Protein AF-A0A8J4AU70-F1 (afdb_monomer)

Solvent-accessible surface area (backbone atoms only — not comparable to full-atom values): 25425 Å² total; per-residue (Å²): 101,74,60,89,65,55,47,58,56,49,57,64,94,78,70,31,67,93,62,70,98,65,76,53,72,70,60,50,52,51,53,49,53,51,52,73,71,67,51,85,75,78,54,46,36,60,39,61,92,27,20,70,64,27,55,66,44,67,64,73,86,74,88,73,57,68,82,81,68,62,37,62,70,50,45,68,74,64,62,68,60,63,74,89,75,40,54,100,86,74,53,77,91,75,81,95,68,91,64,76,87,48,81,40,48,69,57,46,61,51,48,53,29,43,31,68,66,69,51,63,60,67,60,43,40,68,76,26,75,69,40,26,79,46,65,28,30,35,77,78,30,40,71,56,24,33,31,35,67,27,69,70,67,40,65,47,82,57,95,35,69,63,63,49,46,52,48,54,48,47,49,40,56,38,13,30,62,29,10,14,16,22,40,46,76,38,41,46,33,44,35,73,77,59,33,14,79,54,39,76,46,86,76,68,59,62,56,69,91,50,34,46,70,26,39,60,86,92,55,39,82,85,50,37,21,28,36,52,50,53,58,40,21,41,45,40,19,42,59,44,63,52,34,16,17,17,31,51,46,62,53,42,55,49,52,52,50,52,53,52,54,46,38,52,48,80,76,52,93,73,95,60,91,45,76,64,58,59,38,44,74,72,71,45,89,74,84,71,68,64,80,84,64,80,55,58,85,59,36,65,41,73,46,56,53,79,80,49,50,46,62,85,92,45,88,40,26,54,43,52,62,50,23,52,53,49,20,73,74,48,58,44,72,22,58,27,53,66,48,51,82,52,87,85,58,58,76,71,52,49,52,52,52,34,51,50,53,52,48,63,57,67,64,73,71,72,46,42,39,32,38,25,36,66,55,82,53,54,58,49,92,64,72,36,74,31,54,48,49,50,51,46,30,48,73,76,35,87,44,42,82,84,31,53,32,59,24,76,76,64,74,37,68,64,81,67,61,64,58,59,53,50,52,51,53,49,52,53,51,53,52,51,51,56,50,54,52,53,51,50,54,61,61,73,75,106

Structure (mmCIF, N/CA/C/O backbone):
data_AF-A0A8J4AU70-F1
#
_entry.id   AF-A0A8J4AU70-F1
#
loop_
_atom_site.group_PDB
_atom_site.id
_atom_site.type_symbol
_atom_site.label_atom_id
_atom_site.label_alt_id
_atom_site.label_comp_id
_atom_site.label_asym_id
_atom_site.label_entity_id
_atom_site.label_seq_id
_atom_site.pdbx_PDB_ins_code
_atom_site.Cartn_x
_atom_site.Cartn_y
_atom_site.Cartn_z
_atom_site.occupancy
_atom_site.B_iso_or_equiv
_atom_site.auth_seq_id
_atom_site.auth_comp_id
_atom_site.auth_asym_id
_atom_site.auth_atom_id
_atom_site.pdbx_PDB_model_num
ATOM 1 N N . MET A 1 1 ? -30.962 -13.116 16.122 1.00 38.38 1 MET A N 1
ATOM 2 C CA . MET A 1 1 ? -29.828 -13.464 17.013 1.00 38.38 1 MET A CA 1
ATOM 3 C C . MET A 1 1 ? -30.234 -13.045 18.427 1.00 38.38 1 MET A C 1
ATOM 5 O O . MET A 1 1 ? -31.052 -12.138 18.524 1.00 38.38 1 MET A O 1
ATOM 9 N N . ARG A 1 2 ? -29.794 -13.724 19.498 1.00 42.50 2 ARG A N 1
ATOM 10 C CA . ARG A 1 2 ? -30.059 -13.245 20.872 1.00 42.50 2 ARG A CA 1
ATOM 11 C C . ARG A 1 2 ? -28.990 -12.219 21.234 1.00 42.50 2 ARG A C 1
ATOM 13 O O . ARG A 1 2 ? -27.820 -12.469 20.954 1.00 42.50 2 ARG A O 1
ATOM 20 N N . ILE A 1 3 ? -29.397 -11.089 21.804 1.00 45.28 3 ILE A N 1
ATOM 21 C CA . ILE A 1 3 ? -28.472 -10.045 22.256 1.0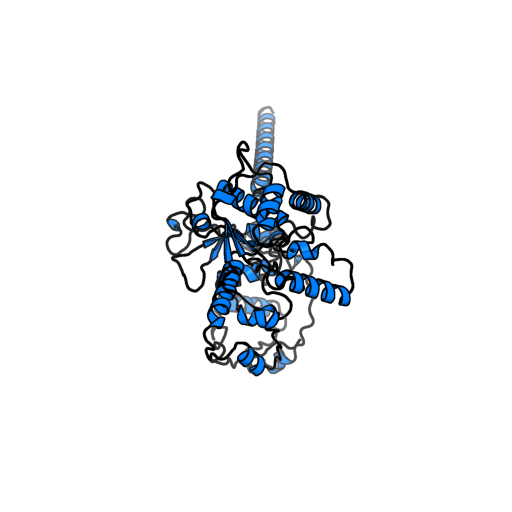0 45.28 3 ILE A CA 1
ATOM 22 C C . ILE A 1 3 ? -27.633 -10.636 23.406 1.00 45.28 3 ILE A C 1
ATOM 24 O O . ILE A 1 3 ? -28.222 -11.192 24.338 1.00 45.28 3 ILE A O 1
ATOM 28 N N . PRO A 1 4 ? -26.287 -10.588 23.346 1.00 52.06 4 PRO A N 1
ATOM 29 C CA . PRO A 1 4 ? -25.442 -10.957 24.478 1.00 52.06 4 PRO A CA 1
ATOM 30 C C . PRO A 1 4 ? -25.825 -10.122 25.705 1.00 52.06 4 PRO A C 1
ATOM 32 O O . PRO A 1 4 ? -25.989 -8.911 25.592 1.00 52.06 4 PRO A O 1
ATOM 35 N N . ASN A 1 5 ? -25.992 -10.769 26.857 1.00 61.25 5 ASN A N 1
ATOM 36 C CA . ASN A 1 5 ? -26.475 -10.134 28.079 1.00 61.25 5 ASN A CA 1
ATOM 37 C C . ASN A 1 5 ? -25.555 -10.532 29.241 1.00 61.25 5 ASN A C 1
ATOM 39 O O . ASN A 1 5 ? -25.441 -11.718 29.552 1.00 61.25 5 ASN A O 1
ATOM 43 N N . SER A 1 6 ? -24.895 -9.541 29.839 1.00 64.88 6 SER A N 1
ATOM 44 C CA . SER A 1 6 ? -23.997 -9.687 30.992 1.00 64.88 6 SER A CA 1
ATOM 45 C C . SER A 1 6 ? -24.759 -9.883 32.308 1.00 64.88 6 SER A C 1
ATOM 47 O O . SER A 1 6 ? -24.189 -10.323 33.297 1.00 64.88 6 SER A O 1
ATOM 49 N N . ARG A 1 7 ? -26.048 -9.524 32.348 1.00 69.44 7 ARG A N 1
ATOM 50 C CA . ARG A 1 7 ? -26.884 -9.403 33.551 1.00 69.44 7 ARG A CA 1
ATOM 51 C C . ARG A 1 7 ? -26.278 -8.463 34.596 1.00 69.44 7 ARG A C 1
ATOM 53 O O . ARG A 1 7 ? -26.506 -8.636 35.789 1.00 69.44 7 ARG A O 1
ATOM 60 N N . GLY A 1 8 ? -25.482 -7.494 34.143 1.00 67.56 8 GLY A N 1
ATOM 61 C CA . GLY A 1 8 ? -24.691 -6.615 35.001 1.00 67.56 8 GLY A CA 1
ATOM 62 C C . GLY A 1 8 ? -23.435 -7.275 35.588 1.00 67.56 8 GLY A C 1
ATOM 63 O O . GLY A 1 8 ? -22.677 -6.609 36.293 1.00 67.56 8 GLY A O 1
ATOM 64 N N . GLU A 1 9 ? -23.172 -8.551 35.291 1.00 74.44 9 GLU A N 1
ATOM 65 C CA . GLU A 1 9 ? -21.960 -9.266 35.685 1.00 74.44 9 GLU A CA 1
ATOM 66 C C . GLU A 1 9 ? -20.942 -9.238 34.543 1.00 74.44 9 GLU A C 1
ATOM 68 O O . GLU A 1 9 ? -21.080 -9.906 33.518 1.00 74.44 9 GLU A O 1
ATOM 73 N N . TRP A 1 10 ? -19.887 -8.449 34.729 1.00 64.75 10 TRP A N 1
ATOM 74 C CA . TRP A 1 10 ? -18.794 -8.350 33.771 1.00 64.75 10 TRP A CA 1
ATOM 75 C C . TRP A 1 10 ? -17.584 -9.141 34.269 1.00 64.75 10 TRP A C 1
ATOM 77 O O . TRP A 1 10 ? -16.979 -8.729 35.265 1.00 64.75 10 TRP A O 1
ATOM 87 N N . PRO A 1 11 ? -17.197 -10.242 33.595 1.00 68.75 11 PRO A N 1
ATOM 88 C CA . PRO A 1 11 ? -16.044 -11.034 34.001 1.00 68.75 11 PRO A CA 1
ATOM 89 C C . PRO A 1 11 ? -14.784 -10.167 34.006 1.00 68.75 11 PRO A C 1
ATOM 91 O O . PRO A 1 11 ? -14.420 -9.559 32.994 1.00 68.75 11 PRO A O 1
ATOM 94 N N . VAL A 1 12 ? -14.117 -10.086 35.155 1.00 69.25 12 VAL A N 1
ATOM 95 C CA . VAL A 1 12 ? -12.923 -9.243 35.332 1.00 69.25 12 VAL A CA 1
ATOM 96 C C . VAL A 1 12 ? -11.791 -9.747 34.436 1.00 69.25 12 VAL A C 1
ATOM 98 O O . VAL A 1 12 ? -11.057 -8.957 33.847 1.00 69.25 12 VAL A O 1
ATOM 101 N N . GLU A 1 13 ? -11.714 -11.063 34.258 1.00 61.31 13 GLU A N 1
ATOM 102 C CA . GLU A 1 13 ? -10.812 -11.760 33.348 1.00 61.31 13 GLU A CA 1
ATOM 103 C C . GLU A 1 13 ? -11.030 -11.413 31.864 1.00 61.31 13 GLU A C 1
ATOM 105 O O . GLU A 1 13 ? -10.115 -11.596 31.065 1.00 61.31 13 GLU A O 1
ATOM 110 N N . LEU A 1 14 ? -12.198 -10.867 31.495 1.00 47.66 14 LEU A N 1
ATOM 111 C CA . LEU A 1 14 ? -12.515 -10.390 30.141 1.00 47.66 14 LEU A CA 1
ATOM 112 C C . LEU A 1 14 ? -12.484 -8.856 30.023 1.00 47.66 14 LEU A C 1
ATOM 114 O O . LEU A 1 14 ? -12.974 -8.299 29.042 1.00 47.66 14 LEU A O 1
ATOM 118 N N . GLY A 1 15 ? -11.898 -8.166 31.006 1.00 52.50 15 GLY A N 1
ATOM 119 C CA . GLY A 1 15 ? -11.736 -6.710 31.000 1.00 52.50 15 GLY A CA 1
ATOM 120 C C . GLY A 1 15 ? -12.751 -5.945 31.850 1.00 52.50 15 GLY A C 1
ATOM 121 O O . GLY A 1 15 ? -12.663 -4.720 31.918 1.00 52.50 15 GLY A O 1
ATOM 122 N N . GLY A 1 16 ? -13.662 -6.639 32.543 1.00 65.25 16 GLY A N 1
ATOM 123 C CA . GLY A 1 16 ? -14.624 -6.014 33.449 1.00 65.25 16 GLY A CA 1
ATOM 124 C C . GLY A 1 16 ? -15.659 -5.131 32.731 1.00 65.25 16 GLY A C 1
ATOM 125 O O . GLY A 1 16 ? -15.886 -5.291 31.529 1.00 65.25 16 GLY A O 1
ATOM 126 N N . PRO A 1 17 ? -16.353 -4.239 33.462 1.00 58.09 17 PRO A N 1
ATOM 127 C CA . PRO A 1 17 ? -17.435 -3.437 32.905 1.00 58.09 17 PRO A CA 1
ATOM 128 C C . PRO A 1 17 ? -16.954 -2.524 31.779 1.00 58.09 17 PRO A C 1
ATOM 130 O O . PRO A 1 17 ? -16.087 -1.673 31.974 1.00 58.09 17 PRO A O 1
ATOM 133 N N . MET A 1 18 ? -17.559 -2.683 30.597 1.00 47.88 18 MET A N 1
ATOM 134 C CA . MET A 1 18 ? -17.223 -1.886 29.411 1.00 47.88 18 MET A CA 1
ATOM 135 C C . MET A 1 18 ? -17.611 -0.406 29.574 1.00 47.88 18 MET A C 1
ATOM 137 O O . MET A 1 18 ? -17.007 0.470 28.952 1.00 47.88 18 MET A O 1
ATOM 141 N N . TYR A 1 19 ? -18.605 -0.119 30.419 1.00 58.59 19 TYR A N 1
ATOM 142 C CA . TYR A 1 19 ? -19.099 1.227 30.692 1.00 58.59 19 TYR A CA 1
ATOM 143 C C . TYR A 1 19 ? -18.862 1.627 32.154 1.00 58.59 19 TYR A C 1
ATOM 145 O O . TYR A 1 19 ? -18.938 0.780 33.045 1.00 58.59 19 TYR A O 1
ATOM 153 N N . PRO A 1 20 ? -18.607 2.919 32.434 1.00 61.44 20 PRO A N 1
ATOM 154 C CA . PRO A 1 20 ? -18.536 3.403 33.805 1.00 61.44 20 PRO A CA 1
ATOM 155 C C . PRO A 1 20 ? -19.882 3.188 34.523 1.00 61.44 20 PRO A C 1
ATOM 157 O O . PRO A 1 20 ? -20.933 3.337 33.893 1.00 61.44 20 PRO A O 1
ATOM 160 N N . PRO A 1 21 ? -19.874 2.910 35.842 1.00 66.69 21 PRO A N 1
ATOM 161 C CA . PRO A 1 21 ? -21.088 2.609 36.611 1.00 66.69 21 PRO A CA 1
ATOM 162 C C . PRO A 1 21 ? -22.080 3.779 36.639 1.00 66.69 21 PRO A C 1
ATOM 164 O O . PRO A 1 21 ? -23.276 3.588 36.839 1.00 66.69 21 PRO A O 1
ATOM 167 N N . THR A 1 22 ? -21.586 4.994 36.396 1.00 69.44 22 THR A N 1
ATOM 168 C CA . THR A 1 22 ? -22.397 6.200 36.269 1.00 69.44 22 THR A CA 1
ATOM 169 C C . THR A 1 22 ? -22.279 6.733 34.848 1.00 69.44 22 THR A C 1
ATOM 171 O O . THR A 1 22 ? -21.188 7.075 34.385 1.00 69.44 22 THR A O 1
ATOM 174 N N . ARG A 1 23 ? -23.415 6.843 34.153 1.00 67.50 23 ARG A N 1
ATOM 175 C CA . ARG A 1 23 ? -23.488 7.493 32.837 1.00 67.50 23 ARG A CA 1
ATOM 176 C C . ARG A 1 23 ? -23.142 8.979 32.990 1.00 67.50 23 ARG A C 1
ATOM 178 O O . ARG A 1 23 ? -23.670 9.632 33.886 1.00 67.50 23 ARG A O 1
ATOM 185 N N . GLY A 1 24 ? -22.292 9.513 32.115 1.00 58.88 24 GLY A N 1
ATOM 186 C CA . GLY A 1 24 ? -21.985 10.948 32.087 1.00 58.88 24 GLY A CA 1
ATOM 187 C C . GLY A 1 24 ? -23.171 11.803 31.618 1.00 58.88 24 GLY A C 1
ATOM 188 O O . GLY A 1 24 ? -24.104 11.293 30.994 1.00 58.88 24 GLY A O 1
ATOM 189 N N . ASP A 1 25 ? -23.106 13.110 31.874 1.00 63.28 25 ASP A N 1
ATOM 190 C CA . ASP A 1 25 ? -24.200 14.075 31.666 1.00 63.28 25 ASP A CA 1
ATOM 191 C C . ASP A 1 25 ? -24.818 14.028 30.261 1.00 63.28 25 ASP A C 1
ATOM 193 O O . ASP A 1 25 ? -26.036 14.092 30.099 1.00 63.28 25 ASP A O 1
ATOM 197 N N . THR A 1 26 ? -23.996 13.875 29.220 1.00 51.31 26 THR A N 1
ATOM 198 C CA . THR A 1 26 ? -24.477 13.794 27.832 1.00 51.31 26 THR A CA 1
ATOM 199 C C . THR A 1 26 ? -25.331 12.548 27.594 1.00 51.31 26 THR A C 1
ATOM 201 O O . THR A 1 26 ? -26.385 12.635 26.967 1.00 51.31 26 THR A O 1
ATOM 204 N N . SER A 1 27 ? -24.915 11.398 28.130 1.00 57.25 27 SER A N 1
ATOM 205 C CA . SER A 1 27 ? -25.658 10.139 28.017 1.00 57.25 27 SER A CA 1
ATOM 206 C C . SER A 1 27 ? -26.961 10.179 28.815 1.00 57.25 27 SER A C 1
ATOM 208 O O . SER A 1 27 ? -27.971 9.649 28.358 1.00 57.25 27 SER A O 1
ATOM 210 N N . GLN A 1 28 ? -26.962 10.832 29.981 1.00 71.56 28 GLN A N 1
ATOM 211 C CA . GLN A 1 28 ? -28.182 11.051 30.766 1.00 71.56 28 GLN A CA 1
ATOM 212 C C . GLN A 1 28 ? -29.173 11.949 30.018 1.00 71.56 28 GLN A C 1
ATOM 214 O O . GLN A 1 28 ? -30.357 11.636 29.935 1.00 71.56 28 GLN A O 1
ATOM 219 N N . ARG A 1 29 ? -28.689 13.032 29.401 1.00 65.31 29 ARG A N 1
ATOM 220 C CA . ARG A 1 29 ? -29.532 13.945 28.620 1.00 65.31 29 ARG A CA 1
ATOM 221 C C . ARG A 1 29 ? -30.136 13.275 27.388 1.00 65.31 29 ARG A C 1
ATOM 223 O O . ARG A 1 29 ? -31.277 13.557 27.046 1.00 65.31 29 ARG A O 1
ATOM 230 N N . TRP A 1 30 ? -29.394 12.374 26.749 1.00 68.12 30 TRP A N 1
ATOM 231 C CA . TRP A 1 30 ? -29.913 11.551 25.661 1.00 68.12 30 TRP A CA 1
ATOM 232 C C . TRP A 1 30 ? -31.048 10.621 26.118 1.00 68.12 30 TRP A C 1
ATOM 234 O O . TRP A 1 30 ? -32.102 10.588 25.489 1.00 68.12 30 TRP A O 1
ATOM 244 N N . MET A 1 31 ? -30.863 9.920 27.241 1.00 69.31 31 MET A N 1
ATOM 245 C CA . MET A 1 31 ? -31.908 9.076 27.838 1.00 69.31 31 MET A CA 1
ATOM 246 C C . MET A 1 31 ? -33.173 9.874 28.166 1.00 69.31 31 MET A C 1
ATOM 248 O O . MET A 1 31 ? -34.272 9.397 27.903 1.00 69.31 31 MET A O 1
ATOM 252 N N . GLN A 1 32 ? -33.016 11.093 28.686 1.00 77.44 32 GLN A N 1
ATOM 253 C CA . GLN A 1 32 ? -34.140 11.975 28.992 1.00 77.44 32 GLN A CA 1
ATOM 254 C C . GLN A 1 32 ? -34.934 12.342 27.734 1.00 77.44 32 GLN A C 1
ATOM 256 O O . GLN A 1 32 ? -36.151 12.245 27.747 1.00 77.44 32 GLN A O 1
ATOM 261 N N . ILE A 1 33 ? -34.261 12.686 26.629 1.00 73.88 33 ILE A N 1
ATOM 262 C CA . ILE A 1 33 ? -34.930 12.995 25.351 1.00 73.88 33 ILE A CA 1
ATOM 263 C C . ILE A 1 33 ? -35.776 11.804 24.881 1.00 73.88 33 ILE A C 1
ATOM 265 O O . ILE A 1 33 ? -36.930 11.980 24.509 1.00 73.88 33 ILE A O 1
ATOM 269 N N . LEU A 1 34 ? -35.225 10.587 24.943 1.00 68.25 34 LEU A N 1
ATOM 270 C CA . LEU A 1 34 ? -35.953 9.380 24.543 1.00 68.25 34 LEU A CA 1
ATOM 271 C C . LEU A 1 34 ? -37.185 9.109 25.419 1.00 68.25 34 LEU A C 1
ATOM 273 O O . LEU A 1 34 ? -38.208 8.651 24.914 1.00 68.25 34 LEU A O 1
ATOM 277 N N . GLN A 1 35 ? -37.090 9.393 26.719 1.00 78.44 35 GLN A N 1
ATOM 278 C CA . GLN A 1 35 ? -38.210 9.276 27.653 1.00 78.44 35 GLN A CA 1
ATOM 279 C C . GLN A 1 35 ? -39.273 10.353 27.402 1.00 78.44 35 GLN A C 1
ATOM 281 O O . GLN A 1 35 ? -40.467 10.051 27.424 1.00 78.44 35 GLN A O 1
ATOM 286 N N . ASP A 1 36 ? -38.845 11.587 27.135 1.00 78.56 36 ASP A N 1
ATOM 287 C CA . ASP A 1 36 ? -39.720 12.731 26.866 1.00 78.56 36 ASP A CA 1
ATOM 288 C C . ASP A 1 36 ? -40.505 12.553 25.552 1.00 78.56 36 ASP A C 1
ATOM 290 O O . ASP A 1 36 ? -41.663 12.964 25.466 1.00 78.56 36 ASP A O 1
ATOM 294 N N . ASP A 1 37 ? -39.922 11.870 24.559 1.00 74.19 37 ASP A N 1
ATOM 295 C CA . ASP A 1 37 ? -40.578 11.507 23.293 1.00 74.19 37 ASP A CA 1
ATOM 296 C C . ASP A 1 37 ? -41.683 10.434 23.464 1.00 74.19 37 ASP A C 1
ATOM 298 O O . ASP A 1 37 ? -42.395 10.100 22.513 1.00 74.19 37 ASP A O 1
ATOM 302 N N . GLY A 1 38 ? -41.874 9.908 24.682 1.00 73.50 38 GLY A N 1
ATOM 303 C CA . GLY A 1 38 ? -43.037 9.105 25.077 1.00 73.50 38 GLY A CA 1
ATOM 304 C C . GLY A 1 38 ? -43.024 7.647 24.609 1.00 73.50 38 GLY A C 1
ATOM 305 O O . GLY A 1 38 ? -44.008 6.929 24.802 1.00 73.50 38 GLY A O 1
ATOM 306 N N . GLY A 1 39 ? -41.929 7.188 24.000 1.00 70.62 39 GLY A N 1
ATOM 307 C CA . GLY A 1 39 ? -41.739 5.784 23.649 1.00 70.62 39 GLY A CA 1
ATOM 308 C C . GLY A 1 39 ? -41.383 4.936 24.878 1.00 70.62 39 GLY A C 1
ATOM 309 O O . GLY A 1 39 ? -40.660 5.404 25.758 1.00 70.62 39 GLY A O 1
ATOM 310 N N . PRO A 1 40 ? -41.843 3.673 24.967 1.00 71.94 40 PRO A N 1
ATOM 311 C CA . PRO A 1 40 ? -41.308 2.756 25.962 1.00 71.94 40 PRO A CA 1
ATOM 312 C C . PRO A 1 40 ? -39.809 2.562 25.704 1.00 71.94 40 PRO A C 1
ATOM 314 O O . PRO A 1 40 ? -39.406 2.162 24.610 1.00 71.94 40 PRO A O 1
ATOM 317 N N . MET A 1 41 ? -38.989 2.854 26.713 1.00 69.62 41 MET A N 1
ATOM 318 C CA . MET A 1 41 ? -37.553 2.591 26.656 1.00 69.62 41 MET A CA 1
ATOM 319 C C . MET A 1 41 ? -37.308 1.091 26.507 1.00 69.62 41 MET A C 1
ATOM 321 O O . MET A 1 41 ? -37.999 0.275 27.122 1.00 69.62 41 MET A O 1
ATOM 325 N N . TRP A 1 42 ? -36.311 0.724 25.703 1.00 74.38 42 TRP A N 1
ATOM 326 C CA . TRP A 1 42 ? -35.863 -0.663 25.663 1.00 74.38 42 TRP A CA 1
ATOM 327 C C . TRP A 1 42 ? -35.314 -1.070 27.037 1.00 74.38 42 TRP A C 1
ATOM 329 O O . TRP A 1 42 ? -34.643 -0.253 27.674 1.00 74.38 42 TRP A O 1
ATOM 339 N N . PRO A 1 43 ? -35.580 -2.307 27.490 1.00 75.19 43 PRO A N 1
ATOM 340 C CA . PRO A 1 43 ? -35.003 -2.828 28.717 1.00 75.19 43 PRO A CA 1
ATOM 341 C C . PRO A 1 43 ? -33.475 -2.811 28.624 1.00 75.19 43 PRO A C 1
ATOM 343 O O . PRO A 1 43 ? -32.909 -3.266 27.627 1.00 75.19 43 PRO A O 1
ATOM 346 N N . ASP A 1 44 ? -32.819 -2.267 29.648 1.00 72.06 44 ASP A N 1
ATOM 347 C CA . ASP A 1 44 ? -31.357 -2.189 29.704 1.00 72.06 44 ASP A CA 1
ATOM 348 C C . ASP A 1 44 ? -30.787 -3.602 29.951 1.00 72.06 44 ASP A C 1
ATOM 350 O O . ASP A 1 44 ? -31.063 -4.186 31.002 1.00 72.06 44 ASP A O 1
ATOM 354 N N . PRO A 1 45 ? -30.019 -4.197 29.014 1.00 64.31 45 PRO A N 1
ATOM 355 C CA . PRO A 1 45 ? -29.443 -5.529 29.211 1.00 64.31 45 PRO A CA 1
ATOM 356 C C . PRO A 1 45 ? -28.407 -5.567 30.344 1.00 64.31 45 PRO A C 1
ATOM 358 O O . PRO A 1 45 ? -28.106 -6.646 30.847 1.00 64.31 45 PRO A O 1
ATOM 361 N N . GLU A 1 46 ? -27.887 -4.409 30.756 1.00 67.19 46 GLU A N 1
ATOM 362 C CA . GLU A 1 46 ? -26.921 -4.273 31.846 1.00 67.19 46 GLU A CA 1
ATOM 363 C C . GLU A 1 46 ? -27.588 -4.057 33.211 1.00 67.19 46 GLU A C 1
ATOM 365 O O . GLU A 1 46 ? -26.920 -4.151 34.240 1.00 67.19 46 GLU A O 1
ATOM 370 N N . ASP A 1 47 ? -28.896 -3.777 33.241 1.00 72.75 47 ASP A N 1
ATOM 371 C CA . ASP A 1 47 ? -29.675 -3.705 34.475 1.00 72.75 47 ASP A CA 1
ATOM 372 C C . ASP A 1 47 ? -30.165 -5.118 34.842 1.00 72.75 47 ASP A C 1
ATOM 374 O O . ASP A 1 47 ? -31.007 -5.682 34.129 1.00 72.75 47 ASP A O 1
ATOM 378 N N . PRO A 1 48 ? -29.711 -5.705 35.969 1.00 77.06 48 PRO A N 1
ATOM 379 C CA . PRO A 1 48 ? -30.120 -7.046 36.384 1.00 77.06 48 PRO A CA 1
ATOM 380 C C . PRO A 1 48 ? -31.640 -7.196 36.520 1.00 77.06 48 PRO A C 1
ATOM 382 O O . PRO A 1 48 ? -32.174 -8.291 36.353 1.00 77.06 48 PRO A O 1
ATOM 385 N N . THR A 1 49 ? -32.352 -6.101 36.803 1.00 81.38 49 THR A N 1
ATOM 386 C CA . THR A 1 49 ? -33.812 -6.095 36.956 1.00 81.38 49 THR A CA 1
ATOM 387 C C . THR A 1 49 ? -34.559 -6.118 35.621 1.00 81.38 49 THR A C 1
ATOM 389 O O . THR A 1 49 ? -35.741 -6.459 35.584 1.00 81.38 49 THR A O 1
ATOM 392 N N . GLN A 1 50 ? -33.876 -5.802 34.518 1.00 79.00 50 GLN A N 1
ATOM 393 C CA . GLN A 1 50 ? -34.438 -5.736 33.167 1.00 79.00 50 GLN A CA 1
ATOM 394 C C . GLN A 1 50 ? -33.823 -6.778 32.222 1.00 79.00 50 GLN A C 1
ATOM 396 O O . GLN A 1 50 ? -34.326 -6.984 31.117 1.00 79.00 50 GLN A O 1
ATOM 401 N N . ALA A 1 51 ? -32.778 -7.483 32.660 1.00 72.06 51 ALA A N 1
ATOM 402 C CA . ALA A 1 51 ? -32.002 -8.403 31.844 1.00 72.06 51 ALA A CA 1
ATOM 403 C C . ALA A 1 51 ? -32.838 -9.522 31.194 1.00 72.06 51 ALA A C 1
ATOM 405 O O . ALA A 1 51 ? -32.657 -9.807 30.012 1.00 72.06 51 ALA A O 1
ATOM 406 N N . ASP A 1 52 ? -33.788 -10.133 31.905 1.00 78.94 52 ASP A N 1
ATOM 407 C CA . ASP A 1 52 ? -34.637 -11.181 31.316 1.00 78.94 52 ASP A CA 1
ATOM 408 C C . ASP A 1 52 ? -35.613 -10.616 30.270 1.00 78.94 52 ASP A C 1
ATOM 410 O O . ASP A 1 52 ? -35.850 -11.245 29.236 1.00 78.94 52 ASP A O 1
ATOM 414 N N . ALA A 1 53 ? -36.116 -9.394 30.485 1.00 76.69 53 ALA A N 1
ATOM 415 C CA . ALA A 1 53 ? -36.920 -8.681 29.495 1.00 76.69 53 ALA A CA 1
ATOM 416 C C . ALA A 1 53 ? -36.082 -8.317 28.257 1.00 76.69 53 ALA A C 1
ATOM 418 O O . ALA A 1 53 ? -36.552 -8.485 27.135 1.00 76.69 53 ALA A O 1
ATOM 419 N N . ALA A 1 54 ? -34.826 -7.900 28.444 1.00 68.25 54 ALA A N 1
ATOM 420 C CA . ALA A 1 54 ? -33.884 -7.632 27.359 1.00 68.25 54 ALA A CA 1
ATOM 421 C C . ALA A 1 54 ? -33.491 -8.906 26.591 1.00 68.25 54 ALA A C 1
ATOM 423 O O . ALA A 1 54 ? -33.449 -8.900 25.364 1.00 68.25 54 ALA A O 1
ATOM 424 N N . ALA A 1 55 ? -33.273 -10.026 27.285 1.00 68.75 55 ALA A N 1
ATOM 425 C CA . ALA A 1 55 ? -32.950 -11.317 26.674 1.00 68.75 55 ALA A CA 1
ATOM 426 C C . ALA A 1 55 ? -34.118 -11.905 25.860 1.00 68.75 55 ALA A C 1
ATOM 428 O O . ALA A 1 55 ? -33.897 -12.699 24.940 1.00 68.75 55 ALA A O 1
ATOM 429 N N . ALA A 1 56 ? -35.354 -11.514 26.186 1.00 69.62 56 ALA A N 1
ATOM 430 C CA . ALA A 1 56 ? -36.551 -11.865 25.430 1.00 69.62 56 ALA A CA 1
ATOM 431 C C . ALA A 1 56 ? -36.720 -11.033 24.145 1.00 69.62 56 ALA A C 1
ATOM 433 O O . ALA A 1 56 ? -37.506 -11.419 23.275 1.00 69.62 56 ALA A O 1
ATOM 434 N N . ILE A 1 57 ? -35.974 -9.931 23.981 1.00 63.59 57 ILE A N 1
ATOM 435 C CA . ILE A 1 57 ? -35.977 -9.150 22.743 1.00 63.59 57 ILE A CA 1
ATOM 436 C C . ILE A 1 57 ? -35.202 -9.914 21.675 1.00 63.59 57 ILE A C 1
ATOM 438 O O . ILE A 1 57 ? -33.975 -10.017 21.677 1.00 63.59 57 ILE A O 1
ATOM 442 N N . THR A 1 58 ? -35.944 -10.439 20.710 1.00 50.25 58 THR A N 1
ATOM 443 C CA . THR A 1 58 ? -35.376 -10.931 19.462 1.00 50.25 58 THR A CA 1
ATOM 444 C C . THR A 1 58 ? -35.180 -9.756 18.519 1.00 50.25 58 THR A C 1
ATOM 446 O O . THR A 1 58 ? -36.152 -9.134 18.094 1.00 50.25 58 THR A O 1
ATOM 449 N N . GLU A 1 59 ? -33.932 -9.458 18.171 1.00 43.12 59 GLU A N 1
ATOM 450 C CA . GLU A 1 59 ? -33.618 -8.422 17.192 1.00 43.12 59 GLU A CA 1
ATOM 451 C C . GLU A 1 59 ? -34.145 -8.846 15.807 1.00 43.12 59 GLU A C 1
ATOM 453 O O . GLU A 1 59 ? -33.594 -9.732 15.146 1.00 43.12 59 GLU A O 1
ATOM 458 N N . THR A 1 60 ? -35.257 -8.249 15.379 1.00 40.22 60 THR A N 1
ATOM 459 C CA . THR A 1 60 ? -35.684 -8.223 13.977 1.00 40.22 60 THR A CA 1
ATOM 460 C C . THR A 1 60 ? -35.014 -7.027 13.326 1.00 40.22 60 THR A C 1
ATOM 462 O O . THR A 1 60 ? -35.347 -5.888 13.645 1.00 40.22 60 THR A O 1
ATOM 465 N N . PHE A 1 61 ? -34.056 -7.277 12.437 1.00 36.31 61 PHE A N 1
ATOM 466 C CA . PHE A 1 61 ? -33.394 -6.226 11.670 1.00 36.31 61 PHE A CA 1
ATOM 467 C C . PHE A 1 61 ? -34.433 -5.292 11.032 1.00 36.31 61 PHE A C 1
ATOM 469 O O . PHE A 1 61 ? -35.315 -5.745 10.302 1.00 36.31 61 PHE A O 1
ATOM 476 N N . ALA A 1 62 ? -34.318 -3.990 11.291 1.00 33.31 62 ALA A N 1
ATOM 477 C CA . ALA A 1 62 ? -35.056 -2.973 10.557 1.00 33.31 62 ALA A CA 1
ATOM 478 C C . ALA A 1 62 ? -34.186 -2.473 9.399 1.00 33.31 62 ALA A C 1
ATOM 480 O O . ALA A 1 62 ? -33.050 -2.039 9.597 1.00 33.31 62 ALA A O 1
ATOM 481 N N . TYR A 1 63 ? -34.724 -2.511 8.182 1.00 36.03 63 TYR A N 1
ATOM 482 C CA . TYR A 1 63 ? -34.130 -1.799 7.057 1.00 36.03 63 TYR A CA 1
ATOM 483 C C . TYR A 1 63 ? -34.337 -0.301 7.284 1.00 36.03 63 TYR A C 1
ATOM 485 O O . TYR A 1 63 ? -35.458 0.197 7.206 1.00 36.03 63 TYR A O 1
ATOM 493 N N . LEU A 1 64 ? -33.260 0.419 7.591 1.00 35.94 64 LEU A N 1
ATOM 494 C CA . LEU A 1 64 ? -33.306 1.874 7.669 1.00 35.94 64 LEU A CA 1
ATOM 495 C C . LEU A 1 64 ? -33.366 2.459 6.248 1.00 35.94 64 LEU A C 1
ATOM 497 O O . LEU A 1 64 ? -32.556 2.079 5.397 1.00 35.94 64 LEU A O 1
ATOM 501 N N . PRO A 1 65 ? -34.280 3.403 5.972 1.00 34.06 65 PRO A N 1
ATOM 502 C CA . PRO A 1 65 ? -34.254 4.165 4.733 1.00 34.06 65 PRO A CA 1
ATOM 503 C C . PRO A 1 65 ? -32.934 4.934 4.608 1.00 34.06 65 PRO A C 1
ATOM 505 O O . PRO A 1 65 ? -32.435 5.486 5.587 1.00 34.06 65 PRO A O 1
ATOM 508 N N . THR A 1 66 ? -32.382 5.032 3.398 1.00 34.50 66 THR A N 1
ATOM 509 C CA . THR A 1 66 ? -31.059 5.634 3.140 1.00 34.50 66 THR A CA 1
ATOM 510 C C . THR A 1 66 ? -30.913 7.069 3.670 1.00 34.50 66 THR A C 1
ATOM 512 O O . THR A 1 66 ? -29.811 7.471 4.016 1.00 34.50 66 THR A O 1
ATOM 515 N N . TYR A 1 67 ? -32.007 7.829 3.797 1.00 39.03 67 TYR A N 1
ATOM 516 C CA . TYR A 1 67 ? -31.991 9.194 4.344 1.00 39.03 67 TYR A CA 1
ATOM 517 C C . TYR A 1 67 ? -31.814 9.260 5.872 1.00 39.03 67 TYR A C 1
ATOM 519 O O . TYR A 1 67 ? -31.428 10.297 6.394 1.00 39.03 67 TYR A O 1
ATOM 527 N N . LEU A 1 68 ? -32.088 8.169 6.596 1.00 37.66 68 LEU A N 1
ATOM 528 C CA . LEU A 1 68 ? -31.784 8.031 8.028 1.00 37.66 68 LEU A CA 1
ATOM 529 C C . LEU A 1 68 ? -30.333 7.565 8.252 1.00 37.66 68 LEU A C 1
ATOM 531 O O . LEU A 1 68 ? -29.793 7.694 9.347 1.00 37.66 68 LEU A O 1
ATOM 535 N N . ALA A 1 69 ? -29.696 7.060 7.193 1.00 41.03 69 ALA A N 1
ATOM 536 C CA . ALA A 1 69 ? -28.287 6.701 7.116 1.00 41.03 69 ALA A CA 1
ATOM 537 C C . ALA A 1 69 ? -27.482 7.808 6.409 1.00 41.03 69 ALA A C 1
ATOM 539 O O . ALA A 1 69 ? -26.721 7.548 5.478 1.00 41.03 69 ALA A O 1
ATOM 540 N N . GLU A 1 70 ? -27.660 9.062 6.822 1.00 41.03 70 GLU A N 1
ATOM 541 C CA . GLU A 1 70 ? -26.842 10.168 6.328 1.00 41.03 70 GLU A CA 1
ATOM 542 C C . GLU A 1 70 ? -25.637 10.377 7.258 1.00 41.03 70 GLU A C 1
ATOM 544 O O . GLU A 1 70 ? -25.753 10.375 8.484 1.00 41.03 70 GLU A O 1
ATOM 549 N N . THR A 1 71 ? -24.436 10.505 6.694 1.00 47.47 71 THR A N 1
ATOM 550 C CA . THR A 1 71 ? -23.221 10.655 7.501 1.00 47.47 71 THR A CA 1
ATOM 551 C C . THR A 1 71 ? -23.161 12.058 8.112 1.00 47.47 71 THR A C 1
ATOM 553 O O . THR A 1 71 ? -23.476 13.053 7.454 1.00 47.47 71 THR A O 1
ATOM 556 N N . TRP A 1 72 ? -22.657 12.180 9.348 1.00 40.34 72 TRP A N 1
ATOM 557 C CA . TRP A 1 72 ? -22.320 13.478 9.966 1.00 40.34 72 TRP A CA 1
ATOM 558 C C . TRP A 1 72 ? -21.455 14.357 9.039 1.00 40.34 72 TRP A C 1
ATOM 560 O O . TRP A 1 72 ? -21.546 15.582 9.046 1.00 40.34 72 TRP A O 1
ATOM 570 N N . SER A 1 73 ? -20.656 13.730 8.172 1.00 38.75 73 SER A N 1
ATOM 571 C CA . SER A 1 73 ? -19.821 14.388 7.165 1.00 38.75 73 SER A CA 1
ATOM 572 C C . SER A 1 73 ? -20.621 15.174 6.115 1.00 38.75 73 SER A C 1
ATOM 574 O O . SER A 1 73 ? -20.103 16.152 5.585 1.00 38.75 73 SER A O 1
ATOM 576 N N . ILE A 1 74 ? -21.849 14.758 5.792 1.00 37.69 74 ILE A N 1
ATOM 577 C CA . ILE A 1 74 ? -22.713 15.408 4.793 1.00 37.69 74 ILE A CA 1
ATOM 578 C C . ILE A 1 74 ? -23.712 16.347 5.483 1.00 37.69 74 ILE A C 1
ATOM 580 O O . ILE A 1 74 ? -23.818 17.511 5.099 1.00 37.69 74 ILE A O 1
ATOM 584 N N . GLY A 1 75 ? -24.367 15.903 6.558 1.00 39.00 75 GLY A N 1
ATOM 585 C CA . GLY A 1 75 ? -25.315 16.741 7.301 1.00 39.00 75 GLY A CA 1
ATOM 586 C C . GLY A 1 75 ? -24.632 17.819 8.152 1.00 39.00 75 GLY A C 1
ATOM 587 O O . GLY A 1 75 ? -24.947 19.001 8.040 1.00 39.00 75 GLY A O 1
ATOM 588 N N . GLY A 1 76 ? -23.661 17.433 8.984 1.00 40.78 76 GLY A N 1
ATOM 589 C CA . GLY A 1 76 ? -22.984 18.318 9.941 1.00 40.78 76 GLY A CA 1
ATOM 590 C C . GLY A 1 76 ? -21.882 19.187 9.328 1.00 40.78 76 GLY A C 1
ATOM 591 O O . GLY A 1 76 ? -21.838 20.387 9.580 1.00 40.78 76 GLY A O 1
ATOM 592 N N . ALA A 1 77 ? -21.006 18.618 8.493 1.00 34.69 77 ALA A N 1
ATOM 593 C CA . ALA A 1 77 ? -19.855 19.357 7.953 1.00 34.69 77 ALA A CA 1
ATOM 594 C C . ALA A 1 77 ? -20.126 20.115 6.634 1.00 34.69 77 ALA A C 1
ATOM 596 O O . ALA A 1 77 ? -19.338 20.995 6.278 1.00 34.69 77 ALA A O 1
ATOM 597 N N . LEU A 1 78 ? -21.201 19.790 5.897 1.00 38.44 78 LEU A N 1
ATOM 598 C CA . LEU A 1 78 ? -21.561 20.447 4.625 1.00 38.44 78 LEU A CA 1
ATOM 599 C C . LEU A 1 78 ? -22.885 21.233 4.672 1.00 38.44 78 LEU A C 1
ATOM 601 O O . LEU A 1 78 ? -23.172 21.959 3.723 1.00 38.44 78 LEU A O 1
ATOM 605 N N . GLY A 1 79 ? -23.647 21.159 5.771 1.00 40.53 79 GLY A N 1
ATOM 606 C CA . GLY A 1 79 ? -24.786 22.050 6.029 1.00 40.53 79 GLY A CA 1
ATOM 607 C C . GLY A 1 79 ? -26.084 21.695 5.297 1.00 40.53 79 GLY A C 1
ATOM 608 O O . GLY A 1 79 ? -26.863 22.590 4.988 1.00 40.53 79 GLY A O 1
ATOM 609 N N . HIS A 1 80 ? -26.329 20.414 5.009 1.00 39.19 80 HIS A N 1
ATOM 610 C CA . HIS A 1 80 ? -27.523 19.958 4.279 1.00 39.19 80 HIS A CA 1
ATOM 611 C C . HIS A 1 80 ? -28.795 19.782 5.134 1.00 39.19 80 HIS A C 1
ATOM 613 O O . HIS A 1 80 ? -29.814 19.326 4.620 1.00 39.19 80 HIS A O 1
ATOM 619 N N . TRP A 1 81 ? -28.787 20.183 6.409 1.00 45.44 81 TRP A N 1
ATOM 620 C CA . TRP A 1 81 ? -30.003 20.196 7.228 1.00 45.44 81 TRP A CA 1
ATOM 621 C C . TRP A 1 81 ? -31.011 21.224 6.712 1.00 45.44 81 TRP A C 1
ATOM 623 O O . TRP A 1 81 ? -30.650 22.349 6.365 1.00 45.44 81 TRP A O 1
ATOM 633 N N . ASN A 1 82 ? -32.297 20.863 6.722 1.00 44.41 82 ASN A N 1
ATOM 634 C CA . ASN A 1 82 ? -33.365 21.844 6.569 1.00 44.41 82 ASN A CA 1
ATOM 635 C C . ASN A 1 82 ? -33.220 22.890 7.697 1.00 44.41 82 ASN A C 1
ATOM 637 O O . ASN A 1 82 ? -33.259 22.497 8.865 1.00 44.41 82 ASN A O 1
ATOM 641 N N . PRO A 1 83 ? -33.068 24.194 7.392 1.00 50.50 83 PRO A N 1
ATOM 642 C CA . PRO A 1 83 ? -32.861 25.234 8.403 1.00 50.50 83 PRO A CA 1
ATOM 643 C C . PRO A 1 83 ? -33.947 25.282 9.482 1.00 50.50 83 PRO A C 1
ATOM 645 O O . PRO A 1 83 ? -33.674 25.714 10.596 1.00 50.50 83 PRO A O 1
ATOM 648 N N . ALA A 1 84 ? -35.158 24.805 9.174 1.00 50.44 84 ALA A N 1
ATOM 649 C CA . ALA A 1 84 ? -36.264 24.710 10.124 1.00 50.44 84 ALA A CA 1
ATOM 650 C C . ALA A 1 84 ? -36.062 23.649 11.227 1.00 50.44 84 ALA A C 1
ATOM 652 O O . ALA A 1 84 ? -36.789 23.661 12.213 1.00 50.44 84 ALA A O 1
ATOM 653 N N . LEU A 1 85 ? -35.100 22.734 11.066 1.00 42.16 85 LEU A N 1
ATOM 654 C CA . LEU A 1 85 ? -34.775 21.669 12.026 1.00 42.16 85 LEU A CA 1
ATOM 655 C C . LEU A 1 85 ? -33.573 22.018 12.922 1.00 42.16 85 LEU A C 1
ATOM 657 O O . LEU A 1 85 ? -33.162 21.201 13.745 1.00 42.16 85 LEU A O 1
ATOM 661 N N . LEU A 1 86 ? -32.987 23.209 12.761 1.00 48.22 86 LEU A N 1
ATOM 662 C CA . LEU A 1 86 ? -31.868 23.672 13.578 1.00 48.22 86 LEU A CA 1
ATOM 663 C C . LEU A 1 86 ? -32.384 24.497 14.771 1.00 48.22 86 LEU A C 1
ATOM 665 O O . LEU A 1 86 ? -33.169 25.426 14.568 1.00 48.22 86 LEU A O 1
ATOM 669 N N . PRO A 1 87 ? -31.935 24.225 16.010 1.00 47.59 87 PRO A N 1
ATOM 670 C CA . PRO A 1 87 ? -32.230 25.095 17.142 1.00 47.59 87 PRO A CA 1
ATOM 671 C C . PRO A 1 87 ? -31.546 26.471 16.987 1.00 47.59 87 PRO A C 1
ATOM 673 O O . PRO A 1 87 ? -30.580 26.609 16.221 1.00 47.59 87 PRO A O 1
ATOM 676 N N . PRO A 1 88 ? -31.993 27.501 17.737 1.00 45.47 88 PRO A N 1
ATOM 677 C CA . PRO A 1 88 ? -31.342 28.810 17.763 1.00 45.47 88 PRO A CA 1
ATOM 678 C C . PRO A 1 88 ? -29.875 28.656 18.198 1.00 45.47 88 PRO A C 1
ATOM 680 O O . PRO A 1 88 ? -29.592 28.341 19.350 1.00 45.47 88 PRO A O 1
ATOM 683 N N . GLY A 1 89 ? -28.938 28.814 17.258 1.00 56.09 89 GLY A N 1
ATOM 684 C CA . GLY A 1 89 ? -27.509 28.527 17.462 1.00 56.09 89 GLY A CA 1
ATOM 685 C C . GLY A 1 89 ? -26.874 27.644 16.379 1.00 56.09 89 GLY A C 1
ATOM 686 O O . GLY A 1 89 ? -25.651 27.554 16.316 1.00 56.09 89 GLY A O 1
ATOM 687 N N . GLY A 1 90 ? -27.675 27.037 15.492 1.00 49.72 90 GLY A N 1
ATOM 688 C CA . GLY A 1 90 ? -27.195 26.421 14.245 1.00 49.72 90 GLY A CA 1
ATOM 689 C C . GLY A 1 90 ? -26.452 25.088 14.394 1.00 49.72 90 GLY A C 1
ATOM 690 O O . GLY A 1 90 ? -25.889 24.603 13.416 1.00 49.72 90 GLY A O 1
ATOM 691 N N . GLN A 1 91 ? -26.444 24.490 15.586 1.00 45.94 91 GLN A N 1
ATOM 692 C CA . GLN A 1 91 ? -25.849 23.174 15.836 1.00 45.94 91 GLN A CA 1
ATOM 693 C C . GLN A 1 91 ? -26.951 22.103 15.855 1.00 45.94 91 GLN A C 1
ATOM 695 O O . GLN A 1 91 ? -27.946 22.293 16.559 1.00 45.94 91 GLN A O 1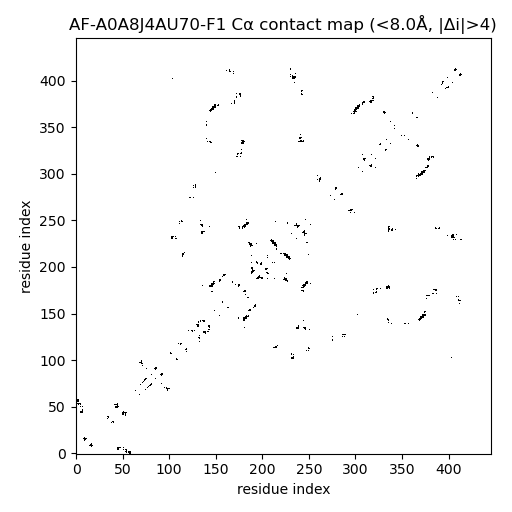
ATOM 700 N N . PRO A 1 92 ? -26.816 20.989 15.111 1.00 47.69 92 PRO A N 1
ATOM 701 C CA . PRO A 1 92 ? -27.768 19.886 15.194 1.00 47.69 92 PRO A CA 1
ATOM 702 C C . PRO A 1 92 ? -27.749 19.284 16.614 1.00 47.69 92 PRO A C 1
ATOM 704 O O . PRO A 1 92 ? -26.668 19.139 17.190 1.00 47.69 92 PRO A O 1
ATOM 707 N N . PRO A 1 93 ? -28.913 18.943 17.196 1.00 45.47 93 PRO A N 1
ATOM 708 C CA . PRO A 1 93 ? -29.014 18.691 18.630 1.00 45.47 93 PRO A CA 1
ATOM 709 C C . PRO A 1 93 ? -28.305 17.411 19.099 1.00 45.47 93 PRO A C 1
ATOM 711 O O . PRO A 1 93 ? -27.727 17.429 20.180 1.00 45.47 93 PRO A O 1
ATOM 714 N N . VAL A 1 94 ? -28.298 16.317 18.325 1.00 49.88 94 VAL A N 1
ATOM 715 C CA . VAL A 1 94 ? -27.614 15.060 18.697 1.00 49.88 94 VAL A CA 1
ATOM 716 C C . VAL A 1 94 ? -27.412 14.180 17.453 1.00 49.88 94 VAL A C 1
ATOM 718 O O . VAL A 1 94 ? -28.240 14.202 16.544 1.00 49.88 94 VAL A O 1
ATOM 721 N N . ALA A 1 95 ? -26.345 13.376 17.404 1.00 44.03 95 ALA A N 1
ATOM 722 C CA . ALA A 1 95 ? -26.211 12.278 16.442 1.00 44.03 95 ALA A CA 1
ATOM 723 C C . ALA A 1 95 ? -26.661 10.959 17.099 1.00 44.03 95 ALA A C 1
ATOM 725 O O . ALA A 1 95 ? -26.046 10.525 18.068 1.00 44.03 95 ALA A O 1
ATOM 726 N N . LEU A 1 96 ? -27.719 10.331 16.566 1.00 41.72 96 LEU A N 1
ATOM 727 C CA . LEU A 1 96 ? -28.326 9.092 17.086 1.00 41.72 96 LEU A CA 1
ATOM 728 C C . LEU A 1 96 ? -27.375 7.883 17.019 1.00 41.72 96 LEU A C 1
ATOM 730 O O . LEU A 1 96 ? -27.399 7.003 17.872 1.00 41.72 96 LEU A O 1
ATOM 734 N N . ALA A 1 97 ? -26.546 7.832 15.978 1.00 42.16 97 ALA A N 1
ATOM 735 C CA . ALA A 1 97 ? -25.599 6.759 15.725 1.00 42.16 97 ALA A CA 1
ATOM 736 C C . ALA A 1 97 ? -24.512 7.228 14.748 1.00 42.16 97 ALA A C 1
ATOM 738 O O . ALA A 1 97 ? -24.740 8.093 13.900 1.00 42.16 97 ALA A O 1
ATOM 739 N N . HIS A 1 98 ? -23.323 6.631 14.837 1.00 39.91 98 HIS A N 1
ATOM 740 C CA . HIS A 1 98 ? -22.213 6.900 13.925 1.00 39.91 98 HIS A CA 1
ATOM 741 C C . HIS A 1 98 ? -22.121 5.803 12.855 1.00 39.91 98 HIS A C 1
ATOM 743 O O . HIS A 1 98 ? -21.323 4.867 12.945 1.00 39.91 98 HIS A O 1
ATOM 749 N N . PHE A 1 99 ? -22.947 5.918 11.815 1.00 41.19 99 PHE A N 1
ATOM 750 C CA . PHE A 1 99 ? -22.861 5.054 10.639 1.00 41.19 99 PHE A CA 1
ATOM 751 C C . PHE A 1 99 ? -21.899 5.668 9.621 1.00 41.19 99 PHE A C 1
ATOM 753 O O . PHE A 1 99 ? -22.258 6.540 8.834 1.00 41.19 99 PHE A O 1
ATOM 760 N N . VAL A 1 100 ? -20.641 5.229 9.643 1.00 42.69 100 VAL A N 1
ATOM 761 C CA . VAL A 1 100 ? -19.671 5.629 8.617 1.00 42.69 100 VAL A CA 1
ATOM 762 C C . VAL A 1 100 ? -19.770 4.674 7.439 1.00 42.69 100 VAL A C 1
ATOM 764 O O . VAL A 1 100 ? -19.350 3.518 7.539 1.00 42.69 100 VAL A O 1
ATOM 767 N N . HIS A 1 101 ? -20.262 5.175 6.309 1.00 38.59 101 HIS A N 1
ATOM 768 C CA . HIS A 1 101 ? -19.911 4.607 5.015 1.00 38.59 101 HIS A CA 1
ATOM 769 C C . HIS A 1 101 ? -18.481 5.048 4.694 1.00 38.59 101 HIS A C 1
ATOM 771 O O . HIS A 1 101 ? -18.246 6.185 4.282 1.00 38.59 101 HIS A O 1
ATOM 777 N N . VAL A 1 102 ? -17.509 4.182 4.977 1.00 44.44 102 VAL A N 1
ATOM 778 C CA . VAL A 1 102 ? -16.107 4.460 4.659 1.00 44.44 102 VAL A CA 1
ATOM 779 C C . VAL A 1 102 ? -15.865 4.032 3.208 1.00 44.44 102 VAL A C 1
ATOM 781 O O . VAL A 1 102 ? -16.139 2.873 2.893 1.00 44.44 102 VAL A O 1
ATOM 784 N N . PRO A 1 103 ? -15.381 4.907 2.308 1.00 38.81 103 PRO A N 1
ATOM 785 C CA . PRO A 1 103 ? -15.021 4.503 0.948 1.00 38.81 103 PRO A CA 1
ATOM 786 C C . PRO A 1 103 ? -13.960 3.393 0.992 1.00 38.81 103 PRO A C 1
ATOM 788 O O . PRO A 1 103 ? -12.863 3.648 1.467 1.00 38.81 103 PRO A O 1
ATOM 791 N N . GLY A 1 104 ? -14.290 2.177 0.547 1.00 42.22 104 GLY A N 1
ATOM 792 C CA . GLY A 1 104 ? -13.482 0.960 0.770 1.00 42.22 104 GLY A CA 1
ATOM 793 C C . GLY A 1 104 ? -14.211 -0.125 1.578 1.00 42.22 104 GLY A C 1
ATOM 794 O O . GLY A 1 104 ? -13.889 -1.302 1.470 1.00 42.22 104 GLY A O 1
ATOM 795 N N . GLY A 1 105 ? -15.281 0.230 2.297 1.00 54.72 105 GLY A N 1
ATOM 796 C CA . GLY A 1 105 ? -16.112 -0.710 3.050 1.00 54.72 105 GLY A CA 1
ATOM 797 C C . GLY A 1 105 ? -15.532 -1.051 4.425 1.00 54.72 105 GLY A C 1
ATOM 798 O O . GLY A 1 105 ? -14.975 -0.193 5.112 1.00 54.72 105 GLY A O 1
ATOM 799 N N . ALA A 1 106 ? -15.706 -2.302 4.860 1.00 55.47 106 ALA A N 1
ATOM 800 C CA . ALA A 1 106 ? -15.209 -2.775 6.154 1.00 55.47 106 ALA A CA 1
ATOM 801 C C . ALA A 1 106 ? -13.677 -2.668 6.275 1.00 55.47 106 ALA A C 1
ATOM 803 O O . ALA A 1 106 ? -13.186 -2.422 7.377 1.00 55.47 106 ALA A O 1
ATOM 804 N N . THR A 1 107 ? -12.941 -2.777 5.160 1.00 63.47 107 THR A N 1
ATOM 805 C CA . THR A 1 107 ? -11.468 -2.790 5.121 1.00 63.47 107 THR A CA 1
ATOM 806 C C . THR A 1 107 ? -10.857 -1.575 5.810 1.00 63.47 107 THR A C 1
ATOM 808 O O . THR A 1 107 ? -9.963 -1.746 6.626 1.00 63.47 107 THR A O 1
ATOM 811 N N . ASN A 1 108 ? -11.404 -0.368 5.633 1.00 67.12 108 ASN A N 1
ATOM 812 C CA . ASN A 1 108 ? -10.874 0.835 6.288 1.00 67.12 108 ASN A CA 1
ATOM 813 C C . ASN A 1 108 ? -10.953 0.767 7.817 1.00 67.12 108 ASN A C 1
ATOM 815 O O . ASN A 1 108 ? -10.048 1.235 8.507 1.00 67.12 108 ASN A O 1
ATOM 819 N N . LYS A 1 109 ? -12.040 0.202 8.363 1.00 71.62 109 LYS A N 1
ATOM 820 C CA . LYS A 1 109 ? -12.178 0.021 9.817 1.00 71.62 109 LYS A CA 1
ATOM 821 C C . LYS A 1 109 ? -11.190 -1.025 10.321 1.00 71.62 109 LYS A C 1
ATOM 823 O O . LYS A 1 109 ? -10.635 -0.849 11.403 1.00 71.62 109 LYS A O 1
ATOM 828 N N . LEU A 1 110 ? -10.957 -2.078 9.535 1.00 76.38 110 LEU A N 1
ATOM 829 C CA . LEU A 1 110 ? -9.933 -3.075 9.836 1.00 76.38 110 LEU A CA 1
ATOM 830 C C . LEU A 1 110 ? -8.543 -2.436 9.827 1.00 76.38 110 LEU A C 1
ATOM 832 O O . LEU A 1 110 ? -7.787 -2.638 10.769 1.00 76.38 110 LEU A O 1
ATOM 836 N N . THR A 1 111 ? -8.237 -1.579 8.851 1.00 82.88 111 THR A N 1
ATOM 837 C CA . THR A 1 111 ? -6.959 -0.863 8.793 1.00 82.88 111 THR A CA 1
ATOM 838 C C . THR A 1 111 ? -6.708 -0.013 10.022 1.00 82.88 111 THR A C 1
ATOM 840 O O . THR A 1 111 ? -5.595 -0.022 10.526 1.00 82.88 111 THR A O 1
ATOM 843 N N . VAL A 1 112 ? -7.712 0.704 10.534 1.00 78.62 112 VAL A N 1
ATOM 844 C CA . VAL A 1 112 ? -7.531 1.487 11.766 1.00 78.62 112 VAL A CA 1
ATOM 845 C C . VAL A 1 112 ? -7.202 0.573 12.947 1.00 78.62 112 VAL A C 1
ATOM 847 O O . VAL A 1 112 ? -6.301 0.900 13.712 1.00 78.62 112 VAL A O 1
ATOM 850 N N . LYS A 1 113 ? -7.862 -0.590 13.065 1.00 77.50 113 LYS A N 1
ATOM 851 C CA . LYS A 1 113 ? -7.531 -1.584 14.100 1.00 77.50 113 LYS A CA 1
ATOM 852 C C . LYS A 1 113 ? -6.106 -2.114 13.944 1.00 77.50 113 LYS A C 1
ATOM 854 O O . LYS A 1 113 ? -5.385 -2.179 14.935 1.00 77.50 113 LYS A O 1
ATOM 859 N N . MET A 1 114 ? -5.699 -2.449 12.717 1.00 83.81 114 MET A N 1
ATOM 860 C CA . MET A 1 114 ? -4.340 -2.906 12.406 1.00 83.81 114 MET A CA 1
ATOM 861 C C . MET A 1 114 ? -3.305 -1.831 12.753 1.00 83.81 114 MET A C 1
ATOM 863 O O . MET A 1 114 ? -2.348 -2.099 13.467 1.00 83.81 114 MET A O 1
ATOM 867 N N . ALA A 1 115 ? -3.539 -0.591 12.324 1.00 81.44 115 ALA A N 1
ATOM 868 C CA . ALA A 1 115 ? -2.654 0.542 12.565 1.00 81.44 115 ALA A CA 1
ATOM 869 C C . ALA A 1 115 ? -2.520 0.900 14.055 1.00 81.44 115 ALA A C 1
ATOM 871 O O . ALA A 1 115 ? -1.467 1.359 14.492 1.00 81.44 115 ALA A O 1
ATOM 872 N N . SER A 1 116 ? -3.574 0.687 14.847 1.00 75.50 116 SER A N 1
ATOM 873 C CA . SER A 1 116 ? -3.555 0.923 16.291 1.00 75.50 116 SER A CA 1
ATOM 874 C C . SER A 1 116 ? -3.101 -0.292 17.109 1.00 75.50 116 SER A C 1
ATOM 876 O O . SER A 1 116 ? -3.263 -0.263 18.325 1.00 75.50 116 SER A O 1
ATOM 878 N N . ASN A 1 117 ? -2.612 -1.365 16.473 1.00 74.56 117 ASN A N 1
ATOM 879 C CA . ASN A 1 117 ? -2.262 -2.639 17.120 1.00 74.56 117 ASN A CA 1
ATOM 880 C C . ASN A 1 117 ? -3.414 -3.270 17.939 1.00 74.56 117 ASN A C 1
ATOM 882 O O . ASN A 1 117 ? -3.175 -4.012 18.882 1.00 74.56 117 ASN A O 1
ATOM 886 N N . ASN A 1 118 ? -4.669 -2.985 17.571 1.00 75.12 118 ASN A N 1
ATOM 887 C CA . ASN A 1 118 ? -5.879 -3.578 18.167 1.00 75.12 118 ASN A CA 1
ATOM 888 C C . ASN A 1 118 ? -6.475 -4.686 17.279 1.00 75.12 118 ASN A C 1
ATOM 890 O O . ASN A 1 118 ? -7.629 -5.084 17.450 1.00 75.12 118 ASN A O 1
ATOM 894 N N . TRP A 1 119 ? -5.736 -5.111 16.256 1.00 78.44 119 TRP A N 1
ATOM 895 C CA . TRP A 1 119 ? -6.107 -6.222 15.396 1.00 78.44 119 TRP A CA 1
ATOM 896 C C . TRP A 1 119 ? -5.392 -7.480 15.872 1.00 78.44 119 TRP A C 1
ATOM 898 O O . TRP A 1 119 ? -4.164 -7.521 15.895 1.00 78.44 119 TRP A O 1
ATOM 908 N N . ASP A 1 120 ? -6.174 -8.485 16.250 1.00 80.00 120 ASP A N 1
ATOM 909 C CA . ASP A 1 120 ? -5.658 -9.782 16.659 1.00 80.00 120 ASP A CA 1
ATOM 910 C C . ASP A 1 120 ? -5.418 -10.644 15.415 1.00 80.00 120 ASP A C 1
ATOM 912 O O . ASP A 1 120 ? -6.348 -11.169 14.791 1.00 80.00 120 ASP A O 1
ATOM 916 N N . TRP A 1 121 ? -4.151 -10.725 15.019 1.00 84.12 121 TRP A N 1
ATOM 917 C CA . TRP A 1 121 ? -3.733 -11.482 13.849 1.00 84.12 121 TRP A CA 1
ATOM 918 C C . TRP A 1 121 ? -3.890 -12.992 14.021 1.00 84.12 121 TRP A C 1
ATOM 920 O O . TRP A 1 121 ? -4.166 -13.675 13.035 1.00 84.12 121 TRP A O 1
ATOM 930 N N . ASP A 1 122 ? -3.755 -13.508 15.241 1.00 82.94 122 ASP A N 1
ATOM 931 C CA . ASP A 1 122 ? -3.868 -14.938 15.523 1.00 82.94 122 ASP A CA 1
ATOM 932 C C . ASP A 1 122 ? -5.318 -15.390 15.369 1.00 82.94 122 ASP A C 1
ATOM 934 O O . ASP A 1 122 ? -5.606 -16.374 14.682 1.00 82.94 122 ASP A O 1
ATOM 938 N N . VAL A 1 123 ? -6.250 -14.614 15.932 1.00 77.12 123 VAL A N 1
ATOM 939 C CA . VAL A 1 123 ? -7.688 -14.831 15.742 1.00 77.12 123 VAL A CA 1
ATOM 940 C C . VAL A 1 123 ? -8.057 -14.701 14.266 1.00 77.12 123 VAL A C 1
ATOM 942 O O . VAL A 1 123 ? -8.826 -15.519 13.761 1.00 77.12 123 VAL A O 1
ATOM 945 N N . ALA A 1 124 ? -7.503 -13.719 13.548 1.00 79.69 124 ALA A N 1
ATOM 946 C CA . ALA A 1 124 ? -7.759 -13.559 12.118 1.00 79.69 124 ALA A CA 1
ATOM 947 C C . ALA A 1 124 ? -7.293 -14.780 11.306 1.00 79.69 124 ALA A C 1
ATOM 949 O O . ALA A 1 124 ? -8.049 -15.278 10.469 1.00 79.69 124 ALA A O 1
ATOM 950 N N . HIS A 1 125 ? -6.086 -15.289 11.572 1.00 79.56 125 HIS A N 1
ATOM 951 C CA . HIS A 1 125 ? -5.543 -16.481 10.909 1.00 79.56 125 HIS A CA 1
ATOM 952 C C . HIS A 1 125 ? -6.391 -17.712 11.183 1.00 79.56 125 HIS A C 1
ATOM 954 O O . HIS A 1 125 ? -6.738 -18.453 10.263 1.00 79.56 125 HIS A O 1
ATOM 960 N N . ALA A 1 126 ? -6.796 -17.904 12.432 1.00 73.81 126 ALA A N 1
ATOM 961 C CA . ALA A 1 126 ? -7.566 -19.075 12.799 1.00 73.81 126 ALA A CA 1
ATOM 962 C C . ALA A 1 126 ? -9.036 -19.017 12.355 1.00 73.81 126 ALA A C 1
ATOM 964 O O . ALA A 1 126 ? -9.634 -20.055 12.076 1.00 73.81 126 ALA A O 1
ATOM 965 N N . ALA A 1 127 ? -9.615 -17.820 12.234 1.00 71.50 127 ALA A N 1
ATOM 966 C CA . ALA A 1 127 ? -10.939 -17.622 11.644 1.00 71.50 127 ALA A CA 1
ATOM 967 C C . ALA A 1 127 ? -10.941 -17.835 10.120 1.00 71.50 127 ALA A C 1
ATOM 969 O O . ALA A 1 127 ? -11.999 -18.058 9.519 1.00 71.50 127 ALA A O 1
ATOM 970 N N . HIS A 1 128 ? -9.769 -17.776 9.481 1.00 70.44 128 HIS A N 1
ATOM 971 C CA . HIS A 1 128 ? -9.631 -17.859 8.035 1.00 70.44 128 HIS A CA 1
ATOM 972 C C . HIS A 1 128 ? -8.531 -18.838 7.564 1.00 70.44 128 HIS A C 1
ATOM 974 O O . HIS A 1 128 ? -7.685 -18.474 6.748 1.00 70.44 128 HIS A O 1
ATOM 980 N N . PRO A 1 129 ? -8.586 -20.127 7.957 1.00 60.66 129 PRO A N 1
ATOM 981 C CA . PRO A 1 129 ? -7.501 -21.084 7.708 1.00 60.66 129 PRO A CA 1
ATOM 982 C C . PRO A 1 129 ? -7.230 -21.341 6.213 1.00 60.66 129 PRO A C 1
ATOM 984 O O . PRO A 1 129 ? -6.114 -21.671 5.836 1.00 60.66 129 PRO A O 1
ATOM 987 N N . ASN A 1 130 ? -8.236 -21.134 5.351 1.00 54.47 130 ASN A N 1
ATOM 988 C CA . ASN A 1 130 ? -8.161 -21.340 3.894 1.00 54.47 130 ASN A CA 1
ATOM 989 C C . ASN A 1 130 ? -8.408 -20.052 3.085 1.00 54.47 130 ASN A C 1
ATOM 991 O O . ASN A 1 130 ? -8.687 -20.092 1.883 1.00 54.47 130 ASN A O 1
ATOM 995 N N . ARG A 1 131 ? -8.425 -18.896 3.754 1.00 57.56 131 ARG A N 1
ATOM 996 C CA . ARG A 1 131 ? -8.651 -17.581 3.145 1.00 57.56 131 ARG A CA 1
ATOM 997 C C . ARG A 1 131 ? -7.647 -16.646 3.790 1.00 57.56 131 ARG A C 1
ATOM 999 O O . ARG A 1 131 ? -7.884 -16.198 4.893 1.00 57.56 131 ARG A O 1
ATOM 1006 N N . GLY A 1 132 ? -6.503 -16.418 3.159 1.00 69.25 132 GLY A N 1
ATOM 1007 C CA . GLY A 1 132 ? -5.437 -15.675 3.828 1.00 69.25 132 GLY A CA 1
ATOM 1008 C C . GLY A 1 132 ? -5.903 -14.355 4.454 1.00 69.25 132 GLY A C 1
ATOM 1009 O O . GLY A 1 132 ? -6.827 -13.700 3.969 1.00 69.25 132 GLY A O 1
ATOM 1010 N N . VAL A 1 133 ? -5.266 -13.989 5.561 1.00 83.88 133 VAL A N 1
ATOM 1011 C CA . VAL A 1 133 ? -5.645 -12.835 6.395 1.00 83.88 133 VAL A CA 1
ATOM 1012 C C . VAL A 1 133 ? -5.381 -11.483 5.743 1.00 83.88 133 VAL A C 1
ATOM 1014 O O . VAL A 1 133 ? -5.866 -10.462 6.225 1.00 83.88 133 VAL A O 1
ATOM 1017 N N . PHE A 1 134 ? -4.603 -11.474 4.663 1.00 89.31 134 PHE A N 1
ATOM 1018 C CA . PHE A 1 134 ? -4.253 -10.274 3.915 1.00 89.31 134 PHE A CA 1
ATOM 1019 C C . PHE A 1 134 ? -5.320 -9.971 2.868 1.00 89.31 134 PHE A C 1
ATOM 1021 O O . PHE A 1 134 ? -5.869 -10.888 2.255 1.00 89.31 134 PHE A O 1
ATOM 1028 N N . PHE A 1 135 ? -5.560 -8.699 2.573 1.00 87.50 135 PHE A N 1
ATOM 1029 C CA . PHE A 1 135 ? -6.514 -8.284 1.545 1.00 87.50 135 PHE A CA 1
ATOM 1030 C C . PHE A 1 135 ? -6.148 -8.784 0.142 1.00 87.50 135 PHE A C 1
ATOM 1032 O O . PHE A 1 135 ? -7.037 -9.019 -0.677 1.00 87.50 135 PHE A O 1
ATOM 1039 N N . ALA A 1 136 ? -4.856 -9.001 -0.113 1.00 89.56 136 ALA A N 1
ATOM 1040 C CA . ALA A 1 136 ? -4.345 -9.593 -1.347 1.00 89.56 136 ALA A CA 1
ATOM 1041 C C . ALA A 1 136 ? -4.345 -11.138 -1.348 1.00 89.56 136 ALA A C 1
ATOM 1043 O O . ALA A 1 136 ? -3.827 -11.759 -2.275 1.00 89.56 136 ALA A O 1
ATOM 1044 N N . SER A 1 137 ? -4.898 -11.785 -0.320 1.00 85.25 137 SER A N 1
ATOM 1045 C CA . SER A 1 137 ? -4.961 -13.246 -0.263 1.00 85.25 137 SER A CA 1
ATOM 1046 C C . SER A 1 137 ? -6.071 -13.795 -1.151 1.00 85.25 137 SER A C 1
ATOM 1048 O O . SER A 1 137 ? -7.150 -13.216 -1.285 1.00 85.25 137 SER A O 1
ATOM 1050 N N . THR A 1 138 ? -5.845 -14.982 -1.702 1.00 80.50 138 THR A N 1
ATOM 1051 C CA . THR A 1 138 ? -6.863 -15.755 -2.425 1.00 80.50 138 THR A CA 1
ATOM 1052 C C . THR A 1 138 ? -6.924 -17.185 -1.898 1.00 80.50 138 THR A C 1
ATOM 1054 O O . THR A 1 138 ? -6.104 -17.584 -1.075 1.00 80.50 138 THR A O 1
ATOM 1057 N N . ARG A 1 139 ? -7.887 -17.982 -2.381 1.00 75.75 139 ARG A N 1
ATOM 1058 C CA . ARG A 1 139 ? -7.946 -19.419 -2.055 1.00 75.75 139 ARG A CA 1
ATOM 1059 C C . ARG A 1 139 ? -6.696 -20.168 -2.530 1.00 75.75 139 ARG A C 1
ATOM 1061 O O . ARG A 1 139 ? -6.209 -21.038 -1.826 1.00 75.75 139 ARG A O 1
ATOM 1068 N N . THR A 1 140 ? -6.182 -19.817 -3.708 1.00 73.62 140 THR A N 1
ATOM 1069 C CA . THR A 1 140 ? -5.023 -20.475 -4.332 1.00 73.62 140 THR A CA 1
ATOM 1070 C C . THR A 1 140 ? -3.687 -19.871 -3.893 1.00 73.62 140 THR A C 1
ATOM 1072 O O . THR A 1 140 ? -2.634 -20.452 -4.128 1.00 73.62 140 THR A O 1
ATOM 1075 N N . ALA A 1 141 ? -3.720 -18.690 -3.275 1.00 78.31 141 ALA A N 1
ATOM 1076 C CA . ALA A 1 141 ? -2.566 -17.989 -2.728 1.00 78.31 141 ALA A CA 1
ATOM 1077 C C . ALA A 1 141 ? -2.953 -17.327 -1.394 1.00 78.31 141 ALA A C 1
ATOM 1079 O O . ALA A 1 141 ? -3.187 -16.115 -1.355 1.00 78.31 141 ALA A O 1
ATOM 1080 N N . PRO A 1 142 ? -3.073 -18.110 -0.305 1.00 79.69 142 PRO A N 1
ATOM 1081 C CA . PRO A 1 142 ? -3.396 -17.574 1.018 1.00 79.69 142 PRO A CA 1
ATOM 1082 C C . PRO A 1 142 ? -2.274 -16.679 1.561 1.00 79.69 142 PRO A C 1
ATOM 1084 O O . PRO A 1 142 ? -2.526 -15.780 2.353 1.00 79.69 142 PRO A O 1
ATOM 1087 N N . LEU A 1 143 ? -1.041 -16.881 1.096 1.00 86.00 143 LEU A N 1
ATOM 1088 C CA . LEU A 1 143 ? 0.075 -15.969 1.309 1.00 86.00 143 LEU A CA 1
ATOM 1089 C C . LEU A 1 143 ? 0.483 -15.384 -0.047 1.00 86.00 143 LEU A C 1
ATOM 1091 O O . LEU A 1 143 ? 1.004 -16.130 -0.885 1.00 86.00 143 LEU A O 1
ATOM 1095 N N . PRO A 1 144 ? 0.221 -14.093 -0.303 1.00 88.75 144 PRO A N 1
ATOM 1096 C CA . PRO A 1 144 ? 0.553 -13.484 -1.583 1.00 88.75 144 PRO A CA 1
ATOM 1097 C C . PRO A 1 144 ? 2.071 -13.386 -1.761 1.00 88.75 144 PRO A C 1
ATOM 1099 O O . PRO A 1 144 ? 2.806 -13.140 -0.805 1.00 88.75 144 PRO A O 1
ATOM 1102 N N . ASP A 1 145 ? 2.551 -13.535 -2.997 1.00 93.31 145 ASP A N 1
ATOM 1103 C CA . ASP A 1 145 ? 3.905 -13.083 -3.330 1.00 93.31 145 ASP A CA 1
ATOM 1104 C C . ASP A 1 145 ? 3.915 -11.564 -3.410 1.00 93.31 145 ASP A C 1
ATOM 1106 O O . ASP A 1 145 ? 3.042 -10.973 -4.043 1.00 93.31 145 ASP A O 1
ATOM 1110 N N . VAL A 1 146 ? 4.915 -10.937 -2.806 1.00 96.38 146 VAL A N 1
ATOM 1111 C CA . VAL A 1 146 ? 4.953 -9.492 -2.601 1.00 96.38 146 VAL A CA 1
ATOM 1112 C C . VAL A 1 146 ? 6.162 -8.879 -3.295 1.00 96.38 146 VAL A C 1
ATOM 1114 O O . VAL A 1 146 ? 7.244 -9.469 -3.334 1.00 96.38 146 VAL A O 1
ATOM 1117 N N . LEU A 1 147 ? 5.962 -7.686 -3.849 1.00 98.00 147 LEU A N 1
ATOM 1118 C CA . LEU A 1 147 ? 7.024 -6.752 -4.198 1.00 98.00 147 LEU A CA 1
ATOM 1119 C C . LEU A 1 147 ? 6.922 -5.548 -3.254 1.00 98.00 147 LEU A C 1
ATOM 1121 O O . LEU A 1 147 ? 5.845 -4.965 -3.110 1.00 98.00 147 LEU A O 1
ATOM 1125 N N . ALA A 1 148 ? 8.029 -5.185 -2.616 1.00 98.00 148 ALA A N 1
ATOM 1126 C CA . ALA A 1 148 ? 8.104 -4.113 -1.630 1.00 98.00 148 ALA A CA 1
ATOM 1127 C C . ALA A 1 148 ? 9.288 -3.178 -1.901 1.00 98.00 148 ALA A C 1
ATOM 1129 O O . ALA A 1 148 ? 10.203 -3.515 -2.656 1.00 98.00 148 ALA A O 1
ATOM 1130 N N . LEU A 1 149 ? 9.283 -2.003 -1.270 1.00 97.50 149 LEU A N 1
ATOM 1131 C CA . LEU A 1 149 ? 10.466 -1.148 -1.204 1.00 97.50 149 LEU A CA 1
ATOM 1132 C C . LEU A 1 149 ? 11.365 -1.582 -0.048 1.00 97.50 149 LEU A C 1
ATOM 1134 O O . LEU A 1 149 ? 10.895 -2.083 0.972 1.00 97.50 149 LEU A O 1
ATOM 1138 N N . ASP A 1 150 ? 12.669 -1.368 -0.197 1.00 96.00 150 ASP A N 1
ATOM 1139 C CA . ASP A 1 150 ? 13.590 -1.510 0.924 1.00 96.00 150 ASP A CA 1
ATOM 1140 C C . ASP A 1 150 ? 13.258 -0.497 2.037 1.00 96.00 150 ASP A C 1
ATOM 1142 O O . ASP A 1 150 ? 12.972 0.670 1.731 1.00 96.00 150 ASP A O 1
ATOM 1146 N N . PRO A 1 151 ? 13.339 -0.878 3.329 1.00 92.12 151 PRO A N 1
ATOM 1147 C CA . PRO A 1 151 ? 13.081 0.039 4.436 1.00 92.12 151 PRO A CA 1
ATOM 1148 C C . PRO A 1 151 ? 13.917 1.324 4.386 1.00 92.12 151 PRO A C 1
ATOM 1150 O O . PRO A 1 151 ? 13.468 2.364 4.865 1.00 92.12 151 PRO A O 1
ATOM 1153 N N . SER A 1 152 ? 15.121 1.303 3.805 1.00 93.00 152 SER A N 1
ATOM 1154 C CA . SER A 1 152 ? 15.931 2.515 3.620 1.00 93.00 152 SER A CA 1
ATOM 1155 C C . SER A 1 152 ? 15.302 3.508 2.634 1.00 93.00 152 SER A C 1
ATOM 1157 O O . SER A 1 152 ? 15.422 4.719 2.830 1.00 93.00 152 SER A O 1
ATOM 1159 N N . LEU A 1 153 ? 14.576 3.026 1.618 1.00 93.56 153 LEU A N 1
ATOM 1160 C CA . LEU A 1 153 ? 13.828 3.865 0.682 1.00 93.56 153 LEU A CA 1
ATOM 1161 C C . LEU A 1 153 ? 12.556 4.421 1.320 1.00 93.56 153 LEU A C 1
ATOM 1163 O O . LEU A 1 153 ? 12.229 5.588 1.109 1.00 93.56 153 LEU A O 1
ATOM 1167 N N . GLU A 1 154 ? 11.852 3.619 2.118 1.00 88.50 154 GLU A N 1
ATOM 1168 C CA . GLU A 1 154 ? 10.662 4.077 2.846 1.00 88.50 154 GLU A CA 1
ATOM 1169 C C . GLU A 1 154 ? 11.013 5.159 3.876 1.00 88.50 154 GLU A C 1
ATOM 1171 O O . GLU A 1 154 ? 10.311 6.165 4.003 1.00 88.50 154 GLU A O 1
ATOM 1176 N N . ASN A 1 155 ? 12.153 4.993 4.555 1.00 89.88 155 ASN A N 1
ATOM 1177 C CA . ASN A 1 155 ? 12.623 5.893 5.606 1.00 89.88 155 ASN A CA 1
ATOM 1178 C C . ASN A 1 155 ? 13.370 7.136 5.103 1.00 89.88 155 ASN A C 1
ATOM 1180 O O . ASN A 1 155 ? 13.714 8.003 5.912 1.00 89.88 155 ASN A O 1
ATOM 1184 N N . ARG A 1 156 ? 13.636 7.263 3.798 1.00 92.62 156 ARG A N 1
ATOM 1185 C CA . ARG A 1 156 ? 14.358 8.427 3.264 1.00 92.62 156 ARG A CA 1
ATOM 1186 C C . ARG A 1 156 ? 13.516 9.702 3.331 1.00 92.62 156 ARG A C 1
ATOM 1188 O O . ARG A 1 156 ? 12.286 9.671 3.298 1.00 92.62 156 ARG A O 1
ATOM 1195 N N . GLU A 1 157 ? 14.186 10.850 3.364 1.00 94.12 157 GLU A N 1
ATOM 1196 C CA . GLU A 1 157 ? 13.515 12.145 3.233 1.00 94.12 157 GLU A CA 1
ATOM 1197 C C . GLU A 1 157 ? 13.142 12.388 1.766 1.00 94.12 157 GLU A C 1
ATOM 1199 O O . GLU A 1 157 ? 13.969 12.781 0.942 1.00 94.12 157 GLU A O 1
ATOM 1204 N N . TRP A 1 158 ? 11.885 12.115 1.424 1.00 93.25 158 TRP A N 1
ATOM 1205 C CA . TRP A 1 158 ? 11.358 12.402 0.094 1.00 93.25 158 TRP A CA 1
ATOM 1206 C C . TRP A 1 158 ? 11.187 13.912 -0.091 1.00 93.25 158 TRP A C 1
ATOM 1208 O O . TRP A 1 158 ? 10.625 14.563 0.790 1.00 93.25 158 TRP A O 1
ATOM 1218 N N . PRO A 1 159 ? 11.590 14.483 -1.241 1.00 92.44 159 PRO A N 1
ATOM 1219 C CA . PRO A 1 159 ? 11.556 15.931 -1.440 1.00 92.44 159 PRO A CA 1
ATOM 1220 C C . PRO A 1 159 ? 10.133 16.506 -1.426 1.00 92.44 159 PRO A C 1
ATOM 1222 O O . PRO A 1 159 ? 9.947 17.690 -1.158 1.00 92.44 159 PRO A O 1
ATOM 1225 N N . ASN A 1 160 ? 9.126 15.695 -1.762 1.00 92.19 160 ASN A N 1
ATOM 1226 C CA . ASN A 1 160 ? 7.711 16.047 -1.709 1.00 92.19 160 ASN A CA 1
ATOM 1227 C C . ASN A 1 160 ? 6.828 14.793 -1.863 1.00 92.19 160 ASN A C 1
ATOM 1229 O O . ASN A 1 160 ? 7.302 13.720 -2.240 1.00 92.19 160 ASN A O 1
ATOM 1233 N N . GLU A 1 161 ? 5.524 14.972 -1.629 1.00 89.94 161 GLU A N 1
ATOM 1234 C CA . GLU A 1 161 ? 4.477 13.952 -1.802 1.00 89.94 161 GLU A CA 1
ATOM 1235 C C . GLU A 1 161 ? 4.465 13.340 -3.216 1.00 89.94 161 GLU A C 1
ATOM 1237 O O . GLU A 1 161 ? 4.206 12.150 -3.359 1.00 89.94 161 GLU A O 1
ATOM 1242 N N . ALA A 1 162 ? 4.765 14.121 -4.264 1.00 90.44 162 ALA A N 1
ATOM 1243 C CA . ALA A 1 162 ? 4.732 13.636 -5.646 1.00 90.44 162 ALA A CA 1
ATOM 1244 C C . ALA A 1 162 ? 5.877 12.659 -5.943 1.00 90.44 162 ALA A C 1
ATOM 1246 O O . ALA A 1 162 ? 5.628 11.597 -6.493 1.00 90.44 162 ALA A O 1
ATOM 1247 N N . ALA A 1 163 ? 7.099 12.955 -5.494 1.00 92.69 163 ALA A N 1
ATOM 1248 C CA . ALA A 1 163 ? 8.234 12.048 -5.655 1.00 92.69 163 ALA A CA 1
ATOM 1249 C C . ALA A 1 163 ? 8.011 10.708 -4.933 1.00 92.69 163 ALA A C 1
ATOM 1251 O O . ALA A 1 163 ? 8.389 9.658 -5.447 1.00 92.69 163 ALA A O 1
ATOM 1252 N N . PHE A 1 164 ? 7.383 10.741 -3.751 1.00 93.31 164 PHE A N 1
ATOM 1253 C CA . PHE A 1 164 ? 6.958 9.525 -3.060 1.00 93.31 164 PHE A CA 1
ATOM 1254 C C . PHE A 1 164 ? 5.890 8.778 -3.872 1.00 93.31 164 PHE A C 1
ATOM 1256 O O . PHE A 1 164 ? 6.041 7.587 -4.124 1.00 93.31 164 PHE A O 1
ATOM 1263 N N . ALA A 1 165 ? 4.858 9.479 -4.355 1.00 91.88 165 ALA A N 1
ATOM 1264 C CA . ALA A 1 165 ? 3.809 8.895 -5.193 1.00 91.88 165 ALA A CA 1
ATOM 1265 C C . ALA A 1 165 ? 4.365 8.213 -6.453 1.00 91.88 165 ALA A C 1
ATOM 1267 O O . ALA A 1 165 ? 3.932 7.112 -6.787 1.00 91.88 165 ALA A O 1
ATOM 1268 N N . ASP A 1 166 ? 5.332 8.840 -7.124 1.00 92.31 166 ASP A N 1
ATOM 1269 C CA . ASP A 1 166 ? 5.969 8.311 -8.332 1.00 92.31 166 ASP A CA 1
ATOM 1270 C C . ASP A 1 166 ? 6.712 7.002 -8.039 1.00 92.31 166 ASP A C 1
ATOM 1272 O O . ASP A 1 166 ? 6.585 6.035 -8.788 1.00 92.31 166 ASP A O 1
ATOM 1276 N N . ALA A 1 167 ? 7.411 6.916 -6.904 1.00 95.25 167 ALA A N 1
ATOM 1277 C CA . ALA A 1 167 ? 8.048 5.674 -6.475 1.00 95.25 167 ALA A CA 1
ATOM 1278 C C . ALA A 1 167 ? 7.036 4.561 -6.170 1.00 95.25 167 ALA A C 1
ATOM 1280 O O . ALA A 1 167 ? 7.245 3.414 -6.568 1.00 95.25 167 ALA A O 1
ATOM 1281 N N . VAL A 1 168 ? 5.915 4.894 -5.522 1.00 94.88 168 VAL A N 1
ATOM 1282 C CA . VAL A 1 168 ? 4.830 3.932 -5.268 1.00 94.88 168 VAL A CA 1
ATOM 1283 C C . VAL A 1 168 ? 4.182 3.469 -6.579 1.00 94.88 168 VAL A C 1
ATOM 1285 O O . VAL A 1 168 ? 3.862 2.290 -6.726 1.00 94.88 168 VAL A O 1
ATOM 1288 N N . LEU A 1 169 ? 4.019 4.359 -7.564 1.00 93.69 169 LEU A N 1
ATOM 1289 C CA . LEU A 1 169 ? 3.530 3.992 -8.896 1.00 93.69 169 LEU A CA 1
ATOM 1290 C C . LEU A 1 169 ? 4.513 3.082 -9.631 1.00 93.69 169 LEU A C 1
ATOM 1292 O O . LEU A 1 169 ? 4.075 2.128 -10.265 1.00 93.69 169 LEU A O 1
ATOM 1296 N N . THR A 1 170 ? 5.818 3.339 -9.544 1.00 96.06 170 THR A N 1
ATOM 1297 C CA . THR A 1 170 ? 6.847 2.451 -10.101 1.00 96.06 170 THR A CA 1
ATOM 1298 C C . THR A 1 170 ? 6.781 1.062 -9.472 1.00 96.06 170 THR A C 1
ATOM 1300 O O . THR A 1 170 ? 6.734 0.073 -10.205 1.00 96.06 170 THR A O 1
ATOM 1303 N N . LEU A 1 171 ? 6.703 0.986 -8.137 1.00 97.19 171 LEU A N 1
ATOM 1304 C CA . LEU A 1 171 ? 6.530 -0.271 -7.406 1.00 97.19 171 LEU A CA 1
ATOM 1305 C C . LEU A 1 171 ? 5.307 -1.036 -7.917 1.00 97.19 171 LEU A C 1
ATOM 1307 O O . LEU A 1 171 ? 5.410 -2.203 -8.282 1.00 97.19 171 LEU A O 1
ATOM 1311 N N . LEU A 1 172 ? 4.157 -0.367 -7.968 1.00 95.31 172 LEU A N 1
ATOM 1312 C CA . LEU A 1 172 ? 2.907 -0.959 -8.418 1.00 95.31 172 LEU A CA 1
ATOM 1313 C C . LEU A 1 172 ? 2.999 -1.459 -9.861 1.00 95.31 172 LEU A C 1
ATOM 1315 O O . LEU A 1 172 ? 2.605 -2.585 -10.140 1.00 95.31 172 LEU A O 1
ATOM 1319 N N . ARG A 1 173 ? 3.503 -0.625 -10.778 1.00 94.88 173 ARG A N 1
ATOM 1320 C CA . ARG A 1 173 ? 3.647 -0.966 -12.199 1.00 94.88 173 ARG A CA 1
ATOM 1321 C C . ARG A 1 173 ? 4.435 -2.255 -12.367 1.00 94.88 173 ARG A C 1
ATOM 1323 O O . ARG A 1 173 ? 4.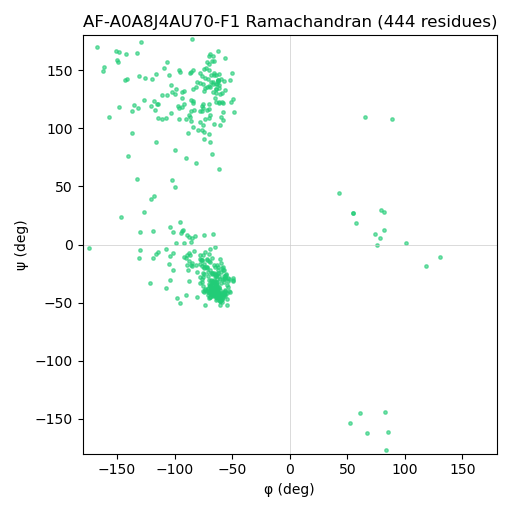005 -3.137 -13.099 1.00 94.88 173 ARG A O 1
ATOM 1330 N N . LEU A 1 174 ? 5.555 -2.361 -11.662 1.00 97.19 174 LEU A N 1
ATOM 1331 C CA . LEU A 1 174 ? 6.396 -3.544 -11.705 1.00 97.19 174 LEU A CA 1
ATOM 1332 C C . LEU A 1 174 ? 5.712 -4.750 -11.041 1.00 97.19 174 LEU A C 1
ATOM 1334 O O . LEU A 1 174 ? 5.669 -5.826 -11.631 1.00 97.19 174 LEU A O 1
ATOM 1338 N N . ALA A 1 175 ? 5.104 -4.565 -9.865 1.00 96.38 175 ALA A N 1
ATOM 1339 C CA . ALA A 1 175 ? 4.380 -5.617 -9.151 1.00 96.38 175 ALA A CA 1
ATOM 1340 C C . ALA A 1 175 ? 3.257 -6.228 -10.007 1.00 96.38 175 ALA A C 1
ATOM 1342 O O . ALA A 1 175 ? 3.118 -7.448 -10.059 1.00 96.38 175 ALA A O 1
ATOM 1343 N N . MET A 1 176 ? 2.506 -5.389 -10.728 1.00 93.81 176 MET A N 1
ATOM 1344 C CA . MET A 1 176 ? 1.434 -5.811 -11.629 1.00 93.81 176 MET A CA 1
ATOM 1345 C C . MET A 1 176 ? 1.932 -6.708 -12.757 1.00 93.81 176 MET A C 1
ATOM 1347 O O . MET A 1 176 ? 1.348 -7.768 -12.977 1.00 93.81 176 MET A O 1
ATOM 1351 N N . GLU A 1 177 ? 3.002 -6.313 -13.450 1.00 95.50 177 GLU A N 1
ATOM 1352 C CA . GLU A 1 177 ? 3.550 -7.110 -14.555 1.00 95.50 177 GLU A CA 1
ATOM 1353 C C . GLU A 1 177 ? 4.207 -8.405 -14.057 1.00 95.50 177 GLU A C 1
ATOM 1355 O O . GLU A 1 177 ? 4.105 -9.438 -14.711 1.00 95.50 177 GLU A O 1
ATOM 1360 N N . MET A 1 178 ? 4.769 -8.401 -12.845 1.00 95.00 178 MET A N 1
ATOM 1361 C CA . MET A 1 178 ? 5.259 -9.616 -12.181 1.00 95.00 178 MET A CA 1
ATOM 1362 C C . MET A 1 178 ? 4.135 -10.474 -11.567 1.00 95.00 178 MET A C 1
ATOM 1364 O O . MET A 1 178 ? 4.397 -11.561 -11.056 1.00 95.00 178 MET A O 1
ATOM 1368 N N . GLY A 1 179 ? 2.902 -9.954 -11.531 1.00 93.25 179 GLY A N 1
ATOM 1369 C CA . GLY A 1 179 ? 1.760 -10.423 -10.737 1.00 93.25 179 GLY A CA 1
ATOM 1370 C C . GLY A 1 179 ? 2.084 -10.802 -9.299 1.00 93.25 179 GLY A C 1
ATOM 1371 O O . GLY A 1 179 ? 1.556 -11.783 -8.763 1.00 93.25 179 GLY A O 1
ATOM 1372 N N . ARG A 1 180 ? 2.876 -9.955 -8.656 1.00 95.19 180 ARG A N 1
ATOM 1373 C CA . ARG A 1 180 ? 3.051 -9.899 -7.206 1.00 95.19 180 ARG A CA 1
ATOM 1374 C C . ARG A 1 180 ? 2.133 -8.819 -6.633 1.00 95.19 180 ARG A C 1
ATOM 1376 O O . ARG A 1 180 ? 1.823 -7.839 -7.307 1.00 95.19 180 ARG A O 1
ATOM 1383 N N . ALA A 1 181 ? 1.679 -8.995 -5.400 1.00 95.88 181 ALA A N 1
ATOM 1384 C CA . ALA A 1 181 ? 0.987 -7.942 -4.676 1.00 95.88 181 ALA A CA 1
ATOM 1385 C C . ALA A 1 181 ? 1.974 -6.815 -4.336 1.00 95.88 181 ALA A C 1
ATOM 1387 O O . ALA A 1 181 ? 3.125 -7.074 -3.977 1.00 95.88 181 ALA A O 1
ATOM 1388 N N . ALA A 1 182 ? 1.541 -5.561 -4.445 1.00 96.75 182 ALA A N 1
ATOM 1389 C CA . ALA A 1 182 ? 2.371 -4.424 -4.047 1.00 96.75 182 ALA A CA 1
ATOM 1390 C C . ALA A 1 182 ? 2.243 -4.188 -2.534 1.00 96.75 182 ALA A C 1
ATOM 1392 O O . ALA A 1 182 ? 1.136 -3.967 -2.043 1.00 96.75 182 ALA A O 1
ATOM 1393 N N . ALA A 1 183 ? 3.350 -4.196 -1.790 1.00 97.31 183 ALA A N 1
ATOM 1394 C CA . ALA A 1 183 ? 3.356 -3.697 -0.415 1.00 97.31 183 ALA A CA 1
ATOM 1395 C C . ALA A 1 183 ? 3.386 -2.169 -0.442 1.00 97.31 183 ALA A C 1
ATOM 1397 O O . ALA A 1 183 ? 4.408 -1.566 -0.765 1.00 97.31 183 ALA A O 1
ATOM 1398 N N . PHE A 1 184 ? 2.256 -1.529 -0.149 1.00 95.62 184 PHE A N 1
ATOM 1399 C CA . PHE A 1 184 ? 2.173 -0.077 -0.172 1.00 95.62 184 PHE A CA 1
ATOM 1400 C C . PHE A 1 184 ? 2.980 0.523 0.985 1.00 95.62 184 PHE A C 1
ATOM 1402 O O . PHE A 1 184 ? 2.608 0.325 2.148 1.00 95.62 184 PHE A O 1
ATOM 1409 N N . PRO A 1 185 ? 4.038 1.299 0.691 1.00 95.44 185 PRO A N 1
ATOM 1410 C CA . PRO A 1 185 ? 4.908 1.835 1.722 1.00 95.44 185 PRO A CA 1
ATOM 1411 C C . PRO A 1 185 ? 4.198 2.947 2.492 1.00 95.44 185 PRO A C 1
ATOM 1413 O O . PRO A 1 185 ? 3.354 3.679 1.952 1.00 95.44 185 PRO A O 1
ATOM 1416 N N . ALA A 1 186 ? 4.592 3.122 3.748 1.00 94.38 186 ALA A N 1
ATOM 1417 C CA . ALA A 1 186 ? 4.153 4.229 4.582 1.00 94.38 186 ALA A CA 1
ATOM 1418 C C . ALA A 1 186 ? 5.365 5.092 4.963 1.00 94.38 186 ALA A C 1
ATOM 1420 O O . ALA A 1 186 ? 6.249 4.611 5.670 1.00 94.38 186 ALA A O 1
ATOM 1421 N N . PRO A 1 187 ? 5.425 6.363 4.529 1.00 94.06 187 PRO A N 1
ATOM 1422 C CA . PRO A 1 187 ? 6.533 7.239 4.881 1.00 94.06 187 PRO A CA 1
ATOM 1423 C C . PRO A 1 187 ? 6.526 7.511 6.387 1.00 94.06 187 PRO A C 1
ATOM 1425 O O . PRO A 1 187 ? 5.478 7.451 7.040 1.00 94.06 187 PRO A O 1
ATOM 1428 N N . ARG A 1 188 ? 7.674 7.902 6.941 1.00 94.25 188 ARG A N 1
ATOM 1429 C CA . ARG A 1 188 ? 7.734 8.392 8.325 1.00 94.25 188 ARG A CA 1
ATOM 1430 C C . ARG A 1 188 ? 6.795 9.585 8.501 1.00 94.25 188 ARG A C 1
ATOM 1432 O O . ARG A 1 188 ? 6.725 10.461 7.639 1.00 94.25 188 ARG A O 1
ATOM 1439 N N . CYS A 1 189 ? 6.105 9.675 9.634 1.00 91.56 189 CYS A N 1
ATOM 1440 C CA . CYS A 1 189 ? 5.209 10.809 9.885 1.00 91.56 189 CYS A CA 1
ATOM 1441 C C . CYS A 1 189 ? 5.941 12.155 9.998 1.00 91.56 189 CYS A C 1
ATOM 1443 O O . CYS A 1 189 ? 5.317 13.207 9.850 1.00 91.56 189 CYS A O 1
ATOM 1445 N N . ASN A 1 190 ? 7.249 12.130 10.256 1.00 92.06 190 ASN A N 1
ATOM 1446 C CA . ASN A 1 190 ? 8.086 13.311 10.428 1.00 92.06 190 ASN A CA 1
ATOM 1447 C C . ASN A 1 190 ? 8.803 13.773 9.151 1.00 92.06 190 ASN A C 1
ATOM 1449 O O . ASN A 1 190 ? 9.638 14.670 9.231 1.00 92.06 190 ASN A O 1
ATOM 1453 N N . VAL A 1 191 ? 8.477 13.219 7.977 1.00 93.50 191 VAL A N 1
ATOM 1454 C CA . VAL A 1 191 ? 8.940 13.819 6.717 1.00 93.50 191 VAL A CA 1
ATOM 1455 C C . VAL A 1 191 ? 8.296 15.192 6.522 1.00 93.50 191 VAL A C 1
ATOM 1457 O O . VAL A 1 191 ? 7.143 15.435 6.911 1.00 93.50 191 VAL A O 1
ATOM 1460 N N . SER A 1 192 ? 9.043 16.106 5.912 1.00 92.25 192 SER A N 1
ATOM 1461 C CA . SER A 1 192 ? 8.710 17.532 5.789 1.00 92.25 192 SER A CA 1
ATOM 1462 C C . SER A 1 192 ? 7.328 17.819 5.187 1.00 92.25 192 SER A C 1
ATOM 1464 O O . SER A 1 192 ? 6.642 18.743 5.623 1.00 92.25 192 SER A O 1
ATOM 1466 N N . TRP A 1 193 ? 6.881 17.015 4.220 1.00 90.56 193 TRP A N 1
ATOM 1467 C CA . TRP A 1 193 ? 5.597 17.189 3.525 1.00 90.56 193 TRP A CA 1
ATOM 1468 C C . TRP A 1 193 ? 4.399 16.503 4.206 1.00 90.56 193 TRP A C 1
ATOM 1470 O O . TRP A 1 193 ? 3.263 16.724 3.784 1.00 90.56 193 TRP A O 1
ATOM 1480 N N . VAL A 1 194 ? 4.622 15.708 5.258 1.00 89.75 194 VAL A N 1
ATOM 1481 C CA . VAL A 1 194 ? 3.548 15.137 6.094 1.00 89.75 194 VAL A CA 1
ATOM 1482 C C . VAL A 1 194 ? 3.313 16.012 7.324 1.00 89.75 194 VAL A C 1
ATOM 1484 O O . VAL A 1 194 ? 2.181 16.413 7.589 1.00 89.75 194 VAL A O 1
ATOM 1487 N N . GLY A 1 195 ? 4.383 16.349 8.044 1.00 85.44 195 GLY A N 1
ATOM 1488 C CA . GLY A 1 195 ? 4.324 17.269 9.185 1.00 85.44 195 GLY A CA 1
ATOM 1489 C C . GLY A 1 195 ? 5.675 17.627 9.805 1.00 85.44 195 GLY A C 1
ATOM 1490 O O . GLY A 1 195 ? 5.717 18.473 10.700 1.00 85.44 195 GLY A O 1
ATOM 1491 N N . GLY A 1 196 ? 6.781 17.053 9.318 1.00 89.75 196 GLY A N 1
ATOM 1492 C CA . GLY A 1 196 ? 8.121 17.420 9.767 1.00 89.75 196 GLY A CA 1
ATOM 1493 C C . GLY A 1 196 ? 8.332 17.164 11.260 1.00 89.75 196 GLY A C 1
ATOM 1494 O O . GLY A 1 196 ? 7.731 16.271 11.863 1.00 89.75 196 GLY A O 1
ATOM 1495 N N . ASP A 1 197 ? 9.118 18.040 11.883 1.00 89.69 197 ASP A N 1
ATOM 1496 C CA . ASP A 1 197 ? 9.466 17.955 13.305 1.00 89.69 197 ASP A CA 1
ATOM 1497 C C . ASP A 1 197 ? 8.271 17.987 14.263 1.00 89.69 197 ASP A C 1
ATOM 1499 O O . ASP A 1 197 ? 8.372 17.541 15.408 1.00 89.69 197 ASP A O 1
ATOM 1503 N N . LYS A 1 198 ? 7.116 18.481 13.811 1.00 82.94 198 LYS A N 1
ATOM 1504 C CA . LYS A 1 198 ? 5.893 18.531 14.619 1.00 82.94 198 LYS A CA 1
ATOM 1505 C C . LYS A 1 198 ? 5.380 17.138 14.976 1.00 82.94 198 LYS A C 1
ATOM 1507 O O . LYS A 1 198 ? 4.792 16.966 16.035 1.00 82.94 198 LYS A O 1
ATOM 1512 N N . ASN A 1 199 ? 5.675 16.141 14.142 1.00 84.88 199 ASN A N 1
ATOM 1513 C CA . ASN A 1 199 ? 5.281 14.750 14.358 1.00 84.88 199 ASN A CA 1
ATOM 1514 C C . ASN A 1 199 ? 6.347 13.921 15.092 1.00 84.88 199 ASN A C 1
ATOM 1516 O O . ASN A 1 199 ? 6.220 12.703 15.166 1.00 84.88 199 ASN A O 1
ATOM 1520 N N . ASN A 1 200 ? 7.370 14.563 15.673 1.00 81.06 200 ASN A N 1
ATOM 1521 C CA . ASN A 1 200 ? 8.350 13.910 16.552 1.00 81.06 200 ASN A CA 1
ATOM 1522 C C . ASN A 1 200 ? 7.897 13.836 18.023 1.00 81.06 200 ASN A C 1
ATOM 1524 O O . ASN A 1 200 ? 8.648 13.367 18.877 1.00 81.06 200 ASN A O 1
ATOM 1528 N N . LYS A 1 201 ? 6.690 14.311 18.346 1.00 76.25 201 LYS A N 1
ATOM 1529 C CA . LYS A 1 201 ? 6.112 14.258 19.694 1.00 76.25 201 LYS A CA 1
ATOM 1530 C C . LYS A 1 201 ? 4.591 14.191 19.635 1.00 76.25 201 LYS A C 1
ATOM 1532 O O . LYS A 1 201 ? 3.992 14.460 18.599 1.00 76.25 201 LYS A O 1
ATOM 1537 N N . LEU A 1 202 ? 3.977 13.861 20.765 1.00 72.56 202 LEU A N 1
ATOM 1538 C CA . LEU A 1 202 ? 2.533 13.978 20.942 1.00 72.56 202 LEU A CA 1
ATOM 1539 C C . LEU A 1 202 ? 2.151 15.404 21.395 1.00 72.56 202 LEU A C 1
ATOM 1541 O O . LEU A 1 202 ? 2.924 16.028 22.130 1.00 72.56 202 LEU A O 1
ATOM 1545 N N . PRO A 1 203 ? 0.961 15.906 21.017 1.00 81.00 203 PRO A N 1
ATOM 1546 C CA . PRO A 1 203 ? 0.038 15.315 20.042 1.00 81.00 203 PRO A CA 1
ATOM 1547 C C . PRO A 1 203 ? 0.591 15.395 18.609 1.00 81.00 203 PRO A C 1
ATOM 1549 O O . PRO A 1 203 ? 1.329 16.319 18.282 1.00 81.00 203 PRO A O 1
ATOM 1552 N N . LEU A 1 204 ? 0.221 14.430 17.761 1.00 71.00 204 LEU A N 1
ATOM 1553 C CA . LEU A 1 204 ? 0.604 14.440 16.346 1.00 71.00 204 LEU A CA 1
ATOM 1554 C C . LEU A 1 204 ? -0.141 15.552 15.595 1.00 71.00 204 LEU A C 1
ATOM 1556 O O . LEU A 1 204 ? -1.353 15.696 15.738 1.00 71.00 204 LEU A O 1
ATOM 1560 N N . GLU A 1 205 ? 0.564 16.282 14.734 1.00 79.69 205 GLU A N 1
ATOM 1561 C CA . GLU A 1 205 ? 0.006 17.279 13.813 1.00 79.69 205 GLU A CA 1
ATOM 1562 C C . GLU A 1 205 ? -0.083 16.693 12.393 1.00 79.69 205 GLU A C 1
ATOM 1564 O O . GLU A 1 205 ? 0.460 17.231 11.425 1.00 79.69 205 GLU A O 1
ATOM 1569 N N . VAL A 1 206 ? -0.765 15.554 12.257 1.00 76.56 206 VAL A N 1
ATOM 1570 C CA . VAL A 1 206 ? -1.000 14.905 10.961 1.00 76.56 206 VAL A CA 1
ATOM 1571 C C . VAL A 1 206 ? -2.355 15.303 10.384 1.00 76.56 206 VAL A C 1
ATOM 1573 O O . VAL A 1 206 ? -3.344 15.494 11.093 1.00 76.56 206 VAL A O 1
ATOM 1576 N N . ASN A 1 207 ? -2.449 15.362 9.057 1.00 81.12 207 ASN A N 1
ATOM 1577 C CA . ASN A 1 207 ? -3.751 15.441 8.407 1.00 81.12 207 ASN A CA 1
ATOM 1578 C C . ASN A 1 207 ? -4.439 14.068 8.476 1.00 81.12 207 ASN A C 1
ATOM 1580 O O . ASN A 1 207 ? -4.268 13.250 7.575 1.00 81.12 207 ASN A O 1
ATOM 1584 N N . HIS A 1 208 ? -5.232 13.828 9.524 1.00 71.62 208 HIS A N 1
ATOM 1585 C CA . HIS A 1 208 ? -5.966 12.571 9.739 1.00 71.62 208 HIS A CA 1
ATOM 1586 C C . HIS A 1 208 ? -6.962 12.219 8.621 1.00 71.62 208 HIS A C 1
ATOM 1588 O O . HIS A 1 208 ? -7.401 11.078 8.517 1.00 71.62 208 HIS A O 1
ATOM 1594 N N . GLY A 1 209 ? -7.317 13.180 7.761 1.00 73.56 209 GLY A N 1
ATOM 1595 C CA . GLY A 1 209 ? -8.096 12.909 6.554 1.00 73.56 209 GLY A CA 1
ATOM 1596 C C . GLY A 1 209 ? -7.274 12.302 5.415 1.00 73.56 209 GLY A C 1
ATOM 1597 O O . GLY A 1 209 ? -7.865 11.855 4.443 1.00 73.56 209 GLY A O 1
ATOM 1598 N N . ILE A 1 210 ? -5.940 12.315 5.505 1.00 79.69 210 ILE A N 1
ATOM 1599 C CA . ILE A 1 210 ? -5.008 11.841 4.469 1.00 79.69 210 ILE A CA 1
ATOM 1600 C C . ILE A 1 210 ? -4.100 10.725 4.998 1.00 79.69 210 ILE A C 1
ATOM 1602 O O . ILE A 1 210 ? -3.773 9.814 4.234 1.00 79.69 210 ILE A O 1
ATOM 1606 N N . TYR A 1 211 ? -3.734 10.743 6.278 1.00 86.06 211 TYR A N 1
ATOM 1607 C CA . TYR A 1 211 ? -2.805 9.782 6.868 1.00 86.06 211 TYR A CA 1
ATOM 1608 C C . TYR A 1 211 ? -3.398 9.083 8.088 1.00 86.06 211 TYR A C 1
ATOM 1610 O O . TYR A 1 211 ? -4.081 9.707 8.901 1.00 86.06 211 TYR A O 1
ATOM 1618 N N . ILE A 1 212 ? -3.075 7.799 8.233 1.00 87.69 212 ILE A N 1
ATOM 1619 C CA . ILE A 1 212 ? -3.298 7.019 9.450 1.00 87.69 212 ILE A CA 1
ATOM 1620 C C . ILE A 1 212 ? -1.929 6.796 10.104 1.00 87.69 212 ILE A C 1
ATOM 1622 O O . ILE A 1 212 ? -1.119 6.049 9.549 1.00 87.69 212 ILE A O 1
ATOM 1626 N N . PRO A 1 213 ? -1.634 7.445 11.244 1.00 87.69 213 PRO A N 1
ATOM 1627 C CA . PRO A 1 213 ? -0.433 7.144 12.008 1.00 87.69 213 PRO A CA 1
ATOM 1628 C C . PRO A 1 213 ? -0.465 5.700 12.486 1.00 87.69 213 PRO A C 1
ATOM 1630 O O . PRO A 1 213 ? -1.487 5.240 12.996 1.00 87.69 213 PRO A O 1
ATOM 1633 N N . TYR A 1 214 ? 0.653 5.008 12.341 1.00 87.06 214 TYR A N 1
ATOM 1634 C CA . TYR A 1 214 ? 0.826 3.666 12.859 1.00 87.06 214 TYR A CA 1
ATOM 1635 C C . TYR A 1 214 ? 2.292 3.428 13.217 1.00 87.06 214 TYR A C 1
ATOM 1637 O O . TYR A 1 214 ? 3.193 4.107 12.727 1.00 87.06 214 TYR A O 1
ATOM 1645 N N . SER A 1 215 ? 2.522 2.457 14.085 1.00 84.94 215 SER A N 1
ATOM 1646 C CA . SER A 1 215 ? 3.846 1.907 14.342 1.00 84.94 215 SER A CA 1
ATOM 1647 C C . SER A 1 215 ? 3.688 0.412 14.569 1.00 84.94 215 SER A C 1
ATOM 1649 O O . SER A 1 215 ? 2.752 0.031 15.285 1.00 84.94 215 SER A O 1
ATOM 1651 N N . PRO A 1 216 ? 4.619 -0.423 14.079 1.00 85.50 216 PRO A N 1
ATOM 1652 C CA . PRO A 1 216 ? 4.710 -1.800 14.541 1.00 85.50 216 PRO A CA 1
ATOM 1653 C C . PRO A 1 216 ? 4.779 -1.841 16.077 1.00 85.50 216 PRO A C 1
ATOM 1655 O O . PRO A 1 216 ? 5.397 -0.965 16.703 1.00 85.50 216 PRO A O 1
ATOM 1658 N N . ALA A 1 217 ? 4.108 -2.824 16.682 1.00 76.94 217 ALA A N 1
ATOM 1659 C CA . ALA A 1 217 ? 3.926 -2.914 18.133 1.00 76.94 217 ALA A CA 1
ATOM 1660 C C . ALA A 1 217 ? 5.255 -2.927 18.914 1.00 76.94 217 ALA A C 1
ATOM 1662 O O . ALA A 1 217 ? 5.336 -2.367 20.005 1.00 76.94 217 ALA A O 1
ATOM 1663 N N . ASP A 1 218 ? 6.310 -3.502 18.333 1.00 79.06 218 ASP A N 1
ATOM 1664 C CA . ASP A 1 218 ? 7.646 -3.635 18.923 1.00 79.06 218 ASP A CA 1
ATOM 1665 C C . ASP A 1 218 ? 8.562 -2.418 18.690 1.00 79.06 218 ASP A C 1
ATOM 1667 O O . ASP A 1 218 ? 9.646 -2.340 19.272 1.00 79.06 218 ASP A O 1
ATOM 1671 N N . LYS A 1 219 ? 8.160 -1.459 17.845 1.00 82.50 219 LYS A N 1
ATOM 1672 C CA . LYS A 1 219 ? 8.989 -0.292 17.487 1.00 82.50 219 LYS A CA 1
ATOM 1673 C C . LYS A 1 219 ? 8.559 1.002 18.172 1.00 82.50 219 LYS A C 1
ATOM 1675 O O . LYS A 1 219 ? 9.398 1.861 18.468 1.00 82.50 219 LYS A O 1
ATOM 1680 N N . GLY A 1 220 ? 7.265 1.132 18.455 1.00 80.00 220 GLY A N 1
ATOM 1681 C CA . GLY A 1 220 ? 6.673 2.326 19.051 1.00 80.00 220 GLY A CA 1
ATOM 1682 C C . GLY A 1 220 ? 7.005 3.626 18.303 1.00 80.00 220 GLY A C 1
ATOM 1683 O O . GLY A 1 220 ? 7.322 3.658 17.120 1.00 80.00 220 GLY A O 1
ATOM 1684 N N . PHE A 1 221 ? 6.982 4.748 19.022 1.00 79.38 221 PHE A N 1
ATOM 1685 C CA . PHE A 1 221 ? 7.065 6.087 18.422 1.00 79.38 221 PHE A CA 1
ATOM 1686 C C . PHE A 1 221 ? 8.318 6.346 17.551 1.00 79.38 221 PHE A C 1
ATOM 1688 O O . PHE A 1 221 ? 8.303 7.226 16.695 1.00 79.38 221 PHE A O 1
ATOM 1695 N N . LYS A 1 222 ? 9.407 5.587 17.741 1.00 82.75 222 LYS A N 1
ATOM 1696 C CA . LYS A 1 222 ? 10.646 5.727 16.954 1.00 82.75 222 LYS A CA 1
ATOM 1697 C C . LYS A 1 222 ? 10.482 5.320 15.488 1.00 82.75 222 LYS A C 1
ATOM 1699 O O . LYS A 1 222 ? 11.245 5.797 14.656 1.00 82.75 222 LYS A O 1
ATOM 1704 N N . ASP A 1 223 ? 9.504 4.470 15.193 1.00 86.69 223 ASP A N 1
ATOM 1705 C CA . ASP A 1 223 ? 9.160 4.016 13.843 1.00 86.69 223 ASP A CA 1
ATOM 1706 C C . ASP A 1 223 ? 7.728 4.444 13.495 1.00 86.69 223 ASP A C 1
ATOM 1708 O O . ASP A 1 223 ? 6.923 3.681 12.966 1.00 86.69 223 ASP A O 1
ATOM 1712 N N . LEU A 1 224 ? 7.376 5.680 13.868 1.00 88.00 224 LEU A N 1
ATOM 1713 C CA . LEU A 1 224 ? 6.072 6.242 13.556 1.00 88.00 224 LEU A CA 1
ATOM 1714 C C . LEU A 1 224 ? 5.961 6.511 12.049 1.00 88.00 224 LEU A C 1
ATOM 1716 O O . LEU A 1 224 ? 6.577 7.434 11.501 1.00 88.00 224 LEU A O 1
ATOM 1720 N N . ARG A 1 225 ? 5.103 5.735 11.396 1.00 93.31 225 ARG A N 1
ATOM 1721 C CA . ARG A 1 225 ? 4.809 5.798 9.966 1.00 93.31 225 ARG A CA 1
ATOM 1722 C C . ARG A 1 225 ? 3.407 6.348 9.732 1.00 93.31 225 ARG A C 1
ATOM 1724 O O . ARG A 1 225 ? 2.510 6.221 10.563 1.00 93.31 225 ARG A O 1
ATOM 1731 N N . CYS A 1 226 ? 3.210 6.983 8.586 1.00 91.88 226 CYS A N 1
ATOM 1732 C CA . CYS A 1 226 ? 1.967 7.639 8.207 1.00 91.88 226 CYS A CA 1
ATOM 1733 C C . CYS A 1 226 ? 1.377 6.947 6.980 1.00 91.88 226 CYS A C 1
ATOM 1735 O O . CYS A 1 226 ? 1.641 7.335 5.844 1.00 91.88 226 CYS A O 1
ATOM 1737 N N . LEU A 1 227 ? 0.561 5.916 7.213 1.00 91.81 227 LEU A N 1
ATOM 1738 C CA . LEU A 1 227 ? -0.092 5.158 6.149 1.00 91.81 227 LEU A CA 1
ATOM 1739 C C . LEU A 1 227 ? -0.989 6.075 5.319 1.00 91.81 227 LEU A C 1
ATOM 1741 O O . LEU A 1 227 ? -1.844 6.787 5.854 1.00 91.81 227 LEU A O 1
ATOM 1745 N N . TRP A 1 228 ? -0.830 6.030 4.000 1.00 89.81 228 TRP A N 1
ATOM 1746 C CA . TRP A 1 228 ? -1.625 6.854 3.106 1.00 89.81 228 TRP A CA 1
ATOM 1747 C C . TRP A 1 228 ? -3.042 6.307 2.959 1.00 89.81 228 TRP A C 1
ATOM 1749 O O . TRP A 1 228 ? -3.261 5.201 2.471 1.00 89.81 228 TRP A O 1
ATOM 1759 N N . THR A 1 229 ? -4.039 7.116 3.304 1.00 84.38 229 THR A N 1
ATOM 1760 C CA . THR A 1 229 ? -5.455 6.734 3.161 1.00 84.38 229 THR A CA 1
ATOM 1761 C C . THR A 1 229 ? -5.883 6.499 1.705 1.00 84.38 229 THR A C 1
ATOM 1763 O O . THR A 1 229 ? -6.895 5.845 1.465 1.00 84.38 229 THR A O 1
ATOM 1766 N N . GLY A 1 230 ? -5.112 6.978 0.718 1.00 82.56 230 GLY A N 1
ATOM 1767 C CA . GLY A 1 230 ? -5.355 6.699 -0.702 1.00 82.56 230 GLY A CA 1
ATOM 1768 C C . GLY A 1 230 ? -5.337 5.199 -1.028 1.00 82.56 230 GLY A C 1
ATOM 1769 O O . GLY A 1 230 ? -6.095 4.750 -1.888 1.00 82.56 230 GLY A O 1
ATOM 1770 N N . TYR A 1 231 ? -4.557 4.412 -0.280 1.00 88.06 231 TYR A N 1
ATOM 1771 C CA . TYR A 1 231 ? -4.473 2.956 -0.424 1.00 88.06 231 TYR A CA 1
ATOM 1772 C C . TYR A 1 231 ? -5.724 2.218 0.067 1.00 88.06 231 TYR A C 1
ATOM 1774 O O . TYR A 1 231 ? -5.877 1.030 -0.201 1.00 88.06 231 TYR A O 1
ATOM 1782 N N . LEU A 1 232 ? -6.620 2.893 0.797 1.00 83.38 232 LEU A N 1
ATOM 1783 C CA . LEU A 1 232 ? -7.783 2.258 1.423 1.00 83.38 232 LEU A CA 1
ATOM 1784 C C . LEU A 1 232 ? -8.912 1.936 0.445 1.00 83.38 232 LEU A C 1
ATOM 1786 O O . LEU A 1 232 ? -9.838 1.199 0.776 1.00 83.38 232 LEU A O 1
ATOM 1790 N N . SER A 1 233 ? -8.849 2.486 -0.767 1.00 81.88 233 SER A N 1
ATOM 1791 C CA . SER A 1 233 ? -9.855 2.178 -1.776 1.00 81.88 233 SER A CA 1
ATOM 1792 C C . SER A 1 233 ? -9.772 0.692 -2.116 1.00 81.88 233 SER A C 1
ATOM 1794 O O . SER A 1 233 ? -8.693 0.184 -2.408 1.00 81.88 233 SER A O 1
ATOM 1796 N N . TYR A 1 234 ? -10.909 -0.003 -2.102 1.00 78.75 234 TYR A N 1
ATOM 1797 C CA . TYR A 1 234 ? -10.949 -1.463 -2.230 1.00 78.75 234 TYR A CA 1
ATOM 1798 C C . TYR A 1 234 ? -10.192 -1.986 -3.465 1.00 78.75 234 TYR A C 1
ATOM 1800 O O . TYR A 1 234 ? -9.455 -2.962 -3.364 1.00 78.75 234 TYR A O 1
ATOM 1808 N N . GLY A 1 235 ? -10.288 -1.313 -4.619 1.00 80.88 235 GLY A N 1
ATOM 1809 C CA . GLY A 1 235 ? -9.557 -1.729 -5.824 1.00 80.88 235 GLY A CA 1
ATOM 1810 C C . GLY A 1 235 ? -8.042 -1.539 -5.771 1.00 80.88 235 GLY A C 1
ATOM 1811 O O . GLY A 1 235 ? -7.358 -1.976 -6.684 1.00 80.88 235 GLY A O 1
ATOM 1812 N N . CYS A 1 236 ? -7.503 -0.883 -4.741 1.00 86.50 236 CYS A N 1
ATOM 1813 C CA . CYS A 1 236 ? -6.063 -0.851 -4.494 1.00 86.50 236 CYS A CA 1
ATOM 1814 C C . CYS A 1 236 ? -5.580 -2.125 -3.795 1.00 86.50 236 CYS A C 1
ATOM 1816 O O . CYS A 1 236 ? -4.404 -2.448 -3.875 1.00 86.50 236 CYS A O 1
ATOM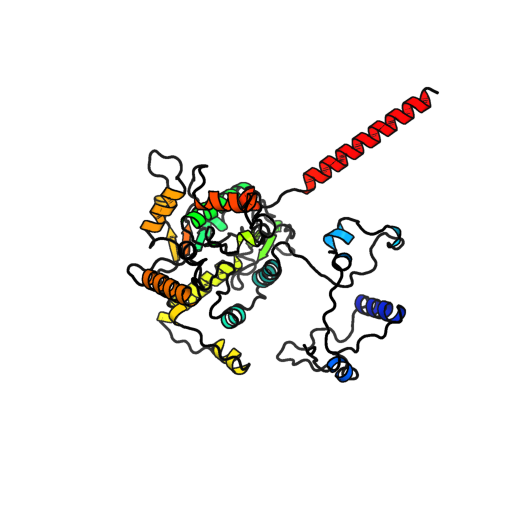 1818 N N . GLN A 1 237 ? -6.470 -2.827 -3.095 1.00 87.56 237 GLN A N 1
ATOM 1819 C CA . GLN A 1 237 ? -6.127 -3.956 -2.230 1.00 87.56 237 GLN A CA 1
ATOM 1820 C C . GLN A 1 237 ? -6.558 -5.287 -2.837 1.00 87.56 237 GLN A C 1
ATOM 1822 O O . GLN A 1 237 ? -5.863 -6.288 -2.704 1.00 87.56 237 GLN A O 1
ATOM 1827 N N . ALA A 1 238 ? -7.710 -5.297 -3.503 1.00 82.88 238 ALA A N 1
ATOM 1828 C CA . ALA A 1 238 ? -8.369 -6.524 -3.898 1.00 82.88 238 ALA A CA 1
ATOM 1829 C C . ALA A 1 238 ? -7.744 -7.176 -5.132 1.00 82.88 238 ALA A C 1
ATOM 1831 O O . ALA A 1 238 ? -7.452 -6.521 -6.133 1.00 82.88 238 ALA A O 1
ATOM 1832 N N . VAL A 1 239 ? -7.636 -8.501 -5.069 1.00 84.75 239 VAL A N 1
ATOM 1833 C CA . VAL A 1 239 ? -7.098 -9.329 -6.150 1.00 84.75 239 VAL A CA 1
ATOM 1834 C C . VAL A 1 239 ? -8.052 -9.393 -7.344 1.00 84.75 239 VAL A C 1
ATOM 1836 O O . VAL A 1 239 ? -9.274 -9.462 -7.193 1.00 84.75 239 VAL A O 1
ATOM 1839 N N . ARG A 1 240 ? -7.479 -9.396 -8.546 1.00 84.06 240 ARG A N 1
ATOM 1840 C CA . ARG A 1 240 ? -8.111 -9.510 -9.863 1.00 84.06 240 ARG A CA 1
ATOM 1841 C C . ARG A 1 240 ? -7.243 -10.363 -10.777 1.00 84.06 240 ARG A C 1
ATOM 1843 O O . ARG A 1 240 ? -6.045 -10.507 -10.555 1.00 84.06 240 ARG A O 1
ATOM 1850 N N . SER A 1 241 ? -7.820 -10.833 -11.879 1.00 79.44 241 SER A N 1
ATOM 1851 C CA . SER A 1 241 ? -7.069 -11.544 -12.923 1.00 79.44 241 SER A CA 1
ATOM 1852 C C . SER A 1 241 ? -5.909 -10.718 -13.502 1.00 79.44 241 SER A C 1
ATOM 1854 O O . SER A 1 241 ? -4.920 -11.297 -13.945 1.00 79.44 241 SER A O 1
ATOM 1856 N N . TYR A 1 242 ? -6.003 -9.384 -13.475 1.00 82.12 242 TYR A N 1
ATOM 1857 C CA . TYR A 1 242 ? -4.998 -8.437 -13.975 1.00 82.12 242 TYR A CA 1
ATOM 1858 C C . TYR A 1 242 ? -4.225 -7.689 -12.879 1.00 82.12 242 TYR A C 1
ATOM 1860 O O . TYR A 1 242 ? -3.317 -6.925 -13.196 1.00 82.12 242 TYR A O 1
ATOM 1868 N N . PHE A 1 243 ? -4.562 -7.887 -11.603 1.00 87.94 243 PHE A N 1
ATOM 1869 C CA . PHE A 1 243 ? -3.931 -7.190 -10.484 1.00 87.94 243 PHE A CA 1
ATOM 1870 C C . PHE A 1 243 ? -3.903 -8.075 -9.243 1.00 87.94 243 PHE A C 1
ATOM 1872 O O . PHE A 1 243 ? -4.946 -8.424 -8.706 1.00 87.94 243 PHE A O 1
ATOM 1879 N N . SER A 1 244 ? -2.716 -8.400 -8.744 1.00 88.56 244 SER A N 1
ATOM 1880 C CA . SER A 1 244 ? -2.541 -9.310 -7.604 1.00 88.56 244 SER A CA 1
ATOM 1881 C C . SER A 1 244 ? -2.909 -8.710 -6.244 1.00 88.56 244 SER A C 1
ATOM 1883 O O . SER A 1 244 ? -2.657 -9.336 -5.221 1.00 88.56 244 SER A O 1
ATOM 1885 N N . GLY A 1 245 ? -3.494 -7.511 -6.220 1.00 90.81 245 GLY A N 1
ATOM 1886 C CA . GLY A 1 245 ? -3.845 -6.804 -4.998 1.00 90.81 245 GLY A CA 1
ATOM 1887 C C . GLY A 1 245 ? -2.684 -6.010 -4.404 1.00 90.81 245 GLY A C 1
ATOM 1888 O O . GLY A 1 245 ? -1.585 -5.918 -4.960 1.00 90.81 245 GLY A O 1
ATOM 1889 N N . GLY A 1 246 ? -2.949 -5.414 -3.249 1.00 93.06 246 GLY A N 1
ATOM 1890 C CA . GLY A 1 246 ? -1.975 -4.627 -2.510 1.00 93.06 246 GLY A CA 1
ATOM 1891 C C . GLY A 1 246 ? -2.107 -4.860 -1.015 1.00 93.06 246 GLY A C 1
ATOM 1892 O O . GLY A 1 246 ? -3.216 -5.025 -0.508 1.00 93.06 246 GLY A O 1
ATOM 1893 N N . LEU A 1 247 ? -0.968 -4.884 -0.330 1.00 95.06 247 LEU A N 1
ATOM 1894 C CA . LEU A 1 247 ? -0.891 -4.995 1.121 1.00 95.06 247 LEU A CA 1
ATOM 1895 C C . LEU A 1 247 ? -0.684 -3.601 1.691 1.00 95.06 247 LEU A C 1
ATOM 1897 O O . LEU A 1 247 ? 0.170 -2.845 1.226 1.00 95.06 247 LEU A O 1
ATOM 1901 N N . LEU A 1 248 ? -1.444 -3.260 2.722 1.00 94.50 248 LEU A N 1
ATOM 1902 C CA . LEU A 1 248 ? -1.167 -2.081 3.525 1.00 94.50 248 LEU 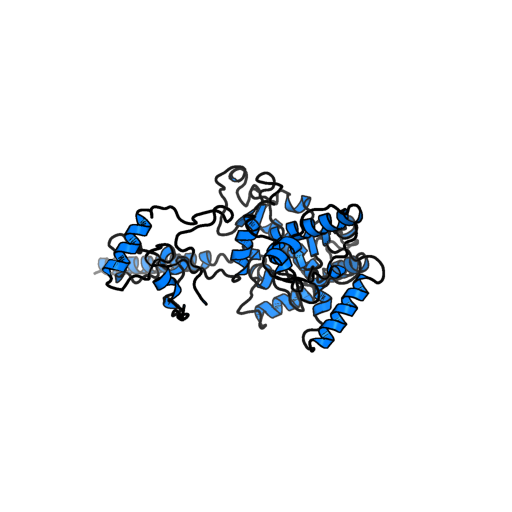A CA 1
ATOM 1903 C C . LEU A 1 248 ? 0.076 -2.316 4.384 1.00 94.50 248 LEU A C 1
ATOM 1905 O O . LEU A 1 248 ? 0.417 -3.446 4.717 1.00 94.50 248 LEU A O 1
ATOM 1909 N N . ALA A 1 249 ? 0.739 -1.243 4.799 1.00 95.00 249 ALA A N 1
ATOM 1910 C CA . ALA A 1 249 ? 1.983 -1.366 5.550 1.00 95.00 249 ALA A CA 1
ATOM 1911 C C . ALA A 1 249 ? 1.865 -2.227 6.841 1.00 95.00 249 ALA A C 1
ATOM 1913 O O . ALA A 1 249 ? 2.713 -3.097 7.021 1.00 95.00 249 ALA A O 1
ATOM 1914 N N . PRO A 1 250 ? 0.789 -2.140 7.663 1.00 93.50 250 PRO A N 1
ATOM 1915 C CA . PRO A 1 250 ? 0.591 -3.071 8.784 1.00 93.50 250 PRO A CA 1
ATOM 1916 C C . PRO A 1 250 ? 0.415 -4.544 8.372 1.00 93.50 250 PRO A C 1
ATOM 1918 O O . PRO A 1 250 ? 0.828 -5.437 9.105 1.00 93.50 250 PRO A O 1
ATOM 1921 N N . GLU A 1 251 ? -0.191 -4.810 7.208 1.00 94.81 251 GLU A N 1
ATOM 1922 C CA . GLU A 1 251 ? -0.304 -6.166 6.652 1.00 94.81 251 GLU A CA 1
ATOM 1923 C C . GLU A 1 251 ? 1.066 -6.692 6.225 1.00 94.81 251 GLU A C 1
ATOM 1925 O O . GLU A 1 251 ? 1.404 -7.841 6.494 1.00 94.81 251 GLU A O 1
ATOM 1930 N N . TYR A 1 252 ? 1.869 -5.847 5.579 1.00 95.62 252 TYR A N 1
ATOM 1931 C CA . TYR A 1 252 ? 3.214 -6.212 5.155 1.00 95.62 252 TYR A CA 1
ATOM 1932 C C . TYR A 1 252 ? 4.149 -6.452 6.349 1.00 95.62 252 TYR A C 1
ATOM 1934 O O . TYR A 1 252 ? 4.857 -7.457 6.370 1.00 95.62 252 TYR A O 1
ATOM 1942 N N . ASP A 1 253 ? 4.100 -5.595 7.374 1.00 94.00 253 ASP A N 1
ATOM 1943 C CA . ASP A 1 253 ? 4.865 -5.786 8.611 1.00 94.00 253 ASP A CA 1
ATOM 1944 C C . ASP A 1 253 ? 4.498 -7.129 9.280 1.00 94.00 253 ASP A C 1
ATOM 1946 O O . ASP A 1 253 ? 5.387 -7.872 9.700 1.00 94.00 253 ASP A O 1
ATOM 1950 N N . HIS A 1 254 ? 3.207 -7.491 9.315 1.00 92.62 254 HIS A N 1
ATOM 1951 C CA . HIS A 1 254 ? 2.758 -8.795 9.821 1.00 92.62 254 HIS A CA 1
ATOM 1952 C C . HIS A 1 254 ? 3.228 -9.968 8.951 1.00 92.62 254 HIS A C 1
ATOM 1954 O O . HIS A 1 254 ? 3.709 -10.973 9.471 1.00 92.62 254 HIS A O 1
ATOM 1960 N N . LEU A 1 255 ? 3.161 -9.846 7.621 1.00 92.62 255 LEU A N 1
ATOM 1961 C CA . LEU A 1 255 ? 3.672 -10.874 6.708 1.00 92.62 255 LEU A CA 1
ATOM 1962 C C . LEU A 1 255 ? 5.158 -11.164 6.964 1.00 92.62 255 LEU A C 1
ATOM 1964 O O . LEU A 1 255 ? 5.557 -12.327 7.017 1.00 92.62 255 LEU A O 1
ATOM 1968 N N . LEU A 1 256 ? 5.972 -10.123 7.161 1.00 91.81 256 LEU A N 1
ATOM 1969 C CA . LEU A 1 256 ? 7.387 -10.284 7.498 1.00 91.81 256 LEU A CA 1
ATOM 1970 C C . LEU A 1 256 ? 7.581 -10.972 8.855 1.00 91.81 256 LEU A C 1
ATOM 1972 O O . LEU A 1 256 ? 8.469 -11.814 8.983 1.00 91.81 256 LEU A O 1
ATOM 1976 N N . GLN A 1 257 ? 6.751 -10.659 9.857 1.00 89.75 257 GLN A N 1
ATOM 1977 C CA . GLN A 1 257 ? 6.789 -11.346 11.153 1.00 89.75 257 GLN A CA 1
ATOM 1978 C C . GLN A 1 257 ? 6.513 -12.844 11.008 1.00 89.75 257 GLN A C 1
ATOM 1980 O O . GLN A 1 257 ? 7.285 -13.640 11.540 1.00 89.75 257 GLN A O 1
ATOM 1985 N N . LEU A 1 258 ? 5.489 -13.231 10.239 1.00 87.75 258 LEU A N 1
ATOM 1986 C CA . LEU A 1 258 ? 5.195 -14.641 9.961 1.00 87.75 258 LEU A CA 1
ATOM 1987 C C . LEU A 1 258 ? 6.388 -15.333 9.294 1.00 87.75 258 LEU A C 1
ATOM 1989 O O . LEU A 1 258 ? 6.843 -16.374 9.764 1.00 87.75 258 LEU A O 1
ATOM 1993 N N . ILE A 1 259 ? 6.944 -14.731 8.238 1.00 86.69 259 ILE A N 1
ATOM 1994 C CA . ILE A 1 259 ? 8.090 -15.301 7.518 1.00 86.69 259 ILE A CA 1
ATOM 1995 C C . ILE A 1 259 ? 9.288 -15.502 8.464 1.00 86.69 259 ILE A C 1
ATOM 1997 O O . ILE A 1 259 ? 9.917 -16.561 8.443 1.00 86.69 259 ILE A O 1
ATOM 2001 N N . HIS A 1 260 ? 9.591 -14.527 9.327 1.00 84.44 260 HIS A N 1
ATOM 2002 C CA . HIS A 1 260 ? 10.698 -14.627 10.283 1.00 84.44 260 HIS A CA 1
ATOM 2003 C C . HIS A 1 260 ? 10.464 -15.668 11.382 1.00 84.44 260 HIS A C 1
ATOM 2005 O O . HIS A 1 260 ? 11.388 -16.413 11.721 1.00 84.44 260 HIS A O 1
ATOM 2011 N N . GLN A 1 261 ? 9.254 -15.725 11.945 1.00 80.62 261 GLN A N 1
ATOM 2012 C CA . GLN A 1 261 ? 8.897 -16.692 12.983 1.00 80.62 261 GLN A CA 1
ATOM 2013 C C . GLN A 1 261 ? 9.055 -18.115 12.450 1.00 80.62 261 GLN A C 1
ATOM 2015 O O . GLN A 1 261 ? 9.811 -18.903 13.016 1.00 80.62 261 GLN A O 1
ATOM 2020 N N . HIS A 1 262 ? 8.452 -18.415 11.301 1.00 71.88 262 HIS A N 1
ATOM 2021 C CA . HIS A 1 262 ? 8.513 -19.752 10.724 1.00 71.88 262 HIS A CA 1
ATOM 2022 C C . HIS A 1 262 ? 9.899 -20.129 10.182 1.00 71.88 262 HIS A C 1
ATOM 2024 O O . HIS A 1 262 ? 10.308 -21.281 10.317 1.00 71.88 262 HIS A O 1
ATOM 2030 N N . GLY A 1 263 ? 10.659 -19.171 9.640 1.00 62.28 263 GLY A N 1
ATOM 2031 C CA . GLY A 1 263 ? 12.051 -19.402 9.243 1.00 62.28 263 GLY A CA 1
ATOM 2032 C C . GLY A 1 263 ? 12.970 -19.741 10.426 1.00 62.28 263 GLY A C 1
ATOM 2033 O O . GLY A 1 263 ? 13.955 -20.455 10.257 1.00 62.28 263 GLY A O 1
ATOM 2034 N N . SER A 1 264 ? 12.628 -19.279 11.634 1.00 56.72 264 SER A N 1
ATOM 2035 C CA . SER A 1 264 ? 13.382 -19.551 12.866 1.00 56.72 264 SER A CA 1
ATOM 2036 C C . SER A 1 264 ? 12.947 -20.858 13.551 1.00 56.72 264 SER A C 1
ATOM 2038 O O . SER A 1 264 ? 13.777 -21.560 14.138 1.00 56.72 264 SER A O 1
ATOM 2040 N N . SER A 1 265 ? 11.667 -21.235 13.431 1.00 49.59 265 SER A N 1
ATOM 2041 C CA . SER A 1 265 ? 11.086 -22.460 14.010 1.00 49.59 265 SER A CA 1
ATOM 2042 C C . SER A 1 265 ? 11.602 -23.767 13.396 1.00 49.59 265 SER A C 1
ATOM 2044 O O . SER A 1 265 ? 11.429 -24.822 14.000 1.00 49.59 265 SER A O 1
ATOM 2046 N N . GLY A 1 266 ? 12.322 -23.716 12.269 1.00 45.41 266 GLY A N 1
ATOM 2047 C CA . GLY A 1 266 ? 13.089 -24.855 11.744 1.00 45.41 266 GLY A CA 1
ATOM 2048 C C . GLY A 1 266 ? 14.257 -25.310 12.639 1.00 45.41 266 GLY A C 1
ATOM 2049 O O . GLY A 1 266 ? 14.929 -26.283 12.306 1.00 45.41 266 GLY A O 1
ATOM 2050 N N . SER A 1 267 ? 14.512 -24.631 13.767 1.00 38.19 267 SER A N 1
ATOM 2051 C CA . SER A 1 267 ? 15.609 -24.953 14.693 1.00 38.19 267 SER A CA 1
ATOM 2052 C C . SER A 1 267 ? 15.220 -25.064 16.175 1.00 38.19 267 SER A C 1
ATOM 2054 O O . SER A 1 267 ? 16.053 -25.463 16.989 1.00 38.19 267 SER A O 1
ATOM 2056 N N . SER A 1 268 ? 13.971 -24.781 16.559 1.00 36.28 268 SER A N 1
ATOM 2057 C CA . SER A 1 268 ? 13.536 -24.924 17.953 1.00 36.28 268 SER A CA 1
ATOM 2058 C C . SER A 1 268 ? 12.023 -25.107 18.083 1.00 36.28 268 SER A C 1
ATOM 2060 O O . SER A 1 268 ? 11.218 -24.197 17.907 1.00 36.28 268 SER A O 1
ATOM 2062 N N . SER A 1 269 ? 11.626 -26.318 18.465 1.00 40.66 269 SER A N 1
ATOM 2063 C CA . SER A 1 269 ? 10.305 -26.618 19.008 1.00 40.66 269 SER A CA 1
ATOM 2064 C C . SER A 1 269 ? 10.177 -25.989 20.400 1.00 40.66 269 SER A C 1
ATOM 2066 O O . SER A 1 269 ? 10.517 -26.621 21.401 1.00 40.66 269 SER A O 1
ATOM 2068 N N . SER A 1 270 ? 9.742 -24.728 20.477 1.00 37.00 270 SER A N 1
ATOM 2069 C CA . SER A 1 270 ? 9.415 -24.075 21.747 1.00 37.00 270 SER A CA 1
ATOM 2070 C C . SER A 1 270 ? 7.938 -24.258 22.093 1.00 37.00 270 SER A C 1
ATOM 2072 O O . SER A 1 270 ? 7.045 -23.824 21.371 1.00 37.00 270 SER A O 1
ATOM 2074 N N . SER A 1 271 ? 7.720 -24.877 23.244 1.00 36.84 271 SER A N 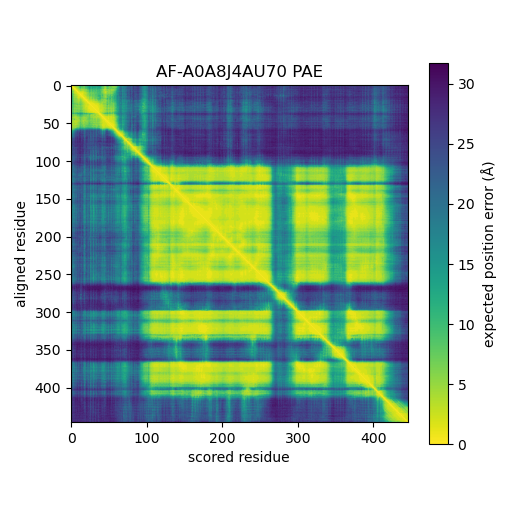1
ATOM 2075 C CA . SER A 1 271 ? 6.467 -25.103 23.956 1.00 36.84 271 SER A CA 1
ATOM 2076 C C . SER A 1 271 ? 5.847 -23.802 24.488 1.00 36.84 271 SER A C 1
ATOM 2078 O O . SER A 1 271 ? 5.967 -23.490 25.672 1.00 36.84 271 SER A O 1
ATOM 2080 N N . GLY A 1 272 ? 5.201 -23.036 23.612 1.00 36.47 272 GLY A N 1
ATOM 2081 C CA . GLY A 1 272 ? 4.194 -22.045 23.991 1.00 36.47 272 GLY A CA 1
ATOM 2082 C C . GLY A 1 272 ? 2.807 -22.601 23.682 1.00 36.47 272 GLY A C 1
ATOM 2083 O O . GLY A 1 272 ? 2.631 -23.216 22.633 1.00 36.47 272 GLY A O 1
ATOM 2084 N N . THR A 1 273 ? 1.845 -22.423 24.591 1.00 39.44 273 THR A N 1
ATOM 2085 C CA . THR A 1 273 ? 0.419 -22.704 24.344 1.00 39.44 273 THR A CA 1
ATOM 2086 C C . THR A 1 273 ? 0.018 -22.056 23.030 1.00 39.44 273 THR A C 1
ATOM 2088 O O . THR A 1 273 ? 0.087 -20.834 22.893 1.00 39.44 273 THR A O 1
ATOM 2091 N N . SER A 1 274 ? -0.316 -22.882 22.048 1.00 50.03 274 SER A N 1
ATOM 2092 C CA . SER A 1 274 ? -0.586 -22.422 20.695 1.00 50.03 274 SER A CA 1
ATOM 2093 C C . SER A 1 274 ? -1.949 -21.735 20.654 1.00 50.03 274 SER A C 1
ATOM 2095 O O . SER A 1 274 ? -2.861 -22.095 21.399 1.00 50.03 274 SER A O 1
ATOM 2097 N N . SER A 1 275 ? -2.144 -20.772 19.755 1.00 46.25 275 SER A N 1
ATOM 2098 C CA . SER A 1 275 ? -3.452 -20.134 19.533 1.00 46.25 275 SER A CA 1
ATOM 2099 C C . SER A 1 275 ? -4.534 -21.165 19.143 1.00 46.25 275 SER A C 1
ATOM 2101 O O . SER A 1 275 ? -5.725 -20.938 19.355 1.00 46.25 275 SER A O 1
ATOM 2103 N N . ALA A 1 276 ? -4.123 -22.349 18.667 1.00 45.56 276 ALA A N 1
ATOM 2104 C CA . ALA A 1 276 ? -4.987 -23.509 18.466 1.00 45.56 276 ALA A CA 1
ATOM 2105 C C . ALA A 1 276 ? -5.515 -24.113 19.785 1.00 45.56 276 ALA A C 1
ATOM 2107 O O . ALA A 1 276 ? -6.674 -24.514 19.825 1.00 45.56 276 ALA A O 1
ATOM 2108 N N . ASP A 1 277 ? -4.734 -24.113 20.871 1.00 45.81 277 ASP A N 1
ATOM 2109 C CA . ASP A 1 277 ? -5.171 -24.581 22.197 1.00 45.81 277 ASP A CA 1
ATOM 2110 C C . ASP A 1 277 ? -6.223 -23.639 22.807 1.00 45.81 277 ASP A C 1
ATOM 2112 O O . ASP A 1 277 ? -7.203 -24.091 23.402 1.00 45.81 277 ASP A O 1
ATOM 2116 N N . TYR A 1 278 ? -6.068 -22.325 22.607 1.00 43.75 278 TYR A N 1
ATOM 2117 C CA . TYR A 1 278 ? -7.037 -21.320 23.063 1.00 43.75 278 TYR A CA 1
ATOM 2118 C C . TYR A 1 278 ? -8.369 -21.415 22.301 1.00 43.75 278 TYR A C 1
ATOM 2120 O O . TYR A 1 278 ? -9.445 -21.341 22.892 1.00 43.75 278 TYR A O 1
ATOM 2128 N N . LEU A 1 279 ? -8.322 -21.645 20.988 1.00 46.47 279 LEU A N 1
ATOM 2129 C CA . LEU A 1 279 ? -9.528 -21.794 20.166 1.00 46.47 279 LEU A CA 1
ATOM 2130 C C . LEU A 1 279 ? -10.207 -23.153 20.344 1.00 46.47 279 LEU A C 1
ATOM 2132 O O . LEU A 1 279 ? -11.438 -23.221 20.332 1.00 46.47 279 LEU A O 1
ATOM 2136 N N . ALA A 1 280 ? -9.430 -24.207 20.601 1.00 51.50 280 ALA A N 1
ATOM 2137 C CA . ALA A 1 280 ? -9.958 -25.499 21.020 1.00 51.50 280 ALA A CA 1
ATOM 2138 C C . ALA A 1 280 ? -10.682 -25.392 22.373 1.00 51.50 280 ALA A C 1
ATOM 2140 O O . ALA A 1 280 ? -11.758 -25.969 22.533 1.00 51.50 280 ALA A O 1
ATOM 2141 N N . ALA A 1 281 ? -10.164 -24.591 23.314 1.00 47.97 281 ALA A N 1
ATOM 2142 C CA . ALA A 1 281 ? -10.842 -24.299 24.581 1.00 47.97 281 ALA A CA 1
ATOM 2143 C C . ALA A 1 281 ? -12.171 -23.534 24.394 1.00 47.97 281 ALA A C 1
ATOM 2145 O O . ALA A 1 281 ? -13.085 -23.687 25.202 1.00 47.97 281 ALA A O 1
ATOM 2146 N N . LEU A 1 282 ? -12.311 -22.770 23.304 1.00 42.56 282 LEU A N 1
ATOM 2147 C CA . LEU A 1 282 ? -13.553 -22.098 22.897 1.00 42.56 282 LEU A CA 1
ATOM 2148 C C . LEU A 1 282 ? -14.473 -22.973 22.018 1.00 42.56 282 LEU A C 1
ATOM 2150 O O . LEU A 1 282 ? -15.497 -22.492 21.534 1.00 42.56 282 LEU A O 1
ATOM 2154 N N . GLY A 1 283 ? -14.142 -24.254 21.819 1.00 33.59 283 GLY A N 1
ATOM 2155 C CA . GLY A 1 283 ? -14.968 -25.213 21.079 1.00 33.59 283 GLY A CA 1
ATOM 2156 C C . GLY A 1 283 ? -14.827 -25.157 19.555 1.00 33.59 283 GLY A C 1
ATOM 2157 O O . GLY A 1 283 ? -15.628 -25.772 18.850 1.00 33.59 283 GLY A O 1
ATOM 2158 N N . PHE A 1 284 ? -13.822 -24.454 19.026 1.00 38.69 284 PHE A N 1
ATOM 2159 C CA . PHE A 1 284 ? -13.534 -24.418 17.593 1.00 38.69 284 PHE A CA 1
ATOM 2160 C C . PHE A 1 284 ? -12.488 -25.479 17.229 1.00 38.69 284 PHE A C 1
ATOM 2162 O O . PHE A 1 284 ? -11.344 -25.426 17.673 1.00 38.69 284 PHE A O 1
ATOM 2169 N N . THR A 1 285 ? -12.855 -26.439 16.379 1.00 38.78 285 THR A N 1
ATOM 2170 C CA . THR A 1 285 ? -11.899 -27.378 15.774 1.00 38.78 285 THR A CA 1
ATOM 2171 C C . THR A 1 285 ? -11.292 -26.751 14.522 1.00 38.78 285 THR A C 1
ATOM 2173 O O . THR A 1 285 ? -11.962 -26.670 13.491 1.00 38.78 285 THR A O 1
ATOM 2176 N N . VAL A 1 286 ? -10.033 -26.317 14.594 1.00 45.72 286 VAL A N 1
ATOM 2177 C CA . VAL A 1 286 ? -9.297 -25.785 13.437 1.00 45.72 286 VAL A CA 1
ATOM 2178 C C . VAL A 1 286 ? -8.197 -26.772 13.058 1.00 45.72 286 VAL A C 1
ATOM 2180 O O . VAL A 1 286 ? -7.198 -26.903 13.759 1.00 45.72 286 VAL A O 1
ATOM 2183 N N . ALA A 1 287 ? -8.373 -27.477 11.940 1.00 39.03 287 ALA A N 1
ATOM 2184 C CA . ALA A 1 287 ? -7.267 -28.161 11.280 1.00 39.03 287 ALA A CA 1
ATOM 2185 C C . ALA A 1 287 ? -6.493 -27.108 10.476 1.00 39.03 287 ALA A C 1
ATOM 2187 O O . ALA A 1 287 ? -6.925 -26.711 9.395 1.00 39.03 287 ALA A O 1
ATOM 2188 N N . ILE A 1 288 ? -5.394 -26.599 11.032 1.00 43.41 288 ILE A N 1
ATOM 2189 C CA . ILE A 1 288 ? -4.461 -25.753 10.283 1.00 43.41 288 ILE A CA 1
ATOM 2190 C C . ILE A 1 288 ? -3.661 -26.691 9.380 1.00 43.41 288 ILE A C 1
ATOM 2192 O O . ILE A 1 288 ? -2.930 -27.547 9.881 1.00 43.41 288 ILE A O 1
ATOM 2196 N N . ASP A 1 289 ? -3.805 -26.562 8.061 1.00 41.28 289 ASP A N 1
ATOM 2197 C CA . ASP A 1 289 ? -2.942 -27.288 7.130 1.00 41.28 289 ASP A CA 1
ATOM 2198 C C . ASP A 1 289 ? -1.527 -26.699 7.203 1.00 41.28 289 ASP A C 1
ATOM 2200 O O . ASP A 1 289 ? -1.208 -25.690 6.573 1.00 41.28 289 ASP A O 1
ATOM 2204 N N . GLN A 1 290 ? -0.673 -27.323 8.018 1.00 40.19 290 GLN A N 1
ATOM 2205 C CA . GLN A 1 290 ? 0.721 -26.918 8.200 1.00 40.19 290 GLN A CA 1
ATOM 2206 C C . GLN A 1 290 ? 1.516 -26.929 6.884 1.00 40.19 290 GLN A C 1
ATOM 2208 O O . GLN A 1 290 ? 2.490 -26.190 6.778 1.00 40.19 290 GLN A O 1
ATOM 2213 N N . A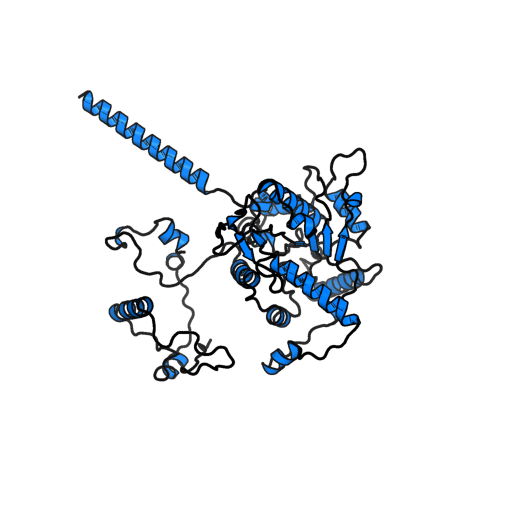RG A 1 291 ? 1.086 -27.677 5.852 1.00 39.91 291 ARG A N 1
ATOM 2214 C CA . ARG A 1 291 ? 1.771 -27.708 4.544 1.00 39.91 291 ARG A CA 1
ATOM 2215 C C . ARG A 1 291 ? 1.651 -26.401 3.764 1.00 39.91 291 ARG A C 1
ATOM 2217 O O . ARG A 1 291 ? 2.484 -26.131 2.905 1.00 39.91 291 ARG A O 1
ATOM 2224 N N . ALA A 1 292 ? 0.652 -25.566 4.059 1.00 42.12 292 ALA A N 1
ATOM 2225 C CA . ALA A 1 292 ? 0.539 -24.233 3.463 1.00 42.12 292 ALA A CA 1
ATOM 2226 C C . ALA A 1 292 ? 1.568 -23.231 4.032 1.00 42.12 292 ALA A C 1
ATOM 2228 O O . ALA A 1 292 ? 1.671 -22.107 3.536 1.00 42.12 292 ALA A O 1
ATOM 2229 N N . LEU A 1 293 ? 2.320 -23.633 5.064 1.00 50.00 293 LEU A N 1
ATOM 2230 C CA . LEU A 1 293 ? 3.208 -22.797 5.869 1.00 50.00 293 LEU A CA 1
ATOM 2231 C C . LEU A 1 293 ? 4.641 -23.363 5.938 1.00 50.00 293 LEU A C 1
ATOM 2233 O O . LEU A 1 293 ? 5.349 -23.116 6.910 1.00 50.00 293 LEU A O 1
ATOM 2237 N N . ASP A 1 294 ? 5.101 -24.112 4.932 1.00 46.56 294 ASP A N 1
ATOM 2238 C CA . ASP A 1 294 ? 6.518 -24.493 4.851 1.00 46.56 294 ASP A CA 1
ATOM 2239 C C . ASP A 1 294 ? 7.355 -23.276 4.400 1.00 46.56 294 ASP A C 1
ATOM 2241 O O . ASP A 1 294 ? 7.353 -22.871 3.232 1.00 46.56 294 ASP A O 1
ATOM 2245 N N . PHE A 1 295 ? 8.051 -22.644 5.352 1.00 53.09 295 PHE A N 1
ATOM 2246 C CA . PHE A 1 295 ? 8.878 -21.455 5.125 1.00 53.09 295 PHE A CA 1
ATOM 2247 C C . PHE A 1 295 ? 10.380 -21.790 5.175 1.00 53.09 295 PHE A C 1
ATOM 2249 O O . PHE A 1 295 ? 10.868 -22.374 6.140 1.00 53.09 295 PHE A O 1
ATOM 2256 N N . HIS A 1 296 ? 11.135 -21.373 4.152 1.00 54.78 296 HIS A N 1
ATOM 2257 C CA . HIS A 1 296 ? 12.601 -21.492 4.077 1.00 54.78 296 HIS A CA 1
ATOM 2258 C C . HIS A 1 296 ? 13.286 -20.129 4.281 1.00 54.78 296 HIS A C 1
ATOM 2260 O O . HIS A 1 296 ? 12.699 -19.089 4.004 1.00 54.78 296 HIS A O 1
ATOM 2266 N N . SER A 1 297 ? 14.552 -20.104 4.708 1.00 49.97 297 SER A N 1
ATOM 2267 C CA . SER A 1 297 ? 15.308 -18.866 4.989 1.00 49.97 297 SER A CA 1
ATOM 2268 C C . SER A 1 297 ? 15.495 -17.915 3.790 1.00 49.97 297 SER A C 1
ATOM 2270 O O . SER A 1 297 ? 15.879 -16.768 3.989 1.00 49.97 297 SER A O 1
ATOM 2272 N N . GLU A 1 298 ? 15.201 -18.348 2.559 1.00 64.56 298 GLU A N 1
ATOM 2273 C CA . GLU A 1 298 ? 15.317 -17.556 1.317 1.00 64.56 298 GLU A CA 1
ATOM 2274 C C . GLU A 1 298 ? 13.997 -16.872 0.885 1.00 64.56 298 GLU A C 1
ATOM 2276 O O . GLU A 1 298 ? 13.821 -16.482 -0.267 1.00 64.56 298 GLU A O 1
ATOM 2281 N N . GLN A 1 299 ? 13.031 -16.714 1.797 1.00 85.00 299 GLN A N 1
ATOM 2282 C CA . GLN A 1 299 ? 11.710 -16.147 1.480 1.00 85.00 299 GLN A CA 1
ATOM 2283 C C . GLN A 1 299 ? 11.713 -14.638 1.188 1.00 85.00 299 GLN A C 1
ATOM 2285 O O . GLN A 1 299 ? 10.794 -14.165 0.519 1.00 85.00 299 GLN A O 1
ATOM 2290 N N . VAL A 1 300 ? 12.701 -13.883 1.673 1.00 92.38 300 VAL A N 1
ATOM 2291 C CA . VAL A 1 300 ? 12.826 -12.434 1.442 1.00 92.38 300 VAL A CA 1
ATOM 2292 C C . VAL A 1 300 ? 14.145 -12.165 0.736 1.00 92.38 300 VAL A C 1
ATOM 2294 O O . VAL A 1 300 ? 15.208 -12.464 1.275 1.00 92.38 300 VAL A O 1
ATOM 2297 N N . VAL A 1 301 ? 14.087 -11.596 -0.466 1.00 94.69 301 VAL A N 1
ATOM 2298 C CA . VAL A 1 301 ? 15.275 -11.318 -1.279 1.00 94.69 301 VAL A CA 1
ATOM 2299 C C . VAL A 1 301 ? 15.291 -9.858 -1.703 1.00 94.69 301 VAL A C 1
ATOM 2301 O O . VAL A 1 301 ? 14.362 -9.369 -2.348 1.00 94.69 301 VAL A O 1
ATOM 2304 N N . THR A 1 302 ? 16.379 -9.166 -1.373 1.00 96.25 302 THR A N 1
ATOM 2305 C CA . THR A 1 302 ? 16.634 -7.803 -1.844 1.00 96.25 302 THR A CA 1
ATOM 2306 C C . THR A 1 302 ? 17.274 -7.837 -3.225 1.00 96.25 302 THR A C 1
ATOM 2308 O O . THR A 1 302 ? 18.342 -8.419 -3.416 1.00 96.25 302 THR A O 1
ATOM 2311 N N . ILE A 1 303 ? 16.623 -7.191 -4.189 1.00 96.88 303 ILE A N 1
ATOM 2312 C CA . ILE A 1 303 ? 17.096 -7.055 -5.563 1.00 96.88 303 ILE A CA 1
ATOM 2313 C C . ILE A 1 303 ? 18.208 -6.002 -5.580 1.00 96.88 303 ILE A C 1
ATOM 2315 O O . ILE A 1 303 ? 17.937 -4.847 -5.242 1.00 96.88 303 ILE A O 1
ATOM 2319 N N . PRO A 1 304 ? 19.445 -6.350 -5.979 1.00 97.12 304 PRO A N 1
ATOM 2320 C CA . PRO A 1 304 ? 20.544 -5.396 -6.018 1.00 97.12 304 PRO A CA 1
ATOM 2321 C C . PRO A 1 304 ? 20.282 -4.251 -7.001 1.00 97.12 304 PRO A C 1
ATOM 2323 O O . PRO A 1 304 ? 19.858 -4.479 -8.133 1.00 97.12 304 PRO A O 1
ATOM 2326 N N . ALA A 1 305 ? 20.673 -3.027 -6.633 1.00 96.56 305 ALA A N 1
ATOM 2327 C CA . ALA A 1 305 ? 20.513 -1.838 -7.476 1.00 96.56 305 ALA A CA 1
ATOM 2328 C C . ALA A 1 305 ? 21.105 -1.999 -8.889 1.00 96.56 305 ALA A C 1
ATOM 2330 O O . ALA A 1 305 ? 20.584 -1.437 -9.847 1.00 96.56 305 ALA A O 1
ATOM 2331 N N . ALA A 1 306 ? 22.171 -2.793 -9.044 1.00 95.81 306 ALA A N 1
ATOM 2332 C CA . ALA A 1 306 ? 22.763 -3.088 -10.349 1.00 95.81 306 ALA A CA 1
ATOM 2333 C C . ALA A 1 306 ? 21.782 -3.774 -11.319 1.00 95.81 306 ALA A C 1
ATOM 2335 O O . ALA A 1 306 ? 21.842 -3.507 -12.513 1.00 95.81 306 ALA A O 1
ATOM 2336 N N . GLN A 1 307 ? 20.866 -4.605 -10.813 1.00 95.94 307 GLN A N 1
ATOM 2337 C CA . GLN A 1 307 ? 19.839 -5.283 -11.613 1.00 95.94 307 GLN A CA 1
ATOM 2338 C C . GLN A 1 307 ? 18.626 -4.389 -11.907 1.00 95.94 307 GLN A C 1
ATOM 2340 O O . GLN A 1 307 ? 17.859 -4.669 -12.820 1.00 95.94 307 GLN A O 1
ATOM 2345 N N . LEU A 1 308 ? 18.461 -3.299 -11.153 1.00 97.12 308 LEU A N 1
ATOM 2346 C CA . LEU A 1 308 ? 17.394 -2.314 -11.351 1.00 97.12 308 LEU A CA 1
ATOM 2347 C C . LEU A 1 308 ? 17.798 -1.200 -12.329 1.00 97.12 308 LEU A C 1
ATOM 2349 O O . LEU A 1 308 ? 16.955 -0.408 -12.749 1.00 97.12 308 LEU A O 1
ATOM 2353 N N . ARG A 1 309 ? 19.074 -1.140 -12.731 1.00 96.62 309 ARG A N 1
ATOM 2354 C CA . ARG A 1 309 ? 19.575 -0.169 -13.712 1.00 96.62 309 ARG A CA 1
ATOM 2355 C C . ARG A 1 309 ? 19.280 -0.626 -15.140 1.00 96.62 309 ARG A C 1
ATOM 2357 O O . ARG A 1 309 ? 19.507 -1.796 -15.442 1.00 96.62 309 ARG A O 1
ATOM 2364 N N . PRO A 1 310 ? 18.800 0.270 -16.017 1.00 94.06 310 PRO A N 1
ATOM 2365 C CA . PRO A 1 310 ? 18.541 -0.076 -17.406 1.00 94.06 310 PRO A CA 1
ATOM 2366 C C . PRO A 1 310 ? 19.841 -0.460 -18.127 1.00 94.06 310 PRO A C 1
ATOM 2368 O O . PRO A 1 310 ? 20.907 0.082 -17.813 1.00 94.06 310 PRO A O 1
ATOM 2371 N N . PRO A 1 311 ? 19.781 -1.404 -19.083 1.00 90.25 311 PRO A N 1
ATOM 2372 C CA . PRO A 1 311 ? 20.946 -1.785 -19.863 1.00 90.25 311 PRO A CA 1
ATOM 2373 C C . PRO A 1 311 ? 21.371 -0.617 -20.752 1.00 90.25 311 PRO A C 1
ATOM 2375 O O . PRO A 1 311 ? 20.535 0.031 -21.379 1.00 90.25 311 PRO A O 1
ATOM 2378 N N . TRP A 1 312 ? 22.675 -0.365 -20.853 1.00 87.56 312 TRP A N 1
ATOM 2379 C CA . TRP A 1 312 ? 23.191 0.640 -21.782 1.00 87.56 312 TRP A CA 1
ATOM 2380 C C . TRP A 1 312 ? 22.838 0.257 -23.233 1.00 87.56 312 TRP A C 1
ATOM 2382 O O . TRP A 1 312 ? 22.990 -0.915 -23.590 1.00 87.56 312 TRP A O 1
ATOM 2392 N N . PRO A 1 313 ? 22.398 1.202 -24.088 1.00 93.62 313 PRO A N 1
ATOM 2393 C CA . PRO A 1 313 ? 22.354 2.659 -23.895 1.00 93.62 313 PRO A CA 1
ATOM 2394 C C . PRO A 1 313 ? 21.024 3.219 -23.354 1.00 93.62 313 PRO A C 1
ATOM 2396 O O . PRO A 1 313 ? 20.823 4.430 -23.392 1.00 93.62 313 PRO A O 1
ATOM 2399 N N . SER A 1 314 ? 20.103 2.382 -22.882 1.00 94.12 314 SER A N 1
ATOM 2400 C CA . SER A 1 314 ? 18.781 2.824 -22.429 1.00 94.12 314 SER A CA 1
ATOM 2401 C C . SER A 1 314 ? 18.856 3.642 -21.136 1.00 94.12 314 SER A C 1
ATOM 2403 O O . SER A 1 314 ? 19.510 3.251 -20.173 1.00 94.12 314 SER A O 1
ATOM 2405 N N . GLU A 1 315 ? 18.126 4.758 -21.089 1.00 94.62 315 GLU A N 1
ATOM 2406 C CA . GLU A 1 315 ? 18.024 5.621 -19.898 1.00 94.62 315 GLU A CA 1
ATOM 2407 C C . GLU A 1 315 ? 16.945 5.152 -18.906 1.00 94.62 315 GLU A C 1
ATOM 2409 O O . GLU A 1 315 ? 16.968 5.528 -17.734 1.00 94.62 315 GLU A O 1
ATOM 2414 N N . ALA A 1 316 ? 16.009 4.312 -19.360 1.00 97.00 316 ALA A N 1
ATOM 2415 C CA . ALA A 1 316 ? 14.919 3.758 -18.562 1.00 97.00 316 ALA A CA 1
ATOM 2416 C C . ALA A 1 316 ? 14.519 2.358 -19.057 1.00 97.00 316 ALA A C 1
ATOM 2418 O O . ALA A 1 316 ? 14.745 2.001 -20.215 1.00 97.00 316 ALA A O 1
ATOM 2419 N N . TRP A 1 317 ? 13.907 1.569 -18.177 1.00 97.56 317 TRP A N 1
ATOM 2420 C CA . TRP A 1 317 ? 13.370 0.247 -18.485 1.00 97.56 317 TRP A CA 1
ATOM 2421 C C . TRP A 1 317 ? 12.004 0.324 -19.166 1.00 97.56 317 TRP A C 1
ATOM 2423 O O . TRP A 1 317 ? 11.120 1.074 -18.744 1.00 97.56 317 TRP A O 1
ATOM 2433 N N . ASP A 1 318 ? 11.772 -0.535 -20.156 1.00 97.12 318 ASP A N 1
ATOM 2434 C CA . ASP A 1 318 ? 10.410 -1.009 -20.396 1.00 97.12 318 ASP A CA 1
ATOM 2435 C C . ASP A 1 318 ? 9.978 -1.868 -19.199 1.00 97.12 318 ASP A C 1
ATOM 2437 O O . ASP A 1 318 ? 10.729 -2.737 -18.749 1.00 97.12 318 ASP A O 1
ATOM 2441 N N . VAL A 1 319 ? 8.789 -1.602 -18.652 1.00 97.12 319 VAL A N 1
ATOM 2442 C CA . VAL A 1 319 ? 8.331 -2.277 -17.429 1.00 97.12 319 VAL A CA 1
ATOM 2443 C C . VAL A 1 319 ? 8.156 -3.783 -17.630 1.00 97.12 319 VAL A C 1
ATOM 2445 O O . VAL A 1 319 ? 8.441 -4.543 -16.709 1.00 97.12 319 VAL A O 1
ATOM 2448 N N . THR A 1 320 ? 7.753 -4.214 -18.827 1.00 96.88 320 THR A N 1
ATOM 2449 C CA . THR A 1 320 ? 7.579 -5.631 -19.167 1.00 96.88 320 THR A CA 1
ATOM 2450 C C . THR A 1 320 ? 8.937 -6.315 -19.221 1.00 96.88 320 THR A C 1
ATOM 2452 O O . THR A 1 320 ? 9.124 -7.347 -18.589 1.00 96.88 320 THR A O 1
ATOM 2455 N N . LEU A 1 321 ? 9.926 -5.687 -19.870 1.00 96.75 321 LEU A N 1
ATOM 2456 C CA . LEU A 1 321 ? 11.286 -6.231 -19.939 1.00 96.75 321 LEU A CA 1
ATOM 2457 C C . LEU A 1 321 ? 11.943 -6.355 -18.558 1.00 96.75 321 LEU A C 1
ATOM 2459 O O . LEU A 1 321 ? 12.608 -7.355 -18.289 1.00 96.75 321 LEU A O 1
ATOM 2463 N N . LEU A 1 322 ? 11.760 -5.365 -17.675 1.00 97.62 322 LEU A N 1
ATOM 2464 C CA . LEU A 1 322 ? 12.266 -5.459 -16.303 1.00 97.62 322 LEU A CA 1
ATOM 2465 C C . LEU A 1 322 ? 11.537 -6.554 -15.515 1.00 97.62 322 LEU A C 1
ATOM 2467 O O . LEU A 1 322 ? 12.185 -7.331 -14.817 1.00 97.62 322 LEU A O 1
ATOM 2471 N N . ALA A 1 323 ? 10.208 -6.635 -15.627 1.00 97.00 323 ALA A N 1
ATOM 2472 C CA . ALA A 1 323 ? 9.426 -7.678 -14.972 1.00 97.00 323 ALA A CA 1
ATOM 2473 C C . ALA A 1 323 ? 9.873 -9.076 -15.424 1.00 97.00 323 ALA A C 1
ATOM 2475 O O . ALA A 1 323 ? 10.137 -9.922 -14.574 1.00 97.00 323 ALA A O 1
ATOM 2476 N N . ASP A 1 324 ? 10.032 -9.296 -16.731 1.00 95.06 324 ASP A N 1
ATOM 2477 C CA . ASP A 1 324 ? 10.490 -10.562 -17.309 1.00 95.06 324 ASP A CA 1
ATOM 2478 C C . ASP A 1 324 ? 11.895 -10.931 -16.825 1.00 95.06 324 ASP A C 1
ATOM 2480 O O . ASP A 1 324 ? 12.130 -12.070 -16.418 1.00 95.06 324 ASP A O 1
ATOM 2484 N N . ALA A 1 325 ? 12.820 -9.965 -16.797 1.00 95.56 325 ALA A N 1
ATOM 2485 C CA . ALA A 1 325 ? 14.174 -10.182 -16.295 1.00 95.56 325 ALA A CA 1
ATOM 2486 C C . ALA A 1 325 ? 14.178 -10.585 -14.810 1.00 95.56 325 ALA A C 1
ATOM 2488 O O . ALA A 1 325 ? 14.860 -11.536 -14.425 1.00 95.56 325 ALA A O 1
ATOM 2489 N N . LEU A 1 326 ? 13.394 -9.900 -13.973 1.00 95.94 326 LEU A N 1
ATOM 2490 C CA . LEU A 1 326 ? 13.293 -10.220 -12.549 1.00 95.94 326 LEU A CA 1
ATOM 2491 C C . LEU A 1 326 ? 12.577 -11.554 -12.312 1.00 95.94 326 LEU A C 1
ATOM 2493 O O . LEU A 1 326 ? 13.017 -12.333 -11.473 1.00 95.94 326 LEU A O 1
ATOM 2497 N N . MET A 1 327 ? 11.512 -11.859 -13.052 1.00 93.81 327 MET A N 1
ATOM 2498 C CA . MET A 1 327 ? 10.845 -13.161 -12.973 1.00 93.81 327 MET A CA 1
ATOM 2499 C C . MET A 1 327 ? 11.794 -14.289 -13.392 1.00 93.81 327 MET A C 1
ATOM 2501 O O . MET A 1 327 ? 11.869 -15.298 -12.699 1.00 93.81 327 MET A O 1
ATOM 2505 N N . ALA A 1 328 ? 12.578 -14.117 -14.458 1.00 91.62 328 ALA A N 1
ATOM 2506 C CA . ALA A 1 328 ? 13.564 -15.113 -14.877 1.00 91.62 328 ALA A CA 1
ATOM 2507 C C . ALA A 1 328 ? 14.641 -15.369 -13.806 1.00 91.62 328 ALA A C 1
ATOM 2509 O O . ALA A 1 328 ? 15.066 -16.508 -13.625 1.00 91.62 328 ALA A O 1
ATOM 2510 N N . LEU A 1 329 ? 15.061 -14.329 -13.077 1.00 92.06 329 LEU A N 1
ATOM 2511 C CA . LEU A 1 329 ? 16.062 -14.435 -12.011 1.00 92.06 329 LEU A CA 1
ATOM 2512 C C . LEU A 1 329 ? 15.503 -14.998 -10.697 1.00 92.06 329 LEU A C 1
ATOM 2514 O O . LEU A 1 329 ? 16.225 -15.678 -9.973 1.00 92.06 329 LEU A O 1
ATOM 2518 N N . TYR A 1 330 ? 14.240 -14.711 -10.380 1.00 91.50 330 TYR A N 1
ATOM 2519 C CA . TYR A 1 330 ? 13.660 -14.939 -9.055 1.00 91.50 330 TYR A CA 1
ATOM 2520 C C . TYR A 1 330 ? 12.455 -15.887 -9.070 1.00 91.50 330 TYR A C 1
ATOM 2522 O O . TYR A 1 330 ? 11.489 -15.679 -8.334 1.00 91.50 330 TYR A O 1
ATOM 2530 N N . GLY A 1 331 ? 12.510 -16.940 -9.887 1.00 83.31 331 GLY A N 1
ATOM 2531 C CA . GLY A 1 331 ? 11.584 -18.076 -9.790 1.00 83.31 331 GLY A CA 1
ATOM 2532 C C . GLY A 1 331 ? 10.218 -17.874 -10.454 1.00 83.31 331 GLY A C 1
ATOM 2533 O O . GLY A 1 331 ? 9.232 -18.470 -10.031 1.00 83.31 331 GLY A O 1
ATOM 2534 N N . GLY A 1 332 ? 10.145 -17.044 -11.492 1.00 85.88 332 GLY A N 1
ATOM 2535 C CA . GLY A 1 332 ? 8.992 -16.925 -12.379 1.00 85.88 332 GLY A CA 1
ATOM 2536 C C . GLY A 1 332 ? 7.892 -15.968 -11.897 1.00 85.88 332 GLY A C 1
ATOM 2537 O O . GLY A 1 332 ? 8.135 -15.086 -11.064 1.00 85.88 332 GLY A O 1
ATOM 2538 N N . PRO A 1 333 ? 6.675 -16.105 -12.458 1.00 85.69 333 PRO A N 1
ATOM 2539 C CA . PRO A 1 333 ? 5.560 -15.218 -12.167 1.00 85.69 333 PRO A CA 1
ATOM 2540 C C . PRO A 1 333 ? 5.089 -15.328 -10.716 1.00 85.69 333 PRO A C 1
ATOM 2542 O O . PRO A 1 333 ? 5.124 -16.400 -10.109 1.00 85.69 333 PRO A O 1
ATOM 2545 N N . GLY A 1 334 ? 4.608 -14.217 -10.162 1.00 83.44 334 GLY A N 1
ATOM 2546 C CA . GLY A 1 334 ? 3.940 -14.197 -8.867 1.00 83.44 334 GLY A CA 1
ATOM 2547 C C . GLY A 1 334 ? 2.597 -14.930 -8.896 1.00 83.44 334 GLY A C 1
ATOM 2548 O O . GLY A 1 334 ? 1.959 -15.099 -9.937 1.00 83.44 334 GLY A O 1
ATOM 2549 N N . THR A 1 335 ? 2.150 -15.350 -7.719 1.00 81.00 335 THR A N 1
ATOM 2550 C CA . THR A 1 335 ? 0.894 -16.077 -7.474 1.00 81.00 335 THR A CA 1
ATOM 2551 C C . THR A 1 335 ? -0.340 -15.451 -8.118 1.00 81.00 335 THR A C 1
ATOM 2553 O O . THR A 1 335 ? -1.241 -16.185 -8.519 1.00 81.00 335 THR A O 1
ATOM 2556 N N . GLY A 1 336 ? -0.406 -14.127 -8.275 1.00 72.56 336 GLY A N 1
ATOM 2557 C CA . GLY A 1 336 ? -1.566 -13.500 -8.910 1.00 72.56 336 GLY A CA 1
ATOM 2558 C C . GLY A 1 336 ? -1.630 -13.674 -10.432 1.00 72.56 336 GLY A C 1
ATOM 2559 O O . GLY A 1 336 ? -2.714 -13.555 -10.999 1.00 72.56 336 GLY A O 1
ATOM 2560 N N . LEU A 1 337 ? -0.527 -14.041 -11.102 1.00 68.25 337 LEU A N 1
ATOM 2561 C CA . LEU A 1 337 ? -0.555 -14.448 -12.518 1.00 68.25 337 LEU A CA 1
ATOM 2562 C C . LEU A 1 337 ? -1.138 -15.852 -12.706 1.00 68.25 337 LEU A C 1
ATOM 2564 O O . LEU A 1 337 ? -1.688 -16.148 -13.764 1.00 68.25 337 LEU A O 1
ATOM 2568 N N . LEU A 1 338 ? -1.063 -16.698 -11.676 1.00 64.50 338 LEU A N 1
ATOM 2569 C CA . LEU A 1 338 ? -1.612 -18.057 -11.703 1.00 64.50 338 LEU A CA 1
ATOM 2570 C C . LEU A 1 338 ? -3.148 -18.052 -11.598 1.00 64.50 338 LEU A C 1
ATOM 2572 O O . LEU A 1 338 ? -3.809 -18.999 -12.014 1.00 64.50 338 LEU A O 1
ATOM 2576 N N . PHE A 1 339 ? -3.732 -16.960 -11.093 1.00 59.91 339 PHE A N 1
ATOM 2577 C CA . PHE A 1 339 ? -5.177 -16.803 -10.924 1.00 59.91 339 PHE A CA 1
ATOM 2578 C C . PHE A 1 339 ? -5.922 -16.533 -12.245 1.00 59.91 339 PHE A C 1
ATOM 2580 O O . PHE A 1 339 ? -7.112 -16.832 -12.359 1.00 59.91 339 PHE A O 1
ATOM 2587 N N . SER A 1 340 ? -5.247 -15.989 -13.268 1.00 52.78 340 SER A N 1
AT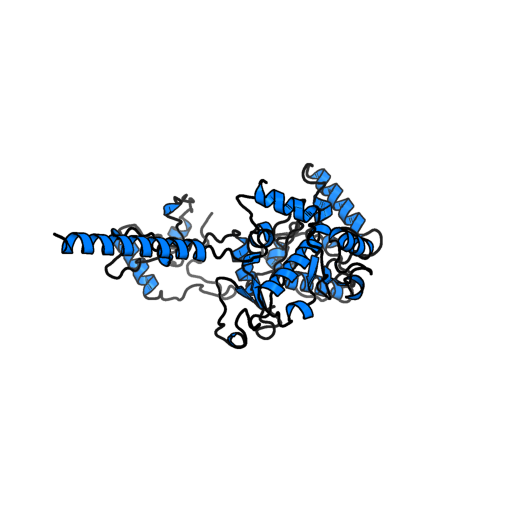OM 2588 C CA . SER A 1 340 ? -5.895 -15.556 -14.518 1.00 52.78 340 SER A CA 1
ATOM 2589 C C . SER A 1 340 ? -6.562 -16.704 -15.299 1.00 52.78 340 SER A C 1
ATOM 2591 O O . SER A 1 340 ? -7.527 -16.452 -16.014 1.00 52.78 340 SER A O 1
ATOM 2593 N N . ASN A 1 341 ? -6.119 -17.954 -15.121 1.00 47.34 341 ASN A N 1
ATOM 2594 C CA . ASN A 1 341 ? -6.632 -19.106 -15.876 1.00 47.34 341 ASN A CA 1
ATOM 2595 C C . ASN A 1 341 ? -7.802 -19.850 -15.204 1.00 47.34 341 ASN A C 1
ATOM 2597 O O . ASN A 1 341 ? -8.428 -20.685 -15.848 1.00 47.34 341 ASN A O 1
ATOM 2601 N N . VAL A 1 342 ? -8.123 -19.560 -13.936 1.00 49.34 342 VAL A N 1
ATOM 2602 C CA . VAL A 1 342 ? -9.046 -20.393 -13.128 1.00 49.34 342 VAL A CA 1
ATOM 2603 C C . VAL A 1 342 ? -10.439 -19.767 -12.973 1.00 49.34 342 VAL A C 1
ATOM 2605 O O . VAL A 1 342 ? -11.381 -20.420 -12.541 1.00 49.34 342 VAL A O 1
ATOM 2608 N N . SER A 1 343 ? -10.620 -18.506 -13.377 1.00 43.94 343 SER A N 1
ATOM 2609 C CA . SER A 1 343 ? -11.856 -17.736 -13.130 1.00 43.94 343 SER A CA 1
ATOM 2610 C C . SER A 1 343 ? -13.134 -18.222 -13.851 1.00 43.94 343 SER A C 1
ATOM 2612 O O . SER A 1 343 ? -14.158 -17.547 -13.779 1.00 43.94 343 SER A O 1
ATOM 2614 N N . ALA A 1 344 ? -13.109 -19.391 -14.501 1.00 44.62 344 ALA A N 1
ATOM 2615 C CA . ALA A 1 344 ? -14.246 -19.971 -15.220 1.00 44.62 344 ALA A CA 1
ATOM 2616 C C . ALA A 1 344 ? -14.553 -21.442 -14.867 1.00 44.62 344 ALA A C 1
ATOM 2618 O O . ALA A 1 344 ? -15.330 -22.068 -15.585 1.00 44.62 344 ALA A O 1
ATOM 2619 N N . ALA A 1 345 ? -13.949 -22.016 -13.822 1.00 46.66 345 ALA A N 1
ATOM 2620 C CA . ALA A 1 345 ? -13.960 -23.467 -13.643 1.00 46.66 345 ALA A CA 1
ATOM 2621 C C . ALA A 1 345 ? -14.383 -23.915 -12.218 1.00 46.66 345 ALA A C 1
ATOM 2623 O O . ALA A 1 345 ? -14.121 -23.216 -11.238 1.00 46.66 345 ALA A O 1
ATOM 2624 N N . ASP A 1 346 ? -15.103 -25.047 -12.135 1.00 50.62 346 ASP A N 1
ATOM 2625 C CA . ASP A 1 346 ? -15.716 -25.633 -10.922 1.00 50.62 346 ASP A CA 1
ATOM 2626 C C . ASP A 1 346 ? -14.702 -25.902 -9.788 1.00 50.62 346 ASP A C 1
ATOM 2628 O O . ASP A 1 346 ? -13.505 -26.032 -10.042 1.00 50.62 346 ASP A O 1
ATOM 2632 N N . ASP A 1 347 ? -15.164 -26.043 -8.535 1.00 49.88 347 ASP A N 1
ATOM 2633 C CA . ASP A 1 347 ? -14.315 -26.224 -7.333 1.00 49.88 347 ASP A CA 1
ATOM 2634 C C . ASP A 1 347 ? -13.237 -27.336 -7.485 1.00 49.88 347 ASP A C 1
ATOM 2636 O O . ASP A 1 347 ? -12.127 -27.189 -6.966 1.00 49.88 347 ASP A O 1
ATOM 2640 N N . ASP A 1 348 ? -13.494 -28.390 -8.271 1.00 49.66 348 ASP A N 1
ATOM 2641 C CA . ASP A 1 348 ? -12.523 -29.462 -8.571 1.00 49.66 348 ASP A CA 1
ATOM 2642 C C . ASP A 1 348 ? -11.326 -28.992 -9.421 1.00 49.66 348 ASP A C 1
ATOM 2644 O O . ASP A 1 348 ? -10.192 -29.446 -9.248 1.00 49.66 348 ASP A O 1
ATOM 2648 N N . THR A 1 349 ? -11.540 -28.034 -10.322 1.00 55.91 349 THR A N 1
ATOM 2649 C CA . THR A 1 349 ? -10.469 -27.440 -11.143 1.00 55.91 349 THR A CA 1
ATOM 2650 C C . THR A 1 349 ? -9.643 -26.418 -10.370 1.00 55.91 349 THR A C 1
ATOM 2652 O O . THR A 1 349 ? -8.446 -26.274 -10.623 1.00 55.91 349 THR A O 1
ATOM 2655 N N . VAL A 1 350 ? -10.247 -25.762 -9.372 1.00 54.81 350 VAL A N 1
ATOM 2656 C CA . VAL A 1 350 ? -9.524 -24.905 -8.429 1.00 54.81 350 VAL A CA 1
ATOM 2657 C C . VAL A 1 350 ? -8.545 -25.760 -7.633 1.00 54.81 350 VAL A C 1
ATOM 2659 O O . VAL A 1 350 ? -7.379 -25.393 -7.537 1.00 54.81 350 VAL A O 1
ATOM 2662 N N . ALA A 1 351 ? -8.963 -26.927 -7.133 1.00 53.03 351 ALA A N 1
ATOM 2663 C CA . ALA A 1 351 ? -8.079 -27.848 -6.416 1.00 53.03 351 ALA A CA 1
ATOM 2664 C C . ALA A 1 351 ? -6.891 -28.317 -7.280 1.00 53.03 351 ALA A C 1
ATOM 2666 O O . ALA A 1 351 ? -5.750 -28.293 -6.815 1.00 53.03 351 ALA A O 1
ATOM 2667 N N . ALA A 1 352 ? -7.130 -28.654 -8.552 1.00 54.78 352 ALA A N 1
ATOM 2668 C CA . ALA A 1 352 ? -6.074 -29.032 -9.495 1.00 54.78 352 ALA A CA 1
ATOM 2669 C C . ALA A 1 352 ? -5.094 -27.877 -9.791 1.00 54.78 352 ALA A C 1
ATOM 2671 O O . ALA A 1 352 ? -3.883 -28.071 -9.716 1.00 54.78 352 ALA A O 1
ATOM 2672 N N . ALA A 1 353 ? -5.594 -26.661 -10.034 1.00 55.88 353 ALA A N 1
ATOM 2673 C CA . ALA A 1 353 ? -4.753 -25.478 -10.238 1.00 55.88 353 ALA A CA 1
ATOM 2674 C C . ALA A 1 353 ? -3.978 -25.079 -8.969 1.00 55.88 353 ALA A C 1
ATOM 2676 O O . ALA A 1 353 ? -2.848 -24.601 -9.048 1.00 55.88 353 ALA A O 1
ATOM 2677 N N . THR A 1 354 ? -4.557 -25.311 -7.786 1.00 54.78 354 THR A N 1
ATOM 2678 C CA . THR A 1 354 ? -3.873 -25.108 -6.498 1.00 54.78 354 THR A CA 1
ATOM 2679 C C . THR A 1 354 ? -2.734 -26.113 -6.329 1.00 54.78 354 THR A C 1
ATOM 2681 O O . THR A 1 354 ? -1.644 -25.736 -5.906 1.00 54.78 354 THR A O 1
ATOM 2684 N N . ALA A 1 355 ? -2.953 -27.374 -6.715 1.00 52.88 355 ALA A N 1
ATOM 2685 C CA . ALA A 1 355 ? -1.927 -28.411 -6.701 1.00 52.88 355 ALA A CA 1
ATOM 2686 C C . ALA A 1 355 ? -0.806 -28.135 -7.717 1.00 52.88 355 ALA A C 1
ATOM 2688 O O . ALA A 1 355 ? 0.359 -28.357 -7.407 1.00 52.88 355 ALA A O 1
ATOM 2689 N N . GLU A 1 356 ? -1.128 -27.593 -8.892 1.00 53.78 356 GLU A N 1
ATOM 2690 C CA . GLU A 1 356 ? -0.143 -27.202 -9.906 1.00 53.78 356 GLU A CA 1
ATOM 2691 C C . GLU A 1 356 ? 0.658 -25.957 -9.484 1.00 53.78 356 GLU A C 1
ATOM 2693 O O . GLU A 1 356 ? 1.878 -25.931 -9.627 1.00 53.78 356 GLU A O 1
ATOM 2698 N N . ALA A 1 357 ? 0.016 -24.963 -8.860 1.00 53.09 357 ALA A N 1
ATOM 2699 C CA . ALA A 1 357 ? 0.697 -23.818 -8.250 1.00 53.09 357 ALA A CA 1
ATOM 2700 C C . ALA A 1 357 ? 1.612 -24.238 -7.082 1.00 53.09 357 ALA A C 1
ATOM 2702 O O . ALA A 1 357 ? 2.716 -23.710 -6.939 1.00 53.09 357 ALA A O 1
ATOM 2703 N N . ALA A 1 358 ? 1.183 -25.209 -6.270 1.00 51.78 358 ALA A N 1
ATOM 2704 C CA . ALA A 1 358 ? 1.995 -25.804 -5.208 1.00 51.78 358 ALA A CA 1
ATOM 2705 C C . ALA A 1 358 ? 3.152 -26.661 -5.766 1.00 51.78 358 ALA A C 1
ATOM 2707 O O . ALA A 1 358 ? 4.260 -26.639 -5.225 1.00 51.78 358 ALA A O 1
ATOM 2708 N N . ALA A 1 359 ? 2.938 -27.364 -6.882 1.00 49.25 359 ALA A N 1
ATOM 2709 C CA . ALA A 1 359 ? 3.975 -28.108 -7.597 1.00 49.25 359 ALA A CA 1
ATOM 2710 C C . ALA A 1 359 ? 5.012 -27.168 -8.243 1.00 49.25 359 ALA A C 1
ATOM 2712 O O . ALA A 1 359 ? 6.214 -27.414 -8.163 1.00 49.25 359 ALA A O 1
ATOM 2713 N N . ALA A 1 360 ? 4.575 -26.038 -8.805 1.00 49.56 360 ALA A N 1
ATOM 2714 C CA . ALA A 1 360 ? 5.460 -24.991 -9.319 1.00 49.56 360 ALA A CA 1
ATOM 2715 C C . ALA A 1 360 ? 6.270 -24.309 -8.201 1.00 49.56 360 ALA A C 1
ATOM 2717 O O . ALA A 1 360 ? 7.405 -23.904 -8.427 1.00 49.56 360 ALA A O 1
ATOM 2718 N N . ALA A 1 361 ? 5.726 -24.225 -6.982 1.00 48.19 361 ALA A N 1
ATOM 2719 C CA . ALA A 1 361 ? 6.455 -23.734 -5.811 1.00 48.19 361 ALA A CA 1
ATOM 2720 C C . ALA A 1 361 ? 7.510 -24.728 -5.278 1.00 48.19 361 ALA A C 1
ATOM 2722 O O . ALA A 1 361 ? 8.419 -24.317 -4.559 1.00 48.19 361 ALA A O 1
ATOM 2723 N N . THR A 1 362 ? 7.409 -26.016 -5.625 1.00 43.75 362 THR A N 1
ATOM 2724 C CA . THR A 1 362 ? 8.305 -27.087 -5.144 1.00 43.75 362 THR A CA 1
ATOM 2725 C C . THR A 1 362 ? 9.320 -27.562 -6.196 1.00 43.75 362 THR A C 1
ATOM 2727 O O . THR A 1 362 ? 10.334 -28.168 -5.847 1.00 43.75 362 THR A O 1
ATOM 2730 N N . GLY A 1 363 ? 9.111 -27.251 -7.478 1.00 37.00 363 GLY A N 1
ATOM 2731 C CA . GLY A 1 363 ? 9.970 -27.656 -8.593 1.00 37.00 363 GLY A CA 1
ATOM 2732 C C . GLY A 1 363 ? 11.109 -26.683 -8.928 1.00 37.00 363 GLY A C 1
ATOM 2733 O O . GLY A 1 363 ? 11.062 -26.039 -9.966 1.00 37.00 363 GLY A O 1
ATOM 2734 N N . GLY A 1 364 ? 12.164 -26.648 -8.105 1.00 42.34 364 GLY A N 1
ATOM 2735 C CA . GLY A 1 364 ? 13.488 -26.112 -8.473 1.00 42.34 364 GLY A CA 1
ATOM 2736 C C . GLY A 1 364 ? 13.706 -24.610 -8.223 1.00 42.34 364 GLY A C 1
ATOM 2737 O O . GLY A 1 364 ? 13.238 -23.777 -8.985 1.00 42.34 364 GLY A O 1
ATOM 2738 N N . SER A 1 365 ? 14.520 -24.297 -7.201 1.00 50.41 365 SER A N 1
ATOM 2739 C CA . SER A 1 365 ? 14.781 -22.959 -6.625 1.00 50.41 365 SER A CA 1
ATOM 2740 C C . SER A 1 365 ? 13.543 -22.351 -5.957 1.00 50.41 365 SER A C 1
ATOM 2742 O O . SER A 1 365 ? 12.569 -21.993 -6.611 1.00 50.41 365 SER A O 1
ATOM 2744 N N . SER A 1 366 ? 13.561 -22.257 -4.623 1.00 67.69 366 SER A N 1
ATOM 2745 C CA . SER A 1 366 ? 12.457 -21.686 -3.849 1.00 67.69 366 SER A CA 1
ATOM 2746 C C . SER A 1 366 ? 12.232 -20.233 -4.257 1.00 67.69 366 SER A C 1
ATOM 2748 O O . SER A 1 366 ? 12.988 -19.346 -3.862 1.00 67.69 366 SER A O 1
ATOM 2750 N N . ARG A 1 367 ? 11.192 -19.987 -5.058 1.00 82.94 367 ARG A N 1
ATOM 2751 C CA . ARG A 1 367 ? 10.763 -18.641 -5.443 1.00 82.94 367 ARG A CA 1
ATOM 2752 C C . ARG A 1 367 ? 10.605 -17.784 -4.176 1.00 82.94 367 ARG A C 1
ATOM 2754 O O . ARG A 1 367 ? 9.795 -18.148 -3.318 1.00 82.94 367 ARG A O 1
ATOM 2761 N N . PRO A 1 368 ? 11.304 -16.641 -4.046 1.00 90.44 368 PRO A N 1
ATOM 2762 C CA . PRO A 1 368 ? 11.170 -15.792 -2.873 1.00 90.44 368 PRO A CA 1
ATOM 2763 C C . PRO A 1 368 ? 9.751 -15.237 -2.787 1.00 90.44 368 PRO A C 1
ATOM 2765 O O . PRO A 1 368 ? 9.189 -14.733 -3.773 1.00 90.44 368 PRO A O 1
ATOM 2768 N N . ARG A 1 369 ? 9.183 -15.312 -1.583 1.00 90.56 369 ARG A N 1
ATOM 2769 C CA . ARG A 1 369 ? 7.854 -14.790 -1.263 1.00 90.56 369 ARG A CA 1
ATOM 2770 C C . ARG A 1 369 ? 7.830 -13.275 -1.376 1.00 90.56 369 ARG A C 1
ATOM 2772 O O . ARG A 1 369 ? 6.911 -12.719 -1.967 1.00 90.56 369 ARG A O 1
ATOM 2779 N N . VAL A 1 370 ? 8.864 -12.617 -0.867 1.00 95.19 370 VAL A N 1
ATOM 2780 C CA . VAL A 1 370 ? 9.010 -11.165 -0.873 1.00 95.19 370 VAL A CA 1
ATOM 2781 C C . VAL A 1 370 ? 10.242 -10.794 -1.684 1.00 95.19 370 VAL A C 1
ATOM 2783 O O . VAL A 1 370 ? 11.354 -11.227 -1.387 1.00 95.19 370 VAL A O 1
ATOM 2786 N N . LEU A 1 371 ? 10.037 -9.963 -2.700 1.00 97.00 371 LEU A N 1
ATOM 2787 C CA . LEU A 1 371 ? 11.111 -9.261 -3.387 1.00 97.00 371 LEU A CA 1
ATOM 2788 C C . LEU A 1 371 ? 11.154 -7.817 -2.901 1.00 97.00 371 LEU A C 1
ATOM 2790 O O . LEU A 1 371 ? 10.128 -7.138 -2.861 1.00 97.00 371 LEU A O 1
ATOM 2794 N N . VAL A 1 372 ? 12.344 -7.350 -2.546 1.00 97.75 372 VAL A N 1
ATOM 2795 C CA . VAL A 1 372 ? 12.567 -6.012 -1.996 1.00 97.75 372 VAL A CA 1
ATOM 2796 C C . VAL A 1 372 ? 13.401 -5.201 -2.980 1.00 97.75 372 VAL A C 1
ATOM 2798 O O . VAL A 1 372 ? 14.518 -5.581 -3.323 1.00 97.75 372 VAL A O 1
ATOM 2801 N N . LEU A 1 373 ? 12.869 -4.079 -3.454 1.00 98.12 373 LEU A N 1
ATOM 2802 C CA . LEU A 1 373 ? 13.580 -3.168 -4.347 1.00 98.12 373 LEU A CA 1
ATOM 2803 C C . LEU A 1 373 ? 14.574 -2.322 -3.544 1.00 98.12 373 LEU A C 1
ATOM 2805 O O . LEU A 1 373 ? 14.154 -1.488 -2.743 1.00 98.12 373 LEU A O 1
ATOM 2809 N N . SER A 1 374 ? 15.881 -2.493 -3.781 1.00 97.50 374 SER A N 1
ATOM 2810 C CA . SER A 1 374 ? 16.908 -1.668 -3.123 1.00 97.50 374 SER A CA 1
ATOM 2811 C C . SER A 1 374 ? 17.027 -0.254 -3.706 1.00 97.50 374 SER A C 1
ATOM 2813 O O . SER A 1 374 ? 17.727 0.583 -3.147 1.00 97.50 374 SER A O 1
ATOM 2815 N N . ASP A 1 375 ? 16.422 -0.003 -4.869 1.00 97.69 375 ASP A N 1
ATOM 2816 C CA . ASP A 1 375 ? 16.363 1.305 -5.528 1.00 97.69 375 ASP A CA 1
ATOM 2817 C C . ASP A 1 375 ? 15.045 1.442 -6.312 1.00 97.69 375 ASP A C 1
ATOM 2819 O O . ASP A 1 375 ? 14.351 0.452 -6.544 1.00 97.69 375 ASP A O 1
ATOM 2823 N N . ILE A 1 376 ? 14.685 2.655 -6.731 1.00 97.62 376 ILE A N 1
ATOM 2824 C CA . ILE A 1 376 ? 13.512 2.890 -7.582 1.00 97.62 376 ILE A CA 1
ATOM 2825 C C . ILE A 1 376 ? 13.951 2.818 -9.050 1.00 97.62 376 ILE A C 1
ATOM 2827 O O . ILE A 1 376 ? 14.615 3.747 -9.517 1.00 97.62 376 ILE A O 1
ATOM 2831 N N . PRO A 1 377 ? 13.598 1.759 -9.806 1.00 97.56 377 PRO A N 1
ATOM 2832 C CA . PRO A 1 377 ? 13.981 1.672 -11.208 1.00 97.56 377 PRO A CA 1
ATOM 2833 C C . PRO A 1 377 ? 13.324 2.798 -12.011 1.00 97.56 377 PRO A C 1
ATOM 2835 O O . PRO A 1 377 ? 12.144 3.110 -11.840 1.00 97.56 377 PRO A O 1
ATOM 2838 N N . LEU A 1 378 ? 14.086 3.396 -12.924 1.00 97.25 378 LEU A N 1
ATOM 2839 C CA . LEU A 1 378 ? 13.538 4.338 -13.893 1.00 97.25 378 LEU A CA 1
ATOM 2840 C C . LEU A 1 378 ? 12.787 3.542 -14.959 1.00 97.25 378 LEU A C 1
ATOM 2842 O O . LEU A 1 378 ? 13.388 2.727 -15.660 1.00 97.25 378 LEU A O 1
ATOM 2846 N N . LEU A 1 379 ? 11.480 3.765 -15.067 1.00 97.00 379 LEU A N 1
ATOM 2847 C CA . LEU A 1 379 ? 10.622 3.138 -16.070 1.00 97.00 379 LEU A CA 1
ATOM 2848 C C . LEU A 1 379 ? 10.284 4.152 -17.162 1.00 97.00 379 LEU A C 1
ATOM 2850 O O . LEU A 1 379 ? 10.085 5.331 -16.876 1.00 97.00 379 LEU A O 1
ATOM 2854 N N . THR A 1 380 ? 10.159 3.690 -18.402 1.00 96.75 380 THR A N 1
ATOM 2855 C CA . THR A 1 380 ? 9.573 4.487 -19.488 1.00 96.75 380 THR A CA 1
ATOM 2856 C C . THR A 1 380 ? 8.107 4.822 -19.181 1.00 96.75 380 THR A C 1
ATOM 2858 O O . THR A 1 380 ? 7.475 4.221 -18.305 1.00 96.75 380 THR A O 1
ATOM 2861 N N . ASP A 1 381 ? 7.517 5.758 -19.923 1.00 93.44 381 ASP A N 1
ATOM 2862 C CA . ASP A 1 381 ? 6.090 6.090 -19.789 1.00 93.44 381 ASP A CA 1
ATOM 2863 C C . ASP A 1 381 ? 5.159 4.993 -20.337 1.00 93.44 381 ASP A C 1
ATOM 2865 O O . ASP A 1 381 ? 3.956 4.992 -20.060 1.00 93.44 381 ASP A O 1
ATOM 2869 N N . THR A 1 382 ? 5.708 4.030 -21.084 1.00 93.81 382 THR A N 1
ATOM 2870 C CA . THR A 1 382 ? 4.962 2.920 -21.678 1.00 93.81 382 THR A CA 1
ATOM 2871 C C . THR A 1 382 ? 4.357 2.033 -20.594 1.00 93.81 382 THR A C 1
ATOM 2873 O O . THR A 1 382 ? 5.047 1.500 -19.721 1.00 93.81 382 THR A O 1
ATOM 2876 N N . LEU A 1 383 ? 3.035 1.873 -20.624 1.00 92.94 383 LEU A N 1
ATOM 2877 C CA . LEU A 1 383 ? 2.341 0.978 -19.704 1.00 92.94 383 LEU A CA 1
ATOM 2878 C C . LEU A 1 383 ? 2.568 -0.471 -20.128 1.00 92.94 383 LEU A C 1
ATOM 2880 O O . LEU A 1 383 ? 2.468 -0.786 -21.312 1.00 92.94 383 LEU A O 1
ATOM 2884 N N . GLY A 1 384 ? 2.808 -1.342 -19.152 1.00 94.38 384 GLY A N 1
ATOM 2885 C CA . GLY A 1 384 ? 2.774 -2.776 -19.392 1.00 94.38 384 GLY A CA 1
ATOM 2886 C C . GLY A 1 384 ? 1.339 -3.260 -19.655 1.00 94.38 384 GLY A C 1
ATOM 2887 O O . GLY A 1 384 ? 0.373 -2.539 -19.350 1.00 94.38 384 GLY A O 1
ATOM 2888 N N . PRO A 1 385 ? 1.172 -4.460 -20.238 1.00 94.25 385 PRO A N 1
ATOM 2889 C CA . PRO A 1 385 ? -0.135 -4.992 -20.613 1.00 94.25 385 PRO A CA 1
ATOM 2890 C C . PRO A 1 385 ? -1.128 -5.064 -19.448 1.00 94.25 385 PRO A C 1
ATOM 2892 O O . PRO A 1 385 ? -2.303 -4.727 -19.618 1.00 94.25 385 PRO A O 1
ATOM 2895 N N . ARG A 1 386 ? -0.680 -5.458 -18.248 1.00 91.50 386 ARG A N 1
ATOM 2896 C CA . ARG A 1 386 ? -1.565 -5.601 -17.082 1.00 91.50 386 ARG A CA 1
ATOM 2897 C C . ARG A 1 386 ? -1.973 -4.256 -16.519 1.00 91.50 386 ARG A C 1
ATOM 2899 O O . ARG A 1 386 ? -3.139 -4.069 -16.171 1.00 91.50 386 ARG A O 1
ATOM 2906 N N . HIS A 1 387 ? -1.059 -3.291 -16.483 1.00 91.19 387 HIS A N 1
ATOM 2907 C CA . HIS A 1 387 ? -1.424 -1.934 -16.087 1.00 91.19 387 HIS A CA 1
ATOM 2908 C C . HIS A 1 387 ? -2.366 -1.266 -17.098 1.00 91.19 387 HIS A C 1
ATOM 2910 O O . HIS A 1 387 ? -3.303 -0.570 -16.698 1.00 91.19 387 HIS A O 1
ATOM 2916 N N . ALA A 1 388 ? -2.173 -1.495 -18.398 1.00 92.00 388 ALA A N 1
ATOM 2917 C CA . ALA A 1 388 ? -3.098 -1.015 -19.420 1.00 92.00 388 ALA A CA 1
ATOM 2918 C C . ALA A 1 388 ? -4.508 -1.599 -19.218 1.00 92.00 388 ALA A C 1
ATOM 2920 O O . ALA A 1 388 ? -5.479 -0.839 -19.182 1.00 92.00 388 ALA A O 1
ATOM 2921 N N . LEU A 1 389 ? -4.609 -2.912 -18.984 1.00 89.88 389 LEU A N 1
ATOM 2922 C CA . LEU A 1 389 ? -5.878 -3.583 -18.700 1.00 89.88 389 LEU A CA 1
ATOM 2923 C C . LEU A 1 389 ? -6.526 -3.059 -17.412 1.00 89.88 389 LEU A C 1
ATOM 2925 O O . LEU A 1 389 ? -7.700 -2.712 -17.414 1.00 89.88 389 LEU A O 1
ATOM 2929 N N . PHE A 1 390 ? -5.762 -2.890 -16.334 1.00 88.38 390 PHE A N 1
ATOM 2930 C CA . PHE A 1 390 ? -6.272 -2.295 -15.097 1.00 88.38 390 PHE A CA 1
ATOM 2931 C C . PHE A 1 390 ? -6.877 -0.904 -15.323 1.00 88.38 390 PHE A C 1
ATOM 2933 O O . PHE A 1 390 ? -7.962 -0.608 -14.825 1.00 88.38 390 PHE A O 1
ATOM 2940 N N . LYS A 1 391 ? -6.209 -0.038 -16.099 1.00 87.81 391 LYS A N 1
ATOM 2941 C CA . LYS A 1 391 ? -6.760 1.285 -16.431 1.00 87.81 391 LYS A CA 1
ATOM 2942 C C . LYS A 1 391 ? -8.040 1.175 -17.253 1.00 87.81 391 LYS A C 1
ATOM 2944 O O . LYS A 1 391 ? -8.997 1.885 -16.953 1.00 87.81 391 LYS A O 1
ATOM 2949 N N . GLN A 1 392 ? -8.071 0.285 -18.241 1.00 88.56 392 GLN A N 1
ATOM 2950 C CA . GLN A 1 392 ? -9.260 0.029 -19.048 1.00 88.56 392 GLN A CA 1
ATOM 2951 C C . GLN A 1 392 ? -10.441 -0.423 -18.175 1.00 88.56 392 GLN A C 1
ATOM 2953 O O . GLN A 1 392 ? -11.532 0.138 -18.277 1.00 88.56 392 GLN A O 1
ATOM 2958 N N . GLU A 1 393 ? -10.221 -1.369 -17.266 1.00 85.25 393 GLU A N 1
ATOM 2959 C CA . GLU A 1 393 ? -11.250 -1.895 -16.364 1.00 85.25 393 GLU A CA 1
ATOM 2960 C C . GLU A 1 393 ? -11.798 -0.821 -15.412 1.00 85.25 393 GLU A C 1
ATOM 2962 O O . GLU A 1 393 ? -13.001 -0.760 -15.151 1.00 85.25 393 GLU A O 1
ATOM 2967 N N . LEU A 1 394 ? -10.947 0.110 -14.970 1.00 80.56 394 LEU A N 1
ATOM 2968 C CA . LEU A 1 394 ? -11.379 1.269 -14.187 1.00 80.56 394 LEU A CA 1
ATOM 2969 C C . LEU A 1 394 ? -12.167 2.313 -14.994 1.00 80.56 394 LEU A C 1
ATOM 2971 O O . LEU A 1 394 ? -12.952 3.069 -14.416 1.00 80.56 394 LEU A O 1
ATOM 2975 N N . GLU A 1 395 ? -11.938 2.418 -16.302 1.00 82.88 395 GLU A N 1
ATOM 2976 C CA . GLU A 1 395 ? -12.568 3.434 -17.153 1.00 82.88 395 GLU A CA 1
ATOM 2977 C C . GLU A 1 395 ? -13.891 2.970 -17.756 1.00 82.88 395 GLU A C 1
ATOM 2979 O O . GLU A 1 395 ? -14.863 3.734 -17.785 1.00 82.88 395 GLU A O 1
ATOM 2984 N N . VAL A 1 396 ? -13.927 1.729 -18.235 1.00 83.12 396 VAL A N 1
ATOM 2985 C CA . VAL A 1 396 ? -15.048 1.177 -19.003 1.00 83.12 396 VAL A CA 1
ATOM 2986 C C . VAL A 1 396 ? -15.518 -0.189 -18.507 1.00 83.12 396 VAL A C 1
ATOM 2988 O O . VAL A 1 396 ? -16.596 -0.618 -18.912 1.00 83.12 396 VAL A O 1
ATOM 2991 N N . GLY A 1 397 ? -14.757 -0.847 -17.632 1.00 79.62 397 GLY A N 1
ATOM 2992 C CA . GLY A 1 397 ? -15.066 -2.183 -17.130 1.00 79.62 397 GLY A CA 1
ATOM 2993 C C . GLY A 1 397 ? -16.023 -2.222 -15.930 1.00 79.62 397 GLY A C 1
ATOM 2994 O O . GLY A 1 397 ? -16.434 -1.178 -15.402 1.00 79.62 397 GLY A O 1
ATOM 2995 N N . PRO A 1 398 ? -16.393 -3.436 -15.476 1.00 70.62 398 PRO A N 1
ATOM 2996 C CA . PRO A 1 398 ? -17.208 -3.669 -14.280 1.00 70.62 398 PRO A CA 1
ATOM 2997 C C . PRO A 1 398 ? -16.668 -2.985 -13.011 1.00 70.62 398 PRO A C 1
ATOM 2999 O O . PRO A 1 398 ? -17.459 -2.552 -12.169 1.00 70.62 398 PRO A O 1
ATOM 3002 N N . ASP A 1 399 ? -15.350 -2.798 -12.898 1.00 72.31 399 ASP A N 1
ATOM 3003 C CA . ASP A 1 399 ? -14.706 -2.206 -11.717 1.00 72.31 399 ASP A CA 1
ATOM 3004 C C . ASP A 1 399 ? -14.874 -0.671 -11.612 1.00 72.31 399 ASP A C 1
ATOM 3006 O O . ASP A 1 399 ? -14.601 -0.078 -10.561 1.00 72.31 399 ASP A O 1
ATOM 3010 N N . ARG A 1 400 ? -15.405 -0.006 -12.650 1.00 71.94 400 ARG A N 1
ATOM 3011 C CA . ARG A 1 400 ? -15.590 1.457 -12.711 1.00 71.94 400 ARG A CA 1
ATOM 3012 C C . ARG A 1 400 ? -16.420 2.047 -11.563 1.00 71.94 400 ARG A C 1
ATOM 3014 O O . ARG A 1 400 ? -16.159 3.171 -11.130 1.00 71.94 400 ARG A O 1
ATOM 3021 N N . SER A 1 401 ? -17.478 1.358 -11.131 1.00 53.53 401 SER A N 1
ATOM 3022 C CA . SER A 1 401 ? -18.550 1.956 -10.310 1.00 53.53 401 SER A CA 1
ATOM 3023 C C . SER A 1 401 ? -18.470 1.647 -8.814 1.00 53.53 401 SER A C 1
ATOM 3025 O O . SER A 1 401 ? -18.974 2.434 -8.014 1.00 53.53 401 SER A O 1
ATOM 3027 N N . PHE A 1 402 ? -17.789 0.569 -8.422 1.00 52.78 402 PHE A N 1
ATOM 3028 C CA . PHE A 1 402 ? -17.768 0.101 -7.032 1.00 52.78 402 PHE A CA 1
ATOM 3029 C C . PHE A 1 402 ? -16.365 0.097 -6.398 1.00 52.78 402 PHE A C 1
ATOM 3031 O O . PHE A 1 402 ? -16.253 -0.105 -5.190 1.00 52.78 402 PHE A O 1
ATOM 3038 N N . MET A 1 403 ? -15.288 0.273 -7.184 1.00 57.91 403 MET A N 1
ATOM 3039 C CA . MET A 1 403 ? -13.970 -0.276 -6.811 1.00 57.91 403 MET A CA 1
ATOM 3040 C C . MET A 1 403 ? -12.770 0.583 -7.246 1.00 57.91 403 MET A C 1
ATOM 3042 O O . MET A 1 403 ? -11.673 0.058 -7.393 1.00 57.91 403 MET A O 1
ATOM 3046 N N . SER A 1 404 ? -12.916 1.894 -7.466 1.00 63.84 404 SER A N 1
ATOM 3047 C CA . SER A 1 404 ? -11.815 2.662 -8.062 1.00 63.84 404 SER A CA 1
ATOM 3048 C C . SER A 1 404 ? -10.618 2.835 -7.120 1.00 63.84 404 SER A C 1
ATOM 3050 O O . SER A 1 404 ? -10.707 3.460 -6.065 1.00 63.84 404 SER A O 1
ATOM 3052 N N . CYS A 1 405 ? -9.448 2.359 -7.546 1.00 76.62 405 CYS A N 1
ATOM 3053 C CA . CYS A 1 405 ? -8.182 2.841 -7.012 1.00 76.62 405 CYS A CA 1
ATOM 3054 C C . CYS A 1 405 ? -7.808 4.150 -7.721 1.00 76.62 405 CYS A C 1
ATOM 3056 O O . CYS A 1 405 ? -6.934 4.215 -8.587 1.00 76.62 405 CYS A O 1
ATOM 3058 N N . ASP A 1 406 ? -8.565 5.205 -7.415 1.00 73.25 406 ASP A N 1
ATOM 3059 C CA . ASP A 1 406 ? -8.567 6.456 -8.181 1.00 73.25 406 ASP A CA 1
ATOM 3060 C C . ASP A 1 406 ? -7.179 7.132 -8.221 1.00 73.25 406 ASP A C 1
ATOM 3062 O O . ASP A 1 406 ? -6.864 7.883 -9.154 1.00 73.25 406 ASP A O 1
ATOM 3066 N N . TRP A 1 407 ? -6.324 6.836 -7.237 1.00 77.31 407 TRP A N 1
ATOM 3067 C CA . TRP A 1 407 ? -4.957 7.339 -7.195 1.00 77.31 407 TRP A CA 1
ATOM 3068 C C . TRP A 1 407 ? -4.037 6.687 -8.221 1.00 77.31 407 TRP A C 1
ATOM 3070 O O . TRP A 1 407 ? -3.299 7.418 -8.876 1.00 77.31 407 TRP A O 1
ATOM 3080 N N . ILE A 1 408 ? -4.148 5.375 -8.453 1.00 76.56 408 ILE A N 1
ATOM 3081 C CA . ILE A 1 408 ? -3.397 4.671 -9.506 1.00 76.56 408 ILE A CA 1
ATOM 3082 C C . ILE A 1 408 ? -3.757 5.261 -10.867 1.00 76.56 408 ILE A C 1
ATOM 3084 O O . ILE A 1 408 ? -2.893 5.565 -11.687 1.00 76.56 408 ILE A O 1
ATOM 3088 N N . ARG A 1 409 ? -5.054 5.511 -11.083 1.00 71.44 409 ARG A N 1
ATOM 3089 C CA . ARG A 1 409 ? -5.551 6.094 -12.333 1.00 71.44 409 ARG A CA 1
ATOM 3090 C C . ARG A 1 409 ? -5.009 7.502 -12.579 1.00 71.44 409 ARG A C 1
ATOM 3092 O O . ARG A 1 409 ? -4.740 7.868 -13.718 1.00 71.44 409 ARG A O 1
ATOM 3099 N N . THR A 1 410 ? -4.914 8.325 -11.537 1.00 70.81 410 THR A N 1
ATOM 3100 C CA . THR A 1 410 ? -4.595 9.758 -11.678 1.00 70.81 410 THR A CA 1
ATOM 3101 C C . THR A 1 410 ? -3.150 10.119 -11.352 1.00 70.81 410 THR A C 1
ATOM 3103 O O . THR A 1 410 ? -2.779 11.281 -11.519 1.00 70.81 410 THR A O 1
ATOM 3106 N N . GLY A 1 411 ? -2.370 9.166 -10.840 1.00 66.88 411 GLY A N 1
ATOM 3107 C CA . GLY A 1 411 ? -1.087 9.413 -10.186 1.00 66.88 411 GLY A CA 1
ATOM 3108 C C . GLY A 1 411 ? -1.194 10.368 -8.996 1.00 66.88 411 GLY A C 1
ATOM 3109 O O . GLY A 1 411 ? -0.217 11.002 -8.611 1.00 66.88 411 GLY A O 1
ATOM 3110 N N . ARG A 1 412 ? -2.406 10.561 -8.456 1.00 64.94 412 ARG A N 1
ATOM 3111 C CA . ARG A 1 412 ? -2.665 11.497 -7.364 1.00 64.94 412 ARG A CA 1
ATOM 3112 C C . ARG A 1 412 ? -3.570 10.849 -6.320 1.00 64.94 412 ARG A C 1
ATOM 3114 O O . ARG A 1 412 ? -4.722 10.554 -6.625 1.00 64.94 412 ARG A O 1
ATOM 3121 N N . PRO A 1 413 ? -3.113 10.732 -5.069 1.00 56.09 413 PRO A N 1
ATOM 3122 C CA . PRO A 1 413 ? -3.850 10.102 -3.958 1.00 56.09 413 PRO A CA 1
ATOM 3123 C C . PRO A 1 413 ? -5.229 10.712 -3.705 1.00 56.09 413 PRO A C 1
ATOM 3125 O O . PRO A 1 413 ? -6.147 10.048 -3.242 1.00 56.09 413 PRO A O 1
ATOM 3128 N N . TYR A 1 414 ? -5.377 11.997 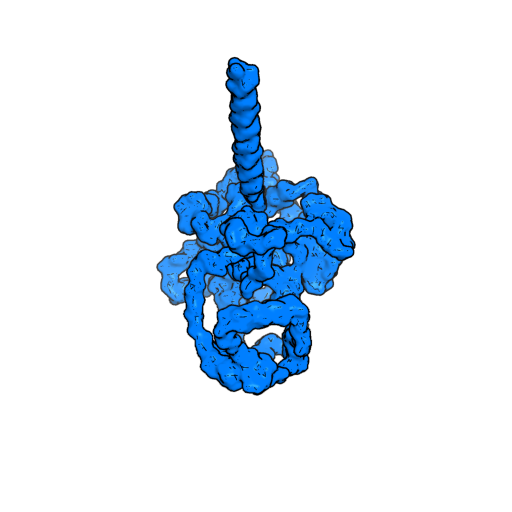-4.024 1.00 60.62 414 TYR A N 1
ATOM 3129 C CA . TYR A 1 414 ? -6.539 12.792 -3.701 1.00 60.62 414 TYR A CA 1
ATOM 3130 C C . TYR A 1 414 ? -6.918 13.652 -4.897 1.00 60.62 414 TYR A C 1
ATOM 3132 O O . TYR A 1 414 ? -6.245 14.628 -5.252 1.00 60.62 414 TYR A O 1
ATOM 3140 N N . ARG A 1 415 ? -8.099 13.390 -5.467 1.00 54.44 415 ARG A N 1
ATOM 3141 C CA . ARG A 1 415 ? -8.816 14.453 -6.170 1.00 54.44 415 ARG A CA 1
ATOM 3142 C C . ARG A 1 415 ? -9.074 15.545 -5.137 1.00 54.44 415 ARG A C 1
ATOM 3144 O O . ARG A 1 415 ? -9.946 15.400 -4.285 1.00 54.44 415 ARG A O 1
ATOM 3151 N N . ARG A 1 416 ? -8.391 16.689 -5.261 1.00 49.91 416 ARG A N 1
ATOM 3152 C CA . ARG A 1 416 ? -8.840 17.974 -4.694 1.00 49.91 416 ARG A CA 1
ATOM 3153 C C . ARG A 1 416 ? -10.187 18.357 -5.325 1.00 49.91 416 ARG A C 1
ATOM 3155 O O . ARG A 1 416 ? -10.294 19.359 -6.031 1.00 49.91 416 ARG A O 1
ATOM 3162 N N . ARG A 1 417 ? -11.244 17.575 -5.082 1.00 45.69 417 ARG A N 1
ATOM 3163 C CA . ARG A 1 417 ? -12.619 17.862 -5.510 1.00 45.69 417 ARG A CA 1
ATOM 3164 C C . ARG A 1 417 ? -13.045 19.233 -4.964 1.00 45.69 417 ARG A C 1
ATOM 3166 O O . ARG A 1 417 ? -13.732 19.973 -5.661 1.00 45.69 417 ARG A O 1
ATOM 3173 N N . ARG A 1 418 ? -12.479 19.640 -3.814 1.00 47.59 418 ARG A N 1
ATOM 3174 C CA . ARG A 1 418 ? -12.628 20.972 -3.203 1.00 47.59 418 ARG A CA 1
ATOM 3175 C C . ARG A 1 418 ? -12.216 22.160 -4.082 1.00 47.59 418 ARG A C 1
ATOM 3177 O O . ARG A 1 418 ? -12.812 23.218 -3.927 1.00 47.59 418 ARG A O 1
ATOM 3184 N N . ARG A 1 419 ? -11.263 22.051 -5.024 1.00 48.72 419 ARG A N 1
ATOM 3185 C CA . ARG A 1 419 ? -10.890 23.222 -5.856 1.00 48.72 419 ARG A CA 1
ATOM 3186 C C . ARG A 1 419 ? -11.915 23.541 -6.945 1.00 48.72 419 ARG A C 1
ATOM 3188 O O . ARG A 1 419 ? -12.069 24.710 -7.282 1.00 48.72 419 ARG A O 1
ATOM 3195 N N . ARG A 1 420 ? -12.643 22.547 -7.472 1.00 48.56 420 ARG A N 1
ATOM 3196 C CA . ARG A 1 420 ? -13.713 22.806 -8.454 1.00 48.56 420 ARG A CA 1
ATOM 3197 C C . ARG A 1 420 ? -14.951 23.418 -7.799 1.00 48.56 420 ARG A C 1
ATOM 3199 O O . ARG A 1 420 ? -15.531 24.324 -8.389 1.00 48.56 420 ARG A O 1
ATOM 3206 N N . SER A 1 421 ? -15.317 22.988 -6.590 1.00 50.81 421 SER A N 1
ATOM 3207 C CA . SER A 1 421 ? -16.416 23.604 -5.837 1.00 50.81 421 SER A CA 1
ATOM 3208 C C . SER A 1 421 ? -16.062 25.006 -5.340 1.00 50.81 421 SER A C 1
ATOM 3210 O O . SER A 1 421 ? -16.875 25.903 -5.523 1.00 50.81 421 SER A O 1
ATOM 3212 N N . HIS A 1 422 ? -14.840 25.253 -4.843 1.00 49.16 422 HIS A N 1
ATOM 3213 C CA . HIS A 1 422 ? -14.425 26.615 -4.468 1.00 49.16 422 HIS A CA 1
ATOM 3214 C C . HIS A 1 422 ? -14.342 27.575 -5.659 1.00 49.16 422 HIS A C 1
ATOM 3216 O O . HIS A 1 422 ? -14.793 28.708 -5.534 1.00 49.16 422 HIS A O 1
ATOM 3222 N N . ARG A 1 423 ? -13.828 27.142 -6.824 1.00 52.53 423 ARG A N 1
ATOM 3223 C CA . ARG A 1 423 ? -13.842 27.986 -8.035 1.00 52.53 423 ARG A CA 1
ATOM 3224 C C . ARG A 1 423 ? -15.258 28.261 -8.538 1.00 52.53 423 ARG A C 1
ATOM 3226 O O . ARG A 1 423 ? -15.514 29.379 -8.960 1.00 52.53 423 ARG A O 1
ATOM 3233 N N . ARG A 1 424 ? -16.172 27.281 -8.475 1.00 51.88 424 ARG A N 1
ATOM 3234 C CA . ARG A 1 424 ? -17.590 27.504 -8.816 1.00 51.88 424 ARG A CA 1
ATOM 3235 C C . ARG A 1 424 ? -18.267 28.464 -7.842 1.00 51.88 424 ARG A C 1
ATOM 3237 O O . ARG A 1 424 ? -18.970 29.350 -8.298 1.00 51.88 424 ARG A O 1
ATOM 3244 N N . LEU A 1 425 ? -18.022 28.319 -6.539 1.00 52.12 425 LEU A N 1
ATOM 3245 C CA . LEU A 1 425 ? -18.567 29.210 -5.511 1.00 52.12 425 LEU A CA 1
ATOM 3246 C C . LEU A 1 425 ? -18.016 30.636 -5.644 1.00 52.12 425 LEU A C 1
ATOM 3248 O O . LEU A 1 425 ? -18.778 31.597 -5.563 1.00 52.12 425 LEU A O 1
ATOM 3252 N N . GLN A 1 426 ? -16.717 30.789 -5.910 1.00 57.44 426 GLN A N 1
ATOM 3253 C CA . GLN A 1 426 ? -16.103 32.091 -6.191 1.00 57.44 426 GLN A CA 1
ATOM 3254 C C . GLN A 1 426 ? -16.648 32.717 -7.480 1.00 57.44 426 GLN A C 1
ATOM 3256 O O . GLN A 1 426 ? -17.029 33.883 -7.448 1.00 57.44 426 GLN A O 1
ATOM 3261 N N . SER A 1 427 ? -16.812 31.952 -8.567 1.00 62.97 427 SER A N 1
ATOM 3262 C CA . SER A 1 427 ? -17.399 32.491 -9.802 1.00 62.97 427 SER A CA 1
ATOM 3263 C C . SER A 1 427 ? -18.867 32.890 -9.627 1.00 62.97 427 SER A C 1
ATOM 3265 O O . SER A 1 427 ? -19.281 33.914 -10.158 1.00 62.97 427 SER A O 1
ATOM 3267 N N . THR A 1 428 ? -19.668 32.141 -8.857 1.00 64.88 428 THR A N 1
ATOM 3268 C CA . THR A 1 428 ? -21.053 32.550 -8.547 1.00 64.88 428 THR A CA 1
ATOM 3269 C C . THR A 1 428 ? -21.119 33.782 -7.649 1.00 64.88 428 THR A C 1
ATOM 3271 O O . THR A 1 428 ? -22.047 34.570 -7.788 1.00 64.88 428 THR A O 1
ATOM 3274 N N . THR A 1 429 ? -20.138 33.978 -6.762 1.00 68.31 429 THR A N 1
ATOM 3275 C CA . THR A 1 429 ? -20.079 35.144 -5.863 1.00 68.31 429 THR A CA 1
ATOM 3276 C C . THR A 1 429 ? -19.646 36.407 -6.616 1.00 68.31 429 THR A C 1
ATOM 3278 O O . THR A 1 429 ? -20.144 37.497 -6.346 1.00 68.31 429 THR A O 1
ATOM 3281 N N . GLU A 1 430 ? -18.752 36.283 -7.598 1.00 65.94 430 GLU A N 1
ATOM 3282 C CA . GLU A 1 430 ? -18.380 37.400 -8.474 1.00 65.94 430 GLU A CA 1
ATOM 3283 C C . GLU A 1 430 ? -19.509 37.776 -9.442 1.00 65.94 430 GLU A C 1
ATOM 3285 O O . GLU A 1 430 ? -19.776 38.962 -9.638 1.00 65.94 430 GLU A O 1
ATOM 3290 N N . LEU A 1 431 ? -20.247 36.792 -9.970 1.00 69.56 431 LEU A N 1
ATOM 3291 C CA . LEU A 1 431 ? -21.421 37.044 -10.812 1.00 69.56 431 LEU A CA 1
ATOM 3292 C C . LEU A 1 431 ? -22.548 37.761 -10.049 1.00 69.56 431 LEU A C 1
ATOM 3294 O O . LEU A 1 431 ? -23.143 38.697 -10.584 1.00 69.56 431 LEU A O 1
ATOM 3298 N N . THR A 1 432 ? -22.822 37.389 -8.793 1.00 70.81 432 THR A N 1
ATOM 3299 C CA . THR A 1 432 ? -23.846 38.066 -7.974 1.00 70.81 432 THR A CA 1
ATOM 3300 C C . THR A 1 432 ? -23.424 39.469 -7.542 1.00 70.81 432 THR A C 1
ATOM 3302 O O . THR A 1 432 ? -24.246 40.384 -7.587 1.00 70.81 432 THR A O 1
ATOM 3305 N N . LYS A 1 433 ? -22.144 39.691 -7.216 1.00 69.94 433 LYS A N 1
ATOM 3306 C CA . LYS A 1 433 ? -21.615 41.042 -6.948 1.00 69.94 433 LYS A CA 1
ATOM 3307 C C . LYS A 1 433 ? -21.683 41.945 -8.183 1.00 69.94 433 LYS A C 1
ATOM 3309 O O . LYS A 1 433 ? -22.090 43.099 -8.067 1.00 69.94 433 LYS A O 1
ATOM 3314 N N . GLY A 1 434 ? -21.361 41.417 -9.365 1.00 70.25 434 GLY A N 1
ATOM 3315 C CA . GLY A 1 434 ? -21.463 42.153 -10.628 1.00 70.25 434 GLY A CA 1
ATOM 3316 C C . GLY A 1 434 ? -22.903 42.496 -11.033 1.00 70.25 434 GLY A C 1
ATOM 3317 O O . GLY A 1 434 ? -23.130 43.532 -11.659 1.00 70.25 434 GLY A O 1
ATOM 3318 N N . ALA A 1 435 ? -23.881 41.661 -10.670 1.00 64.50 435 ALA A N 1
ATOM 3319 C CA . ALA A 1 435 ? -25.301 41.943 -10.881 1.00 64.50 435 ALA A CA 1
ATOM 3320 C C . ALA A 1 435 ? -25.835 43.005 -9.901 1.00 64.50 435 ALA A C 1
ATOM 3322 O O . ALA A 1 435 ? -26.559 43.908 -10.313 1.00 64.50 435 ALA A O 1
ATOM 3323 N N . ALA A 1 436 ? -25.433 42.948 -8.627 1.00 64.31 436 ALA A N 1
ATOM 3324 C CA . ALA A 1 436 ? -25.816 43.939 -7.620 1.00 64.31 436 ALA A CA 1
ATOM 3325 C C . ALA A 1 436 ? -25.234 45.335 -7.910 1.00 64.31 436 ALA A C 1
ATOM 3327 O O . ALA A 1 436 ? -25.926 46.335 -7.738 1.00 64.31 436 ALA A O 1
ATOM 3328 N N . ALA A 1 437 ? -23.992 45.408 -8.401 1.00 62.44 437 ALA A N 1
ATOM 3329 C CA . ALA A 1 437 ? -23.367 46.668 -8.803 1.00 62.44 437 ALA A CA 1
ATOM 3330 C C . ALA A 1 437 ? -24.083 47.318 -10.000 1.00 62.44 437 ALA A C 1
ATOM 3332 O O . ALA A 1 437 ? -24.317 48.522 -9.994 1.00 62.44 437 ALA A O 1
ATOM 3333 N N . ARG A 1 438 ? -24.502 46.521 -10.994 1.00 66.38 438 ARG A N 1
ATOM 3334 C CA . ARG A 1 438 ? -25.287 47.027 -12.132 1.00 66.38 438 ARG A CA 1
ATOM 3335 C C . ARG A 1 438 ? -26.670 47.524 -11.726 1.00 66.38 438 ARG A C 1
ATOM 3337 O O . ARG A 1 438 ? -27.122 48.512 -12.284 1.00 66.38 438 ARG A O 1
ATOM 3344 N N . ARG A 1 439 ? -27.305 46.880 -10.742 1.00 65.94 439 ARG A N 1
ATOM 3345 C CA . ARG A 1 439 ? -28.613 47.304 -10.226 1.00 65.94 439 ARG A CA 1
ATOM 3346 C C . ARG A 1 439 ? -28.553 48.658 -9.515 1.00 65.94 439 ARG A C 1
ATOM 3348 O O . ARG A 1 439 ? -29.437 49.474 -9.727 1.00 65.94 439 ARG A O 1
ATOM 3355 N N . ARG A 1 440 ? -27.484 48.917 -8.749 1.00 64.25 440 ARG A N 1
ATOM 3356 C CA . ARG A 1 440 ? -27.265 50.226 -8.106 1.00 64.25 440 ARG A CA 1
ATOM 3357 C C . ARG A 1 440 ? -27.040 51.347 -9.114 1.00 64.25 440 ARG A C 1
ATOM 3359 O O . ARG A 1 440 ? -27.610 52.410 -8.948 1.00 64.25 440 ARG A O 1
ATOM 3366 N N . LEU A 1 441 ? -26.276 51.094 -10.177 1.00 65.12 441 LEU A N 1
ATOM 3367 C CA . LEU A 1 441 ? -26.051 52.104 -11.217 1.00 65.12 441 LEU A CA 1
ATOM 3368 C C . LEU A 1 441 ? -27.350 52.470 -11.950 1.00 65.12 441 LEU A C 1
ATOM 3370 O O . LEU A 1 441 ? -27.593 53.639 -12.206 1.00 65.12 441 LEU A O 1
ATOM 3374 N N . THR A 1 442 ? -28.230 51.497 -12.209 1.00 64.56 442 THR A N 1
ATOM 3375 C CA . THR A 1 442 ? -29.549 51.775 -12.805 1.00 64.56 442 THR A CA 1
ATOM 3376 C C . THR A 1 442 ? -30.536 52.467 -11.860 1.00 64.56 442 THR A C 1
ATOM 3378 O O . THR A 1 442 ? -31.502 53.045 -12.339 1.00 64.56 442 THR A O 1
ATOM 3381 N N . GLU A 1 443 ? -30.326 52.388 -10.543 1.00 66.12 443 GLU A N 1
ATOM 3382 C CA . GLU A 1 443 ? -31.139 53.085 -9.533 1.00 66.12 443 GLU A CA 1
ATOM 3383 C C . GLU A 1 443 ? -30.615 54.503 -9.242 1.00 66.12 443 GLU A C 1
ATOM 3385 O O . GLU A 1 443 ? -31.383 55.335 -8.783 1.00 66.12 443 GLU A O 1
ATOM 3390 N N . GLU A 1 444 ? -29.337 54.792 -9.517 1.00 62.59 444 GLU A N 1
ATOM 3391 C CA . GLU A 1 444 ? -28.755 56.144 -9.419 1.00 62.59 444 GLU A CA 1
ATOM 3392 C C . GLU A 1 444 ? -28.958 56.984 -10.698 1.00 62.59 444 GLU A C 1
ATOM 3394 O O . GLU A 1 444 ? -28.833 58.206 -10.653 1.00 62.59 444 GLU A O 1
ATOM 3399 N N . GLU A 1 445 ? -29.276 56.350 -11.833 1.00 59.53 445 GLU A N 1
ATOM 3400 C CA . GLU A 1 445 ? -29.593 57.017 -13.109 1.00 59.53 445 GLU A CA 1
ATOM 3401 C C . GLU A 1 445 ? -31.101 57.304 -13.313 1.00 59.53 445 GLU A C 1
ATOM 3403 O O . GLU A 1 445 ? -31.482 57.849 -14.353 1.00 59.53 445 GLU A O 1
ATOM 3408 N N . GLN A 1 446 ? -31.955 56.962 -12.340 1.00 53.47 446 GLN A N 1
ATOM 3409 C CA . GLN A 1 446 ? -33.387 57.310 -12.285 1.00 53.47 446 GLN A CA 1
ATOM 3410 C C . GLN A 1 446 ? -33.645 58.337 -11.187 1.00 53.47 446 GLN A C 1
ATOM 3412 O O . GLN A 1 446 ? -34.489 59.232 -11.426 1.00 53.47 446 GLN A O 1
#

Secondary structure (DSSP, 8-state):
-BPP--TT---GGGTS-SS-SS--HHHHHHHHHHHHTTPPPPP-TTSTTTHHHHHT-B-------TTTS--HHHHHHH--S-GGGS-TTS--S--S------TTTHHHHHHHHHHTT---HHHHHHH-TTS-SSTT--SS-SS--EEEE-HHHHTS--SSHHHHHHHHHHHHHHHHHTTPEEE----BTTSTTTTGGGGGSSSP---TTTEEEE--TTTGGGG-EEEEGGGGSHHHHS-BTTB--EE-HHHHHHHHHHHHHHHHHTS-------HHHHHHHTT------GGGG---TTSEEEEPHHHHSPPTT-SSB-HHHHHHHHHHHTTSS-HHHHGGGTTTS-HHHHHHHHHHHHHHHHSSS---SEEEESS---B-SPPPHHHHHHHHHHHTSGGGTT---HHHHHT-S---HHHHHHHHHHHHHHHHHHHHHHHHHHHH--

Mean predicted aligned error: 15.6 Å

Organism: NCBI:txid51714

Foldseek 3Di:
DFDDACLLPAPVVNVGDPDDPDDDPVVVVVVVVVVVVPDDDAQDSNHNVRVVVSRPDDDDDDDDDVVLVDACCCCVVVPPDDPVQADDPRHRDDDPDHRDPDQLHCQVVQVLCLQAVVDDVQVLCQVCLQFASFQLTDNLRSQWQEEEADVCVQADQDPEPLSLLVLQLLQQLLCLLLVGAYARGFHACQRPHQPHPQLLDPPHPGPPVFWRWGDDPVCPSVRTTTWGCLCSFSQQAHADLRHSGYGYNSRVVVSVVLLVVLQVVVPDDDDDCHSCNVVVVVVDDGDNPCLSRNHHPQQEEEDDVVLLEDPPPDRADASNVSSVSVQVVQLHGIPSNLVNPPVPDDPVVSVVSSVVSVVSCVPDHRRHSYYYYHDRRGHDPDRDPSLVVVLCCCPPNPCVPRGDSPCSNVSHSDDCPVVVVVVVVVVVVVVVVVVVVVVVVVVVVD

pLDDT: mean 71.46, std 19.71, range [33.31, 98.12]

Radius of gyration: 27.22 Å; Cα contacts (8 Å, |Δi|>4): 595; chains: 1; bounding box: 66×87×61 Å

Sequence (446 aa):
MRIPNSRGEWPVELGGPMYPPTRGDTSQRWMQILQDDGGPMWPDPEDPTQADAAAAITETFAYLPTYLAETWSIGGALGHWNPALLPPGGQPPVALAHFVHVPGGATNKLTVKMASNNWDWDVAHAAHPNRGVFFASTRTAPLPDVLALDPSLENREWPNEAAFADAVLTLLRLAMEMGRAAAFPAPRCNVSWVGGDKNNKLPLEVNHGIYIPYSPADKGFKDLRCLWTGYLSYGCQAVRSYFSGGLLAPEYDHLLQLIHQHGSSGSSSSSGTSSADYLAALGFTVAIDQRALDFHSEQVVTIPAAQLRPPWPSEAWDVTLLADALMALYGGPGTGLLFSNVSAADDDTVAAATAEAAAAATGGSSRPRVLVLSDIPLLTDTLGPRHALFKQELEVGPDRSFMSCDWIRTGRPYRRRRRRSHRRLQSTTELTKGAAARRRLTEEEQ